Protein 6CC2 (pdb70)

Radius of gyration: 23.26 Å; Cα contacts (8 Å, |Δi|>4): 858; chains: 1; bounding box: 50×69×64 Å

B-factor: mean 36.43, std 17.94, range [14.08, 134.88]

Solvent-accessible surface area: 22323 Å² total

Sequence (488 aa):
IINGTSFEELYNGLRNRGKDKKTIQLYVSPTVDAIVCYKILSFEKDGLLHSAVPVNNNYETLSRVFKETIGHTDVHTVFFIDCAGSIDVSELLGDIENIFVYIIDSHRPFNKLNVTNTNIGLITSNEYVDSDGEFYSESVGRVALAIAKKLNKVENDYWYAAIGVCDQYISLKINAKTYVHAIQYFIDNLQLETLEITDLLQTVKTPCVKDCQLLLRHWTLYDSLFHTREIASKLGIWTSRGKEKFDVLIADGIPLSQAQQSYKTSLEKNKFLLKEGYSKFYHFENLFLPSFFKKFGDYSISAFDAAHAIGSIITNDEPDQNWQQQFWEGFKLLSSTTAEPYDFGFAKCIESSNKNNLVETGIILLLSGSCCFNEANKYRFCSVSDELLSIRFKTPYKALQLAQFLAEASSRRYKKWLPFILAVLDAEKKTFVIVGYSSPISVKTLNYFGAKFTQTAQNKISILQKSFDSFVTEIHRENLVKYKKALHKFTS

Organism: Entamoeba histolytica (strain ATCC 30459 / HM-1:IMSS / ABRM) (NCBI:txid294381)

Structure (mmCIF, N/CA/C/O backbone):
data_6CC2
#
_entry.id   6CC2
#
_cell.length_a   39.120
_cell.length_b   73.810
_cell.length_c   171.600
_cell.angle_alpha   90.00
_cell.angle_beta   90.00
_cell.angle_gamma   90.00
#
_symmetry.space_group_name_H-M   'P 21 21 21'
#
loop_
_entity.id
_entity.type
_entity.pdbx_description
1 polymer 'Cell division control protein 45 cdc45 putative'
2 non-polymer 1,2-ETHANEDIOL
3 non-polymer 'CHLORIDE ION'
4 non-polymer DI(HYDROXYETHYL)ETHER
5 water water
#
loop_
_atom_site.group_PDB
_atom_site.id
_atom_site.type_symbol
_atom_site.label_atom_id
_atom_site.label_alt_id
_atom_site.label_comp_id
_atom_site.label_asym_id
_atom_site.label_entity_id
_atom_site.label_seq_id
_atom_site.pdbx_PDB_ins_code
_atom_site.Cartn_x
_atom_site.Cartn_y
_atom_site.Cartn_z
_atom_site.occupancy
_atom_site.B_iso_or_equiv
_atom_site.auth_seq_id
_atom_site.auth_comp_id
_atom_site.auth_asym_id
_atom_site.auth_atom_id
_atom_site.pdbx_PDB_model_num
ATOM 10 N N . ILE A 1 2 ? 48.919 -20.589 158.460 1.00 30.92 2 ILE A N 1
ATOM 11 C CA . ILE A 1 2 ? 48.879 -19.751 157.258 1.00 35.51 2 ILE A CA 1
ATOM 12 C C . ILE A 1 2 ? 48.918 -20.656 156.030 1.00 38.31 2 ILE A C 1
ATOM 13 O O . ILE A 1 2 ? 49.802 -21.518 155.909 1.00 41.25 2 ILE A O 1
ATOM 29 N N . ILE A 1 3 ? 47.952 -20.472 155.132 1.00 36.92 3 ILE A N 1
ATOM 30 C CA . ILE A 1 3 ? 47.898 -21.182 153.851 1.00 38.03 3 ILE A CA 1
ATOM 31 C C . ILE A 1 3 ? 48.273 -20.182 152.766 1.00 34.90 3 ILE A C 1
ATOM 32 O O . ILE A 1 3 ? 47.673 -19.106 152.679 1.00 38.47 3 ILE A O 1
ATOM 48 N N . ASN A 1 4 ? 49.253 -20.528 151.954 1.00 32.64 4 ASN A N 1
ATOM 49 C CA . ASN A 1 4 ? 49.714 -19.674 150.872 1.00 37.21 4 ASN A CA 1
ATOM 50 C C . ASN A 1 4 ? 49.542 -20.412 149.543 1.00 35.08 4 ASN A C 1
ATOM 51 O O . ASN A 1 4 ? 48.978 -21.502 149.485 1.00 34.96 4 ASN A O 1
ATOM 62 N N . GLY A 1 5 ? 50.047 -19.805 148.469 1.00 33.25 5 GLY A N 1
ATOM 63 C CA . GLY A 1 5 ? 49.801 -20.328 147.137 1.00 34.83 5 GLY A CA 1
ATOM 64 C C . GLY A 1 5 ? 50.319 -21.731 146.917 1.00 35.82 5 GLY A C 1
ATOM 65 O O . GLY A 1 5 ? 49.766 -22.479 146.108 1.00 38.87 5 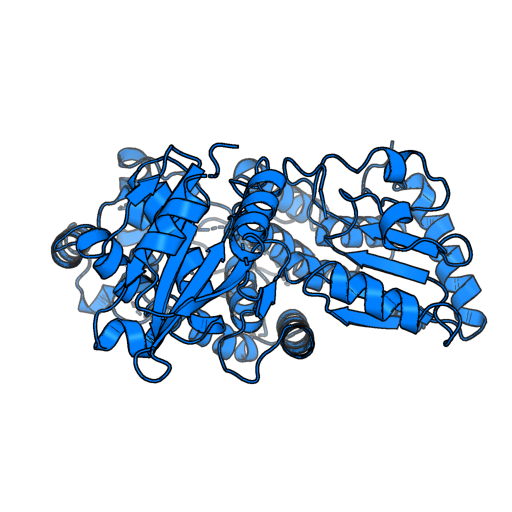GLY A O 1
ATOM 69 N N . THR A 1 6 ? 51.401 -22.101 147.603 1.00 33.79 6 THR A N 1
ATOM 70 C CA . THR A 1 6 ? 51.937 -23.439 147.436 1.00 39.05 6 THR A CA 1
ATOM 71 C C . THR A 1 6 ? 50.975 -24.523 147.911 1.00 38.72 6 THR A C 1
ATOM 72 O O . THR A 1 6 ? 51.208 -25.700 147.607 1.00 41.02 6 THR A O 1
ATOM 83 N N . SER A 1 7 ? 49.912 -24.165 148.628 1.00 38.38 7 SER A N 1
ATOM 84 C CA . SER A 1 7 ? 48.957 -25.127 149.158 1.00 38.44 7 SER A CA 1
ATOM 85 C C . SER A 1 7 ? 47.590 -25.048 148.494 1.00 38.43 7 SER A C 1
ATOM 86 O O . SER A 1 7 ? 46.696 -25.812 148.865 1.00 34.26 7 SER A O 1
ATOM 94 N N . PHE A 1 8 ? 47.396 -24.145 147.530 1.00 33.92 8 PHE A N 1
ATOM 95 C CA . PHE A 1 8 ? 46.068 -23.978 146.948 1.00 29.22 8 PHE A CA 1
ATOM 96 C C . PHE A 1 8 ? 45.621 -25.242 146.218 1.00 30.25 8 PHE A C 1
ATOM 97 O O . PHE A 1 8 ? 44.438 -25.601 146.246 1.00 31.36 8 PHE A O 1
ATOM 114 N N . GLU A 1 9 ? 46.549 -25.914 145.538 1.00 32.43 9 GLU A N 1
ATOM 115 C CA . GLU A 1 9 ? 46.202 -27.134 144.813 1.00 34.11 9 GLU A CA 1
ATOM 116 C C . GLU A 1 9 ? 45.691 -28.207 145.769 1.00 36.07 9 GLU A C 1
ATOM 117 O O . GLU A 1 9 ? 44.637 -28.814 145.540 1.00 34.90 9 GLU A O 1
ATOM 129 N N . GLU A 1 10 ? 46.423 -28.447 146.859 1.00 39.16 10 GLU A N 1
ATOM 130 C CA . GLU A 1 10 ? 45.979 -29.423 147.847 1.00 39.44 10 GLU A CA 1
ATOM 131 C C . GLU A 1 10 ? 44.642 -29.017 148.457 1.00 33.21 10 GLU A C 1
ATOM 132 O O . GLU A 1 10 ? 43.774 -29.863 148.707 1.00 35.49 10 GLU A O 1
ATOM 144 N N . LEU A 1 11 ? 44.447 -27.717 148.704 1.00 28.75 11 LEU A N 1
ATOM 145 C CA . LEU A 1 11 ? 43.198 -27.247 149.284 1.00 31.69 11 LEU A CA 1
ATOM 146 C C . LEU A 1 11 ? 42.023 -27.562 148.374 1.00 33.52 11 LEU A C 1
ATOM 147 O O . LEU A 1 11 ? 41.013 -28.127 148.814 1.00 31.60 11 LEU A O 1
ATOM 163 N N . TYR A 1 12 ? 42.135 -27.203 147.094 1.00 32.64 12 TYR A N 1
ATOM 164 C CA . TYR A 1 12 ? 41.018 -27.369 146.172 1.00 30.85 12 TYR A CA 1
ATOM 165 C C . TYR A 1 12 ? 40.759 -28.837 145.842 1.00 30.55 12 TYR A C 1
ATOM 166 O O . TYR A 1 12 ? 39.601 -29.220 145.644 1.00 32.69 12 TYR A O 1
ATOM 184 N N . ASN A 1 13 ? 41.807 -29.653 145.755 1.00 30.03 13 ASN A N 1
ATOM 185 C CA . ASN A 1 13 ? 41.607 -31.090 145.605 1.00 34.54 13 ASN A CA 1
ATOM 186 C C . ASN A 1 13 ? 40.765 -31.637 146.753 1.00 34.90 13 ASN A C 1
ATOM 187 O O . ASN A 1 13 ? 39.937 -32.537 146.556 1.00 35.94 13 ASN A O 1
ATOM 198 N N . GLY A 1 14 ? 40.973 -31.110 147.962 1.00 34.44 14 GLY A N 1
ATOM 199 C CA . GLY A 1 14 ? 40.160 -31.531 149.092 1.00 33.82 14 GLY A CA 1
ATOM 200 C C . GLY A 1 14 ? 38.703 -31.160 148.913 1.00 32.19 14 GLY A C 1
ATOM 201 O O . GLY A 1 14 ? 37.808 -31.964 149.185 1.00 35.58 14 GLY A O 1
ATOM 205 N N . LEU A 1 15 ? 38.446 -29.942 148.428 1.00 27.91 15 LEU A N 1
ATOM 206 C CA . LEU A 1 15 ? 37.077 -29.540 148.135 1.00 28.08 15 LEU A CA 1
ATOM 207 C C . LEU A 1 15 ? 36.447 -30.475 147.120 1.00 30.23 15 LEU A C 1
ATOM 208 O O . LEU A 1 15 ? 35.325 -30.968 147.310 1.00 31.86 15 LEU A O 1
ATOM 224 N N . ARG A 1 16 ? 37.164 -30.752 146.028 1.00 30.83 16 ARG A N 1
ATOM 225 C CA . ARG A 1 16 ? 36.643 -31.652 145.004 1.00 36.10 16 ARG A CA 1
ATOM 226 C C . ARG A 1 16 ? 36.370 -33.046 145.561 1.00 38.43 16 ARG A C 1
ATOM 227 O O . ARG A 1 16 ? 35.312 -33.627 145.304 1.00 41.15 16 ARG A O 1
ATOM 248 N N . ASN A 1 17 ? 37.323 -33.608 146.308 1.00 37.40 17 ASN A N 1
ATOM 249 C CA . ASN A 1 17 ? 37.146 -34.955 146.838 1.00 43.71 17 ASN A CA 1
ATOM 250 C C . ASN A 1 17 ? 35.966 -35.026 147.797 1.00 41.80 17 ASN A C 1
ATOM 251 O O . ASN A 1 17 ? 35.180 -35.984 147.758 1.00 43.04 17 ASN A O 1
ATOM 262 N N . ARG A 1 18 ? 35.835 -34.037 148.681 1.00 38.23 18 ARG A N 1
ATOM 263 C CA . ARG A 1 18 ? 34.716 -34.042 149.617 1.00 38.31 18 ARG A CA 1
ATOM 264 C C . ARG A 1 18 ? 33.412 -33.710 148.915 1.00 39.06 18 ARG A C 1
ATOM 265 O O . ARG A 1 18 ? 32.346 -34.158 149.349 1.00 45.18 18 ARG A O 1
ATOM 286 N N . GLY A 1 19 ? 33.475 -32.964 147.808 1.00 39.44 19 GLY A N 1
ATOM 287 C CA . GLY A 1 19 ? 32.269 -32.638 147.068 1.00 45.08 19 GLY A CA 1
ATOM 288 C C . GLY A 1 19 ? 31.658 -33.817 146.343 1.00 50.53 19 GLY A C 1
ATOM 289 O O . GLY A 1 19 ? 30.462 -33.792 146.039 1.00 55.31 19 GLY A O 1
ATOM 293 N N . LYS A 1 20 ? 32.447 -34.857 146.067 1.00 51.90 20 LYS A N 1
ATOM 294 C CA . LYS A 1 20 ? 31.896 -36.052 145.441 1.00 59.46 20 LYS A CA 1
ATOM 295 C C . LYS A 1 20 ? 30.987 -36.816 146.396 1.00 66.71 20 LYS A C 1
ATOM 296 O O . LYS A 1 20 ? 30.075 -37.518 145.950 1.00 64.34 20 LYS A O 1
ATOM 315 N N . ASP A 1 21 ? 31.216 -36.689 147.703 1.00 71.37 21 ASP A N 1
ATOM 316 C CA . ASP A 1 21 ? 30.474 -37.434 148.709 1.00 75.59 21 ASP A CA 1
ATOM 317 C C . ASP A 1 21 ? 29.189 -36.729 149.137 1.00 73.22 21 ASP A C 1
ATOM 318 O O . ASP A 1 21 ? 28.683 -36.999 150.232 1.00 75.33 21 ASP A O 1
ATOM 327 N N . LYS A 1 22 ? 28.658 -35.838 148.302 1.00 73.21 22 LYS A N 1
ATOM 328 C CA . LYS A 1 22 ? 27.405 -35.126 148.542 1.00 80.72 22 LYS A CA 1
ATOM 329 C C . LYS A 1 22 ? 27.515 -34.097 149.661 1.00 72.08 22 LYS A C 1
ATOM 330 O O . LYS A 1 22 ? 26.489 -33.613 150.157 1.00 69.53 22 LYS A O 1
ATOM 349 N N . LYS A 1 23 ? 28.724 -33.747 150.077 1.00 62.44 23 LYS A N 1
ATOM 350 C CA . LYS A 1 23 ? 28.919 -32.723 151.093 1.00 54.26 23 LYS A CA 1
ATOM 351 C C . LYS A 1 23 ? 29.006 -31.341 150.440 1.00 44.92 23 LYS A C 1
ATOM 352 O O . LYS A 1 23 ? 29.249 -31.211 149.239 1.00 39.80 23 LYS A O 1
ATOM 360 N N . THR A 1 24 ? 28.797 -30.306 151.253 1.00 39.39 24 THR A N 1
ATOM 361 C CA . THR A 1 24 ? 28.675 -28.946 150.740 1.00 37.97 24 THR A CA 1
ATOM 362 C C . THR A 1 24 ? 29.654 -27.989 151.427 1.00 31.97 24 THR A C 1
ATOM 363 O O . THR A 1 24 ? 30.254 -28.295 152.459 1.00 32.85 24 THR A O 1
ATOM 374 N N . ILE A 1 25 ? 29.810 -26.824 150.815 1.00 27.65 25 ILE A N 1
ATOM 375 C CA . ILE A 1 25 ? 30.678 -25.755 151.306 1.00 27.53 25 ILE A CA 1
ATOM 376 C C . ILE A 1 25 ? 29.791 -24.605 151.774 1.00 26.57 25 ILE A C 1
ATOM 377 O O . ILE A 1 25 ? 28.884 -24.176 151.056 1.00 32.88 25 ILE A O 1
ATOM 393 N N . GLN A 1 26 ? 30.066 -24.090 152.968 1.00 24.67 26 GLN A N 1
ATOM 394 C CA . GLN A 1 26 ? 29.321 -22.992 153.555 1.00 26.46 26 GLN A CA 1
ATOM 395 C C . GLN A 1 26 ? 30.250 -21.791 153.632 1.00 23.25 26 GLN A C 1
ATOM 396 O O . GLN A 1 26 ? 31.341 -21.883 154.208 1.00 26.17 26 GLN A O 1
ATOM 410 N N . LEU A 1 27 ? 29.830 -20.661 153.055 1.00 20.70 27 LEU A N 1
ATOM 411 C CA . LEU A 1 27 ? 30.642 -19.458 153.058 1.00 22.29 27 LEU A CA 1
ATOM 412 C C . LEU A 1 27 ? 29.939 -18.376 153.861 1.00 23.02 27 LEU A C 1
ATOM 413 O O . LEU A 1 27 ? 28.839 -17.955 153.501 1.00 22.45 27 LEU A O 1
ATOM 429 N N . TYR A 1 28 ? 30.560 -17.971 154.962 1.00 20.78 28 TYR A N 1
ATOM 430 C CA . TYR A 1 28 ? 30.045 -16.930 155.845 1.00 18.83 28 TYR A CA 1
ATOM 431 C C . TYR A 1 28 ? 30.607 -15.584 155.383 1.00 19.41 28 TYR A C 1
ATOM 432 O O . TYR A 1 28 ? 31.820 -15.400 155.317 1.00 20.67 28 TYR A O 1
ATOM 450 N N . VAL A 1 29 ? 29.714 -14.652 155.062 1.00 16.16 29 VAL A N 1
ATOM 451 C CA . VAL A 1 29 ? 30.076 -13.434 154.360 1.00 16.59 29 VAL A CA 1
ATOM 452 C C . VAL A 1 29 ? 29.730 -12.252 155.249 1.00 16.63 29 VAL A C 1
ATOM 453 O O . VAL A 1 29 ? 28.560 -12.048 155.576 1.00 17.71 29 VAL A O 1
ATOM 466 N N . SER A 1 30 ? 30.729 -11.511 155.638 1.00 18.00 30 SER A N 1
ATOM 467 C CA . SER A 1 30 ? 30.507 -10.269 156.380 1.00 20.13 30 SER A CA 1
ATOM 468 C C . SER A 1 30 ? 30.096 -9.139 155.429 1.00 18.95 30 SER A C 1
ATOM 469 O O . SER A 1 30 ? 30.278 -9.238 154.217 1.00 17.19 30 SER A O 1
ATOM 477 N N . PRO A 1 31 ? 29.520 -8.049 155.962 1.00 17.67 31 PRO A N 1
ATOM 478 C CA . PRO A 1 31 ? 28.826 -7.069 155.088 1.00 19.05 31 PRO A CA 1
ATOM 479 C C . PRO A 1 31 ? 29.733 -6.014 154.465 1.00 19.25 31 PRO A C 1
ATOM 480 O O . PRO A 1 31 ? 29.671 -4.820 154.772 1.00 19.73 31 PRO A O 1
ATOM 491 N N . THR A 1 32 ? 30.604 -6.447 153.553 1.00 16.84 32 THR A N 1
ATOM 492 C CA . THR A 1 32 ? 31.378 -5.517 152.727 1.00 17.42 32 THR A CA 1
ATOM 493 C C . THR A 1 32 ? 31.252 -5.933 151.271 1.00 16.71 32 THR A C 1
ATOM 494 O O . THR A 1 32 ? 31.027 -7.103 150.969 1.00 17.16 32 THR A O 1
ATOM 505 N N . VAL A 1 33 ? 31.389 -4.967 150.370 1.00 17.47 33 VAL A N 1
ATOM 506 C CA . VAL A 1 33 ? 31.342 -5.295 148.946 1.00 18.15 33 VAL A CA 1
ATOM 507 C C . VAL A 1 33 ? 32.497 -6.212 148.589 1.00 17.60 33 VAL A C 1
ATOM 508 O O . VAL A 1 33 ? 32.352 -7.126 147.767 1.00 17.01 33 VAL A O 1
ATOM 521 N N . ASP A 1 34 ? 33.677 -5.963 149.173 1.00 18.05 34 ASP A N 1
ATOM 522 C CA . ASP A 1 34 ? 34.839 -6.844 148.960 1.00 18.69 34 ASP A CA 1
ATOM 523 C C . ASP A 1 34 ? 34.514 -8.286 149.319 1.00 17.64 34 ASP A C 1
ATOM 524 O O . ASP A 1 34 ? 34.901 -9.224 148.609 1.00 17.80 34 ASP A O 1
ATOM 533 N N . ALA A 1 35 ? 33.800 -8.496 150.418 1.00 16.57 35 ALA A N 1
ATOM 534 C CA . ALA A 1 35 ? 33.411 -9.846 150.796 1.00 16.23 35 ALA A CA 1
ATOM 535 C C . ALA A 1 35 ? 32.491 -10.474 149.755 1.00 16.35 35 ALA A C 1
ATOM 536 O O . ALA A 1 35 ? 32.642 -11.658 149.441 1.00 18.36 35 ALA A O 1
ATOM 543 N N . ILE A 1 36 ? 31.558 -9.703 149.194 1.00 14.81 36 ILE A N 1
ATOM 544 C CA . ILE A 1 36 ? 30.692 -10.245 148.141 1.00 14.42 36 ILE A CA 1
ATOM 545 C C . ILE A 1 36 ? 31.530 -10.631 146.929 1.00 16.65 36 ILE A C 1
ATOM 546 O O . ILE A 1 36 ? 31.311 -11.677 146.295 1.00 17.63 36 ILE A O 1
ATOM 562 N N . VAL A 1 37 ? 32.500 -9.781 146.578 1.00 16.37 37 VAL A N 1
ATOM 563 C CA . VAL A 1 37 ? 33.401 -10.093 145.463 1.00 17.74 37 VAL A CA 1
ATOM 564 C C . VAL A 1 37 ? 34.108 -11.418 145.704 1.00 16.92 37 VAL A C 1
ATOM 565 O O . VAL A 1 37 ? 34.232 -12.254 144.805 1.00 16.77 37 VAL A O 1
ATOM 578 N N . CYS A 1 38 ? 34.628 -11.622 146.926 1.00 17.70 38 CYS A N 1
ATOM 579 C CA . CYS A 1 38 ? 35.319 -12.865 147.234 1.00 18.26 38 CYS A CA 1
ATOM 580 C C . CYS A 1 38 ? 34.387 -14.056 147.058 1.00 19.22 38 CYS A C 1
ATOM 581 O O . CYS A 1 38 ? 34.719 -15.024 146.362 1.00 21.20 38 CYS A O 1
ATOM 589 N N . TYR A 1 39 ? 33.191 -13.977 147.639 1.00 18.43 39 TYR A N 1
ATOM 590 C CA . TYR A 1 39 ? 32.198 -15.019 147.434 1.00 19.70 39 TYR A CA 1
ATOM 591 C C . TYR A 1 39 ? 31.956 -15.277 145.949 1.00 17.96 39 TYR A C 1
ATOM 592 O O . TYR A 1 39 ? 31.880 -16.424 145.512 1.00 20.34 39 TYR A O 1
ATOM 610 N N . LYS A 1 40 ? 31.772 -14.209 145.167 1.00 19.38 40 LYS A N 1
ATOM 611 C CA . LYS A 1 40 ? 31.471 -14.357 143.741 1.00 17.44 40 LYS A CA 1
ATOM 612 C C . LYS A 1 40 ? 32.576 -15.120 143.022 1.00 18.86 40 LYS A C 1
ATOM 613 O O . LYS A 1 40 ? 32.306 -16.073 142.268 1.00 20.25 40 LYS A O 1
ATOM 632 N N . ILE A 1 41 ? 33.830 -14.735 143.266 1.00 19.32 41 ILE A N 1
ATOM 633 C CA . ILE A 1 41 ? 34.949 -15.360 142.562 1.00 20.50 41 ILE A CA 1
ATOM 634 C C . ILE A 1 41 ? 35.087 -1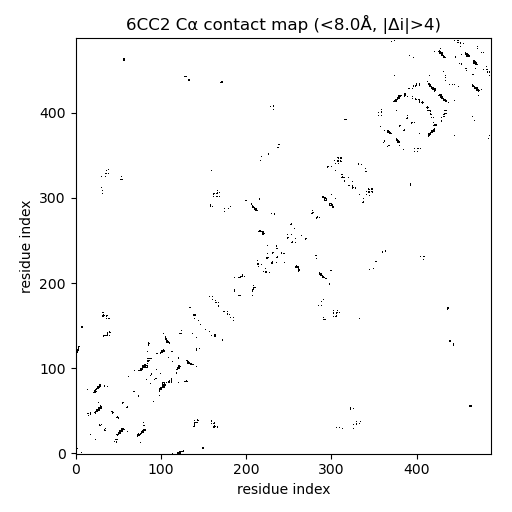6.828 142.955 1.00 22.24 41 ILE A C 1
ATOM 635 O O . ILE A 1 41 ? 35.277 -17.706 142.105 1.00 23.41 41 ILE A O 1
ATOM 651 N N . LEU A 1 42 ? 35.012 -17.119 144.262 1.00 20.05 42 LEU A N 1
ATOM 652 C CA . LEU A 1 42 ? 34.993 -18.510 144.691 1.00 20.01 42 LEU A CA 1
ATOM 653 C C . LEU A 1 42 ? 33.816 -19.253 144.078 1.00 20.82 42 LEU A C 1
ATOM 654 O O . LEU A 1 42 ? 33.944 -20.414 143.645 1.00 22.83 42 LEU A O 1
ATOM 670 N N . SER A 1 43 ? 32.642 -18.622 144.055 1.00 23.87 43 SER A N 1
ATOM 671 C CA . SER A 1 43 ? 31.465 -19.331 143.572 1.00 25.84 43 SER A CA 1
ATOM 672 C C . SER A 1 43 ? 31.573 -19.660 142.093 1.00 25.63 43 SER A C 1
ATOM 673 O O . SER A 1 43 ? 31.028 -20.669 141.644 1.00 27.42 43 SER A O 1
ATOM 701 N N . PHE A 1 46 ? 33.637 -22.806 142.000 1.00 25.70 46 PHE A N 1
ATOM 702 C CA . PHE A 1 46 ? 32.831 -23.908 142.521 1.00 26.53 46 PHE A CA 1
ATOM 703 C C . PHE A 1 46 ? 31.770 -24.349 141.524 1.00 28.49 46 PHE A C 1
ATOM 704 O O . PHE A 1 46 ? 31.573 -25.558 141.318 1.00 31.96 46 PHE A O 1
ATOM 721 N N . GLU A 1 47 ? 31.081 -23.397 140.890 1.00 28.95 47 GLU A N 1
ATOM 722 C CA . GLU A 1 47 ? 30.082 -23.739 139.884 1.00 34.58 47 GLU A CA 1
ATOM 723 C C . GLU A 1 47 ? 30.693 -24.568 138.761 1.00 36.85 47 GLU A C 1
ATOM 724 O O . GLU A 1 47 ? 30.145 -25.605 138.361 1.00 37.86 47 GLU A O 1
ATOM 736 N N . LYS A 1 48 ? 31.837 -24.125 138.238 1.00 37.77 48 LYS A N 1
ATOM 737 C CA . LYS A 1 48 ? 32.455 -24.818 137.112 1.00 38.17 48 LYS A CA 1
ATOM 738 C C . LYS A 1 48 ? 32.848 -26.241 137.477 1.00 37.23 48 LYS A C 1
ATOM 739 O O . LYS A 1 48 ? 32.851 -27.119 136.614 1.00 38.88 48 LYS A O 1
ATOM 758 N N . ASP A 1 49 ? 33.143 -26.502 138.748 1.00 36.28 49 ASP A N 1
ATOM 759 C CA . ASP A 1 49 ? 33.560 -27.819 139.206 1.00 41.61 49 ASP A CA 1
ATOM 760 C C . ASP A 1 49 ? 32.428 -28.619 139.855 1.00 41.59 49 ASP A C 1
ATOM 761 O O . ASP A 1 49 ? 32.669 -29.716 140.369 1.00 41.08 49 ASP A O 1
ATOM 770 N N . GLY A 1 50 ? 31.206 -28.095 139.846 1.00 36.95 50 GLY A N 1
ATOM 771 C CA . GLY A 1 50 ? 30.079 -28.824 140.386 1.00 39.29 50 GLY A CA 1
ATOM 772 C C . GLY A 1 50 ? 30.069 -28.939 141.891 1.00 38.85 50 GLY A C 1
ATOM 773 O O . GLY A 1 50 ? 29.456 -29.876 142.422 1.00 40.28 50 GLY A O 1
ATOM 777 N N . LEU A 1 51 ? 30.721 -28.021 142.594 1.00 35.12 51 LEU A N 1
ATOM 778 C CA . LEU A 1 51 ? 30.830 -28.080 144.047 1.00 35.12 51 LEU A CA 1
ATOM 779 C C . LEU A 1 51 ? 29.643 -27.354 144.669 1.00 32.72 51 LEU A C 1
ATOM 780 O O . LEU A 1 51 ? 29.473 -26.147 144.461 1.00 31.63 51 LEU A O 1
ATOM 796 N N . LEU A 1 52 ? 28.820 -28.095 145.409 1.00 34.66 52 LEU A N 1
ATOM 797 C CA . LEU A 1 52 ? 27.678 -27.499 146.090 1.00 35.90 52 LEU A CA 1
ATOM 798 C C . LEU A 1 52 ? 28.147 -26.542 147.173 1.00 32.07 52 LEU A C 1
ATOM 799 O O . LEU A 1 52 ? 29.097 -26.819 147.906 1.00 29.47 52 LEU A O 1
ATOM 815 N N . HIS A 1 53 ? 27.502 -25.378 147.251 1.00 27.06 53 HIS A N 1
ATOM 816 C CA . HIS A 1 53 ? 27.924 -24.365 148.204 1.00 26.22 53 HIS A CA 1
ATOM 817 C C . HIS A 1 53 ? 26.724 -23.498 148.543 1.00 28.46 53 HIS A C 1
ATOM 818 O O . HIS A 1 53 ? 25.731 -23.470 147.822 1.00 30.05 53 HIS A O 1
ATOM 832 N N . SER A 1 54 ? 26.835 -22.796 149.668 1.00 29.67 54 SER A N 1
ATOM 833 C CA . SER A 1 54 ? 25.758 -21.943 150.136 1.00 28.24 54 SER A CA 1
ATOM 834 C C . SER A 1 54 ? 26.377 -20.730 150.822 1.00 24.71 54 SER A C 1
ATOM 835 O O . SER A 1 54 ? 27.519 -20.769 151.280 1.00 24.71 54 SER A O 1
ATOM 843 N N . ALA A 1 55 ? 25.614 -19.643 150.863 1.00 24.45 55 ALA A N 1
ATOM 844 C CA . ALA A 1 55 ? 26.063 -18.418 151.493 1.00 21.42 55 ALA A CA 1
ATOM 845 C C . ALA A 1 55 ? 25.375 -18.253 152.836 1.00 19.36 55 ALA A C 1
ATOM 846 O O . ALA A 1 55 ? 24.185 -18.522 152.969 1.00 23.71 55 ALA A O 1
ATOM 853 N N . VAL A 1 56 ? 26.110 -17.780 153.822 1.00 20.26 56 VAL A N 1
ATOM 854 C CA . VAL A 1 56 ? 25.579 -17.411 155.122 1.00 22.67 56 VAL A CA 1
ATOM 855 C C . VAL A 1 56 ? 25.973 -15.969 155.398 1.00 19.10 56 VAL A C 1
ATOM 856 O O . VAL A 1 56 ? 27.069 -15.690 155.872 1.00 18.34 56 VAL A O 1
ATOM 869 N N . PRO A 1 57 ? 25.097 -15.021 155.115 1.00 18.64 57 PRO A N 1
ATOM 870 C CA . PRO A 1 57 ? 25.421 -13.611 155.437 1.00 16.72 57 PRO A CA 1
ATOM 871 C C . PRO A 1 57 ? 25.384 -13.394 156.944 1.00 19.02 57 PRO A C 1
ATOM 872 O O . PRO A 1 57 ? 24.361 -13.622 157.582 1.00 23.50 57 PRO A O 1
ATOM 883 N N . VAL A 1 58 ? 26.505 -12.952 157.511 1.00 18.68 58 VAL A N 1
ATOM 884 C CA . VAL A 1 58 ? 26.610 -12.739 158.957 1.00 20.28 58 VAL A CA 1
ATOM 885 C C . VAL A 1 58 ? 26.890 -11.273 159.230 1.00 21.34 58 VAL A C 1
ATOM 886 O O . VAL A 1 58 ? 27.733 -10.661 158.567 1.00 20.82 58 VAL A O 1
ATOM 899 N N A ASN A 1 59 ? 26.199 -10.741 160.242 0.51 23.19 59 ASN A N 1
ATOM 900 N N B ASN A 1 59 ? 26.209 -10.719 160.233 0.49 23.34 59 ASN A N 1
ATOM 901 C CA A ASN A 1 59 ? 26.315 -9.347 160.644 0.51 24.80 59 ASN A CA 1
ATOM 902 C CA B ASN A 1 59 ? 26.410 -9.326 160.602 0.49 24.77 59 ASN A CA 1
ATOM 903 C C A ASN A 1 59 ? 27.147 -9.145 161.909 0.51 23.69 59 ASN A C 1
ATOM 904 C C B ASN A 1 59 ? 27.182 -9.141 161.903 0.49 23.66 59 ASN A C 1
ATOM 905 O O A ASN A 1 59 ? 27.507 -8.003 162.206 0.51 23.19 59 ASN A O 1
ATOM 906 O O B ASN A 1 59 ? 27.537 -8.002 162.227 0.49 23.33 59 ASN A O 1
ATOM 927 N N . ASN A 1 60 ? 27.440 -10.212 162.653 1.00 21.63 60 ASN A N 1
ATOM 928 C CA . ASN A 1 60 ? 28.246 -10.139 163.869 1.00 18.73 60 ASN A CA 1
ATOM 929 C C . ASN A 1 60 ? 28.686 -11.554 164.220 1.00 19.87 60 ASN A C 1
ATOM 930 O O . ASN A 1 60 ? 28.259 -12.531 163.594 1.00 21.40 60 ASN A O 1
ATOM 941 N N . TYR A 1 61 ? 29.537 -11.667 165.247 1.00 21.70 61 TYR A N 1
ATOM 942 C CA . TYR A 1 61 ? 30.067 -12.980 165.586 1.00 24.85 61 TYR A CA 1
ATOM 943 C C . TYR A 1 61 ? 29.073 -13.847 166.340 1.00 27.04 61 TYR A C 1
ATOM 944 O O . TYR A 1 61 ? 29.214 -15.086 166.340 1.00 28.94 61 TYR A O 1
ATOM 962 N N . GLU A 1 62 ? 28.074 -13.244 166.985 1.00 28.43 62 GLU A N 1
ATOM 963 C CA . GLU A 1 62 ? 27.033 -14.033 167.622 1.00 32.40 62 GLU A CA 1
ATOM 964 C C . GLU A 1 62 ? 26.260 -14.832 166.584 1.00 28.62 62 GLU A C 1
ATOM 965 O O . GLU A 1 62 ? 25.960 -16.017 166.792 1.00 27.23 62 GLU A O 1
ATOM 977 N N . THR A 1 63 ? 25.885 -14.183 165.478 1.00 28.81 63 THR A N 1
ATOM 978 C CA . THR A 1 63 ? 25.178 -14.869 164.402 1.00 28.88 63 THR A CA 1
ATOM 979 C C . THR A 1 63 ? 26.051 -15.958 163.787 1.00 27.36 63 THR A C 1
ATOM 980 O O . THR A 1 63 ? 25.603 -17.106 163.595 1.00 27.82 63 THR A O 1
ATOM 991 N N . LEU A 1 64 ? 27.302 -15.612 163.482 1.00 25.66 64 LEU A N 1
ATOM 992 C CA . LEU A 1 64 ? 28.239 -16.595 162.954 1.00 24.70 64 LEU A CA 1
ATOM 993 C C . LEU A 1 64 ? 28.278 -17.825 163.854 1.00 26.04 64 LEU A C 1
ATOM 994 O O . LEU A 1 64 ? 28.140 -18.958 163.382 1.00 26.56 64 LEU A O 1
ATOM 1010 N N . SER A 1 65 ? 28.437 -17.615 165.160 1.00 27.45 65 SER A N 1
ATOM 1011 C CA . SER A 1 65 ? 28.551 -18.735 166.090 1.00 29.61 65 SER A CA 1
ATOM 1012 C C . SER A 1 65 ? 27.269 -19.558 166.126 1.00 29.07 65 SER A C 1
ATOM 1013 O O . SER A 1 65 ? 27.317 -20.793 166.165 1.00 29.57 65 SER A O 1
ATOM 1021 N N . ARG A 1 66 ? 26.107 -18.891 166.089 1.00 27.86 66 ARG A N 1
ATOM 1022 C CA . ARG A 1 66 ? 24.839 -19.602 166.177 1.00 29.05 66 ARG A CA 1
ATOM 1023 C C . ARG A 1 66 ? 24.588 -20.457 164.944 1.00 29.47 66 ARG A C 1
ATOM 1024 O O . ARG A 1 66 ? 24.156 -21.608 165.064 1.00 31.65 66 ARG A O 1
ATOM 1045 N N . VAL A 1 67 ? 24.837 -19.910 163.746 1.00 27.31 67 VAL A N 1
ATOM 1046 C CA . VAL A 1 67 ? 24.620 -20.701 162.535 1.00 25.90 67 VAL A CA 1
ATOM 1047 C C . VAL A 1 67 ? 25.612 -21.856 162.474 1.00 25.45 67 VAL A C 1
ATOM 1048 O O . VAL A 1 67 ? 25.249 -22.988 162.128 1.00 29.65 67 VAL A O 1
ATOM 1061 N N . PHE A 1 68 ? 26.885 -21.582 162.790 1.00 24.76 68 PHE A N 1
ATOM 1062 C CA . PHE A 1 68 ? 27.889 -22.642 162.809 1.00 28.64 68 PHE A CA 1
ATOM 1063 C C . PHE A 1 68 ? 27.432 -23.793 163.698 1.00 29.52 68 PHE A C 1
ATOM 1064 O O . PHE A 1 68 ? 27.419 -24.953 163.272 1.00 31.23 68 PHE A O 1
ATOM 1081 N N . LYS A 1 69 ? 26.986 -23.480 164.921 1.00 29.70 69 LYS A N 1
ATOM 1082 C CA . LYS A 1 69 ? 26.557 -24.528 165.838 1.00 31.87 69 LYS A CA 1
ATOM 1083 C C . LYS A 1 69 ? 25.358 -25.296 165.286 1.00 33.92 69 LYS A C 1
ATOM 1084 O O . LYS A 1 69 ? 25.291 -26.524 165.400 1.00 35.23 69 LYS A O 1
ATOM 1103 N N . GLU A 1 70 ? 24.393 -24.586 164.686 1.00 33.64 70 GLU A N 1
ATOM 1104 C CA . GLU A 1 70 ? 23.232 -25.244 164.105 1.00 36.95 70 GLU A CA 1
ATOM 1105 C C . GLU A 1 70 ? 23.603 -26.096 162.892 1.00 38.14 70 GLU A C 1
ATOM 1106 O O . GLU A 1 70 ? 22.903 -27.070 162.588 1.00 45.94 70 GLU A O 1
ATOM 1118 N N . THR A 1 71 ? 24.689 -25.758 162.203 1.00 35.06 71 THR A N 1
ATOM 1119 C CA . THR A 1 71 ? 25.074 -26.434 160.969 1.00 35.92 71 THR A CA 1
ATOM 1120 C C . THR A 1 71 ? 25.923 -27.673 161.228 1.00 36.46 71 THR A C 1
ATOM 1121 O O . THR A 1 71 ? 25.612 -28.758 160.728 1.00 42.11 71 THR A O 1
ATOM 1132 N N . ILE A 1 72 ? 27.016 -27.517 161.978 1.00 41.37 72 ILE A N 1
ATOM 1133 C CA . ILE A 1 72 ? 27.974 -28.600 162.151 1.00 54.58 72 ILE A CA 1
ATOM 1134 C C . ILE A 1 72 ? 27.293 -29.792 162.803 1.00 51.03 72 ILE A C 1
ATOM 1135 O O . ILE A 1 72 ? 26.634 -29.668 163.843 1.00 50.53 72 ILE A O 1
ATOM 1151 N N . GLY A 1 73 ? 27.439 -30.961 162.177 1.00 51.29 73 GLY A N 1
ATOM 1152 C CA . GLY A 1 73 ? 26.863 -32.176 162.683 1.00 50.90 73 GLY A CA 1
ATOM 1153 C C . GLY A 1 73 ? 25.392 -32.373 162.393 1.00 52.30 73 GLY A C 1
ATOM 1154 O O . GLY A 1 73 ? 24.808 -33.357 162.880 1.00 52.84 73 GLY A O 1
ATOM 1158 N N . HIS A 1 74 ? 24.770 -31.477 161.628 1.00 53.53 74 HIS A N 1
ATOM 1159 C CA . HIS A 1 74 ? 23.350 -31.570 161.330 1.00 58.61 74 HIS A CA 1
ATOM 1160 C C . HIS A 1 74 ? 23.038 -31.455 159.847 1.00 56.15 74 HIS A C 1
ATOM 1161 O O . HIS A 1 74 ? 21.857 -31.439 159.481 1.00 55.17 74 HIS A O 1
ATOM 1175 N N . THR A 1 75 ? 24.048 -31.382 158.990 1.00 56.35 75 THR A N 1
ATOM 1176 C CA . THR A 1 75 ? 23.840 -31.310 157.549 1.00 61.64 75 THR A CA 1
ATOM 1177 C C . THR A 1 75 ? 25.098 -31.840 156.865 1.00 54.54 75 THR A C 1
ATOM 1178 O O . THR A 1 75 ? 25.986 -32.407 157.513 1.00 50.47 75 THR A O 1
ATOM 1189 N N . ASP A 1 76 ? 25.176 -31.644 155.551 1.00 50.10 76 ASP A N 1
ATOM 1190 C CA . ASP A 1 76 ? 26.261 -32.175 154.744 1.00 56.63 76 ASP A CA 1
ATOM 1191 C C . ASP A 1 76 ? 27.410 -31.185 154.579 1.00 39.79 76 ASP A C 1
ATOM 1192 O O . ASP A 1 76 ? 28.227 -31.342 153.666 1.00 41.12 76 ASP A O 1
ATOM 1201 N N . VAL A 1 77 ? 27.503 -30.173 155.441 1.00 32.55 77 VAL A N 1
ATOM 1202 C CA . VAL A 1 77 ? 28.560 -29.183 155.296 1.00 31.18 77 VAL A CA 1
ATOM 1203 C C . VAL A 1 77 ? 29.884 -29.798 155.730 1.00 34.44 77 VAL A C 1
ATOM 1204 O O . VAL A 1 77 ? 30.033 -30.245 156.869 1.00 38.33 77 VAL A O 1
ATOM 1217 N N . HIS A 1 78 ? 30.853 -29.827 154.808 1.00 35.40 78 HIS A N 1
ATOM 1218 C CA . HIS A 1 78 ? 32.175 -30.372 155.071 1.00 44.68 78 HIS A CA 1
ATOM 1219 C C . HIS A 1 78 ? 33.251 -29.307 155.203 1.00 37.40 78 HIS A C 1
ATOM 1220 O O . HIS A 1 78 ? 34.301 -29.580 155.791 1.00 35.35 78 HIS A O 1
ATOM 1234 N N . THR A 1 79 ? 33.011 -28.102 154.690 1.00 28.75 79 THR A N 1
ATOM 1235 C CA . THR A 1 79 ? 33.996 -27.048 154.683 1.00 25.96 79 THR A CA 1
ATOM 1236 C C . THR A 1 79 ? 33.266 -25.735 154.940 1.00 23.66 79 THR A C 1
ATOM 1237 O O . THR A 1 79 ? 32.156 -25.537 154.433 1.00 26.17 79 THR A O 1
ATOM 1248 N N . VAL A 1 80 ? 33.890 -24.847 155.707 1.00 23.49 80 VAL A N 1
ATOM 1249 C CA . VAL A 1 80 ? 33.382 -23.487 155.878 1.00 26.45 80 VAL A CA 1
ATOM 1250 C C . VAL A 1 80 ? 34.483 -22.507 155.503 1.00 26.01 80 VAL A C 1
ATOM 1251 O O . VAL A 1 80 ? 35.666 -22.736 155.787 1.00 23.47 80 VAL A O 1
ATOM 1264 N N . PHE A 1 81 ? 34.080 -21.423 154.847 1.00 23.84 81 PHE A N 1
ATOM 1265 C CA . PHE A 1 81 ? 34.921 -20.262 154.601 1.00 22.47 81 PHE A CA 1
ATOM 1266 C C . PHE A 1 81 ? 34.337 -19.091 155.378 1.00 22.02 81 PHE A C 1
ATOM 1267 O O . PHE A 1 81 ? 33.130 -18.854 155.311 1.00 24.10 81 PHE A O 1
ATOM 1284 N N . PHE A 1 82 ? 35.185 -18.381 156.111 1.00 18.36 82 PHE A N 1
ATOM 1285 C CA . PHE A 1 82 ? 34.833 -17.126 156.758 1.00 20.81 82 PHE A CA 1
ATOM 1286 C C . PHE A 1 82 ? 35.472 -16.012 155.941 1.00 21.06 82 PHE A C 1
ATOM 1287 O O . PHE A 1 82 ? 36.703 -15.993 155.759 1.00 19.49 82 PHE A O 1
ATOM 1304 N N . ILE A 1 83 ? 34.639 -15.111 155.414 1.00 18.78 83 ILE A N 1
ATOM 1305 C CA . ILE A 1 83 ? 35.091 -14.078 154.478 1.00 17.79 83 ILE A CA 1
ATOM 1306 C C . ILE A 1 83 ? 35.019 -12.703 155.141 1.00 19.86 83 ILE A C 1
ATOM 1307 O O . ILE A 1 83 ? 33.936 -12.231 155.508 1.00 20.14 83 ILE A O 1
ATOM 1323 N N . ASP A 1 84 ? 36.192 -12.065 155.244 1.00 19.73 84 ASP A N 1
ATOM 1324 C CA . ASP A 1 84 ? 36.388 -10.705 155.794 1.00 20.42 84 ASP A CA 1
ATOM 1325 C C . ASP A 1 84 ? 35.974 -10.622 157.256 1.00 22.37 84 ASP A C 1
ATOM 1326 O O . ASP A 1 84 ? 35.647 -9.564 157.767 1.00 22.17 84 ASP A O 1
ATOM 1335 N N . CYS A 1 85 ? 36.019 -11.753 157.953 1.00 19.78 85 CYS A N 1
ATOM 1336 C CA . CYS A 1 85 ? 35.848 -11.807 159.392 1.00 21.78 85 CYS A CA 1
ATOM 1337 C C . CYS A 1 85 ? 36.577 -13.042 159.910 1.00 21.41 85 CYS A C 1
ATOM 1338 O O . CYS A 1 85 ? 37.031 -13.884 159.128 1.00 21.95 85 CYS A O 1
ATOM 1346 N N . ALA A 1 86 ? 36.713 -13.104 161.234 1.00 20.45 86 ALA A N 1
ATOM 1347 C CA . ALA A 1 86 ? 37.188 -14.243 162.003 1.00 22.00 86 ALA A CA 1
ATOM 1348 C C . ALA A 1 86 ? 38.701 -14.360 162.090 1.00 21.09 86 ALA A C 1
ATOM 1349 O O . ALA A 1 86 ? 39.215 -14.995 163.015 1.00 20.23 86 ALA A O 1
ATOM 1356 N N . GLY A 1 87 ? 39.439 -13.761 161.155 1.00 20.64 87 GLY A N 1
ATOM 1357 C CA . GLY A 1 87 ? 40.887 -13.931 161.165 1.00 22.73 87 GLY A CA 1
ATOM 1358 C C . GLY A 1 87 ? 41.567 -13.360 162.397 1.00 23.12 87 GLY A C 1
ATOM 1359 O O . GLY A 1 87 ? 42.603 -13.866 162.824 1.00 21.43 87 GLY A O 1
ATOM 1363 N N . SER A 1 88 ? 41.021 -12.286 162.968 1.00 23.37 88 SER A N 1
ATOM 1364 C CA . SER A 1 88 ? 41.674 -11.597 164.072 1.00 27.71 88 SER A CA 1
ATOM 1365 C C . SER A 1 88 ? 41.039 -11.889 165.430 1.00 26.68 88 SER A C 1
ATOM 1366 O O . SER A 1 88 ? 41.431 -11.273 166.428 1.00 27.13 88 SER A O 1
ATOM 1374 N N . ILE A 1 89 ? 40.118 -12.843 165.513 1.00 23.41 89 ILE A N 1
ATOM 1375 C CA . ILE A 1 89 ? 39.578 -13.265 166.794 1.00 24.21 89 ILE A CA 1
ATOM 1376 C C . ILE A 1 89 ? 40.021 -14.700 167.076 1.00 26.14 89 ILE A C 1
ATOM 1377 O O . ILE A 1 89 ? 40.473 -15.419 166.189 1.00 25.85 89 ILE A O 1
ATOM 1393 N N . ASP A 1 90 ? 39.858 -15.117 168.328 1.00 26.73 90 ASP A N 1
ATOM 1394 C CA . ASP A 1 90 ? 40.218 -16.470 168.760 1.00 26.94 90 ASP A CA 1
ATOM 1395 C C . ASP A 1 90 ? 39.097 -17.407 168.322 1.00 26.54 90 ASP A C 1
ATOM 1396 O O . ASP A 1 90 ? 38.140 -17.647 169.054 1.00 29.22 90 ASP A O 1
ATOM 1405 N N . VAL A 1 91 ? 39.231 -17.943 167.101 1.00 26.38 91 VAL A N 1
ATOM 1406 C CA . VAL A 1 91 ? 38.168 -18.731 166.486 1.00 28.39 91 VAL A CA 1
ATOM 1407 C C . VAL A 1 91 ? 37.875 -19.989 167.291 1.00 30.72 91 VAL A C 1
ATOM 1408 O O . VAL A 1 91 ? 36.709 -20.362 167.480 1.00 30.37 91 VAL A O 1
ATOM 1421 N N . SER A 1 92 ? 38.919 -20.682 167.750 1.00 30.11 92 SER A N 1
ATOM 1422 C CA . SER A 1 92 ? 38.710 -21.891 168.538 1.00 30.90 92 SER A CA 1
ATOM 1423 C C . SER A 1 92 ? 37.910 -21.595 169.800 1.00 31.69 92 SER A C 1
ATOM 1424 O O . SER A 1 92 ? 37.046 -22.385 170.199 1.00 36.55 92 SER A O 1
ATOM 1432 N N . GLU A 1 93 ? 38.190 -20.466 170.446 1.00 31.58 93 GLU A N 1
ATOM 1433 C CA . GLU A 1 93 ? 37.439 -20.087 171.639 1.00 37.71 93 GLU A CA 1
ATOM 1434 C C . GLU A 1 93 ? 35.985 -19.796 171.302 1.00 37.68 93 GLU A C 1
ATOM 1435 O O . GLU A 1 93 ? 35.079 -20.170 172.058 1.00 37.28 93 GLU A O 1
ATOM 1443 N N . LEU A 1 94 ? 35.742 -19.149 170.164 1.00 34.83 94 LEU A N 1
ATOM 1444 C CA . LEU A 1 94 ? 34.382 -18.777 169.793 1.00 35.11 94 LEU A CA 1
ATOM 1445 C C . LEU A 1 94 ? 33.542 -20.012 169.504 1.00 37.74 94 LEU A C 1
ATOM 1446 O O . LEU A 1 94 ? 32.435 -20.159 170.033 1.00 37.81 94 LEU A O 1
ATOM 1462 N N . LEU A 1 95 ? 34.067 -20.929 168.692 1.00 33.81 95 LEU A N 1
ATOM 1463 C CA . LEU A 1 95 ? 33.259 -22.005 168.137 1.00 31.77 95 LEU A CA 1
ATOM 1464 C C . LEU A 1 95 ? 33.489 -23.364 168.768 1.00 37.98 95 LEU A C 1
ATOM 1465 O O . LEU A 1 95 ? 32.634 -24.239 168.613 1.00 42.19 95 LEU A O 1
ATOM 1481 N N . GLY A 1 96 ? 34.610 -23.570 169.453 1.00 42.78 96 GLY A N 1
ATOM 1482 C CA . GLY A 1 96 ? 34.890 -24.859 170.068 1.00 46.65 96 GLY A CA 1
ATOM 1483 C C . GLY A 1 96 ? 35.101 -25.983 169.077 1.00 51.21 96 GLY A C 1
ATOM 1484 O O . GLY A 1 96 ? 36.086 -25.980 168.336 1.00 52.44 96 GLY A O 1
ATOM 1488 N N . ASP A 1 97 ? 34.185 -26.954 169.059 1.00 59.00 97 ASP A N 1
ATOM 1489 C CA . ASP A 1 97 ? 34.283 -28.105 168.166 1.00 71.86 97 ASP A CA 1
ATOM 1490 C C . ASP A 1 97 ? 34.417 -27.667 166.715 1.00 74.77 97 ASP A C 1
ATOM 1491 O O . ASP A 1 97 ? 33.435 -27.263 166.087 1.00 79.67 97 ASP A O 1
ATOM 1496 N N . ILE A 1 98 ? 35.628 -27.770 166.172 1.00 75.55 98 ILE A N 1
ATOM 1497 C CA . ILE A 1 98 ? 35.962 -27.194 164.873 1.00 73.70 98 ILE A CA 1
ATOM 1498 C C . ILE A 1 98 ? 36.783 -28.186 164.062 1.00 69.40 98 ILE A C 1
ATOM 1499 O O . ILE A 1 98 ? 36.904 -28.058 162.838 1.00 60.68 98 ILE A O 1
ATOM 1504 N N . GLU A 1 99 ? 37.362 -29.174 164.739 1.00 69.14 99 GLU A N 1
ATOM 1505 C CA . GLU A 1 99 ? 38.411 -29.992 164.145 1.00 64.06 99 GLU A CA 1
ATOM 1506 C C . GLU A 1 99 ? 37.882 -31.132 163.286 1.00 55.77 99 GLU A C 1
ATOM 1507 O O . GLU A 1 99 ? 38.687 -31.828 162.660 1.00 49.75 99 GLU A O 1
ATOM 1518 N N . ASN A 1 100 ? 36.564 -31.327 163.215 1.00 55.64 100 ASN A N 1
ATOM 1519 C CA . ASN A 1 100 ? 35.983 -32.300 162.297 1.00 51.57 100 ASN A CA 1
ATOM 1520 C C . ASN A 1 100 ? 35.712 -31.721 160.914 1.00 51.84 100 ASN A C 1
ATOM 1521 O O . ASN A 1 100 ? 35.600 -32.483 159.946 1.00 55.89 100 ASN A O 1
ATOM 1532 N N . ILE A 1 101 ? 35.596 -30.404 160.811 1.00 44.04 101 ILE A N 1
ATOM 1533 C CA . ILE A 1 101 ? 35.286 -29.716 159.562 1.00 46.65 101 ILE A CA 1
ATOM 1534 C C . ILE A 1 101 ? 36.557 -29.042 159.064 1.00 36.22 101 ILE A C 1
ATOM 1535 O O . ILE A 1 101 ? 37.520 -28.837 159.808 1.00 37.39 101 ILE A O 1
ATOM 1551 N N . PHE A 1 102 ? 36.559 -28.693 157.781 1.00 29.54 102 PHE A N 1
ATOM 1552 C CA . PHE A 1 102 ? 37.637 -27.891 157.205 1.00 28.75 102 PHE A CA 1
ATOM 1553 C C . PHE A 1 102 ? 37.254 -26.421 157.307 1.00 30.00 102 PHE A C 1
ATOM 1554 O O . PHE A 1 102 ? 36.219 -26.006 156.776 1.00 30.36 102 PHE A O 1
ATOM 1571 N N . VAL A 1 103 ? 38.073 -25.648 158.017 1.00 27.45 103 VAL A N 1
ATOM 1572 C CA . VAL A 1 103 ? 37.797 -24.254 158.321 1.00 27.37 103 VAL A CA 1
ATOM 1573 C C . VAL A 1 103 ? 38.843 -23.403 157.620 1.00 26.25 103 VAL A C 1
ATOM 1574 O O . VAL A 1 103 ? 40.040 -23.523 157.903 1.00 27.30 103 VAL A O 1
ATOM 1587 N N . TYR A 1 104 ? 38.385 -22.538 156.712 1.00 22.56 104 TYR A N 1
ATOM 1588 C CA . TYR A 1 104 ? 39.257 -21.621 155.995 1.00 21.56 104 TYR A CA 1
ATOM 1589 C C . TYR A 1 104 ? 38.805 -20.199 156.249 1.00 19.55 104 TYR A C 1
ATOM 1590 O O . TYR A 1 104 ? 37.604 -19.913 156.365 1.00 21.78 104 TYR A O 1
ATOM 1608 N N . ILE A 1 105 ? 39.773 -19.296 156.318 1.00 19.96 105 ILE A N 1
ATOM 1609 C CA . ILE A 1 105 ? 39.511 -17.891 156.582 1.00 20.48 105 ILE A CA 1
ATOM 1610 C C . ILE A 1 105 ? 40.207 -17.048 155.520 1.00 19.05 105 ILE A C 1
ATOM 1611 O O . ILE A 1 105 ? 41.415 -17.182 155.300 1.00 19.55 105 ILE A O 1
ATOM 1627 N N . ILE A 1 106 ? 39.438 -16.177 154.863 1.00 18.28 106 ILE A N 1
ATOM 1628 C CA . ILE A 1 106 ? 39.968 -15.191 153.931 1.00 19.85 106 ILE A CA 1
ATOM 1629 C C . ILE A 1 106 ? 39.534 -13.832 154.487 1.00 17.75 106 ILE A C 1
ATOM 1630 O O . ILE A 1 106 ? 38.385 -13.427 154.323 1.00 20.44 106 ILE A O 1
ATOM 1646 N N . ASP A 1 107 ? 40.450 -13.137 155.147 1.00 19.32 107 ASP A N 1
ATOM 1647 C CA . ASP A 1 107 ? 40.098 -11.932 155.917 1.00 18.37 107 ASP A CA 1
ATOM 1648 C C . ASP A 1 107 ? 41.188 -10.895 155.693 1.00 22.54 107 ASP A C 1
ATOM 1649 O O . ASP A 1 107 ? 42.381 -11.214 155.732 1.00 24.43 107 ASP A O 1
ATOM 1658 N N . SER A 1 108 ? 40.781 -9.653 155.461 1.00 20.23 108 SER A N 1
ATOM 1659 C CA . SER A 1 108 ? 41.741 -8.582 155.225 1.00 19.19 108 SER A CA 1
ATOM 1660 C C . SER A 1 108 ? 42.265 -7.931 156.506 1.00 20.97 108 SER A C 1
ATOM 1661 O O . SER A 1 108 ? 43.238 -7.173 156.433 1.00 19.74 108 SER A O 1
ATOM 1669 N N . HIS A 1 109 ? 41.649 -8.206 157.658 1.00 22.94 109 HIS A N 1
ATOM 1670 C CA . HIS A 1 109 ? 42.144 -7.657 158.919 1.00 23.27 109 HIS A CA 1
ATOM 1671 C C . HIS A 1 109 ? 43.521 -8.211 159.259 1.00 23.29 109 HIS A C 1
ATOM 1672 O O . HIS A 1 109 ? 43.810 -9.381 159.009 1.00 22.11 109 HIS A O 1
ATOM 1686 N N . ARG A 1 110 ? 44.368 -7.365 159.845 1.00 21.04 110 ARG A N 1
ATOM 1687 C CA . ARG A 1 110 ? 45.672 -7.790 160.354 1.00 21.78 110 ARG A CA 1
ATOM 1688 C C . ARG A 1 110 ? 45.937 -7.085 161.677 1.00 24.82 110 ARG A C 1
ATOM 1689 O O . ARG A 1 110 ? 45.408 -5.993 161.914 1.00 23.04 110 ARG A O 1
ATOM 1710 N N . PRO A 1 111 ? 46.765 -7.673 162.554 1.00 24.51 111 PRO A N 1
ATOM 1711 C CA . PRO A 1 111 ? 47.369 -9.012 162.451 1.00 23.84 111 PRO A CA 1
ATOM 1712 C C . PRO A 1 111 ? 46.361 -10.139 162.651 1.00 22.94 111 PRO A C 1
ATOM 1713 O O . PRO A 1 111 ? 45.302 -9.939 163.228 1.00 22.81 111 PRO A O 1
ATOM 1724 N N . PHE A 1 112 ? 46.695 -11.330 162.167 1.00 26.43 112 PHE A N 1
ATOM 1725 C CA . PHE A 1 112 ? 45.920 -12.513 162.512 1.00 24.17 112 PHE A CA 1
ATOM 1726 C C . PHE A 1 112 ? 46.038 -12.811 164.006 1.00 25.47 112 PHE A C 1
ATOM 1727 O O . PHE A 1 112 ? 47.064 -12.538 164.642 1.00 25.36 112 PHE A O 1
ATOM 1744 N N . ASN A 1 113 ? 44.977 -13.377 164.570 1.00 24.68 113 ASN A N 1
ATOM 1745 C CA . ASN A 1 113 ? 45.044 -13.868 165.944 1.00 24.51 113 ASN A CA 1
ATOM 1746 C C . ASN A 1 113 ? 46.107 -14.958 166.068 1.00 25.11 113 ASN A C 1
ATOM 1747 O O . ASN A 1 113 ? 46.160 -15.884 165.261 1.00 26.40 113 ASN A O 1
ATOM 1758 N N . LYS A 1 114 ? 46.949 -14.849 167.098 1.00 26.17 114 LYS A N 1
ATOM 1759 C CA . LYS A 1 114 ? 48.092 -15.751 167.220 1.00 26.77 114 LYS A CA 1
ATOM 1760 C C . LYS A 1 114 ? 47.653 -17.197 167.389 1.00 29.89 114 LYS A C 1
ATOM 1761 O O . LYS A 1 114 ? 48.318 -18.118 166.891 1.00 32.63 114 LYS A O 1
ATOM 1780 N N . LEU A 1 115 ? 46.554 -17.433 168.107 1.00 32.25 115 LEU A N 1
ATOM 1781 C CA . LEU A 1 115 ? 46.101 -18.810 168.284 1.00 33.97 115 LEU A CA 1
ATOM 1782 C C . LEU A 1 115 ? 45.486 -19.354 167.001 1.00 29.33 115 LEU A C 1
ATOM 1783 O O . LEU A 1 115 ? 45.550 -20.565 166.747 1.00 32.01 115 LEU A O 1
ATOM 1799 N N . ASN A 1 116 ? 44.918 -18.475 166.167 1.00 25.13 116 ASN A N 1
ATOM 1800 C CA . ASN A 1 116 ? 44.530 -18.869 164.813 1.00 25.71 116 ASN A CA 1
ATOM 1801 C C . ASN A 1 116 ? 45.749 -19.304 164.006 1.00 29.47 116 ASN A C 1
ATOM 1802 O O . ASN A 1 116 ? 45.690 -20.277 163.246 1.00 32.75 116 ASN A O 1
ATOM 1813 N N . VAL A 1 117 ? 46.866 -18.585 164.156 1.00 27.74 117 VAL A N 1
ATOM 1814 C CA . VAL A 1 117 ? 48.055 -18.883 163.373 1.00 28.76 117 VAL A CA 1
ATOM 1815 C C . VAL A 1 117 ? 48.642 -20.228 163.773 1.00 29.33 117 VAL A C 1
ATOM 1816 O O . VAL A 1 117 ? 49.104 -20.993 162.921 1.00 33.39 117 VAL A O 1
ATOM 1829 N N . THR A 1 118 ? 48.667 -20.529 165.073 1.00 30.08 118 THR A N 1
ATOM 1830 C CA . THR A 1 118 ? 49.307 -21.755 165.530 1.00 34.44 118 THR A CA 1
ATOM 1831 C C . THR A 1 118 ? 48.397 -22.978 165.450 1.00 35.64 118 THR A C 1
ATOM 1832 O O . THR A 1 118 ? 48.889 -24.099 165.596 1.00 37.46 118 THR A O 1
ATOM 1843 N N . ASN A 1 119 ? 47.106 -22.795 165.207 1.00 32.07 119 ASN A N 1
ATOM 1844 C CA . ASN A 1 119 ? 46.165 -23.904 165.136 1.00 31.74 119 ASN A CA 1
ATOM 1845 C C . ASN A 1 119 ? 46.263 -24.565 163.766 1.00 33.31 119 ASN A C 1
ATOM 1846 O O . ASN A 1 119 ? 45.962 -23.937 162.742 1.00 32.84 119 ASN A O 1
ATOM 1857 N N . THR A 1 120 ? 46.654 -25.839 163.746 1.00 35.47 120 THR A N 1
ATOM 1858 C CA . THR A 1 120 ? 46.784 -26.541 162.475 1.00 33.41 120 THR A CA 1
ATOM 1859 C C . THR A 1 120 ? 45.446 -26.805 161.798 1.00 33.85 120 THR A C 1
ATOM 1860 O O . THR A 1 120 ? 45.441 -27.204 160.625 1.00 36.97 120 THR A O 1
ATOM 1871 N N . ASN A 1 121 ? 44.331 -26.596 162.490 1.00 32.11 121 ASN A N 1
ATOM 1872 C CA . ASN A 1 121 ? 43.002 -26.873 161.957 1.00 37.53 121 ASN A CA 1
ATOM 1873 C C . ASN A 1 121 ? 42.284 -25.619 161.476 1.00 34.24 121 ASN A C 1
ATOM 1874 O O . ASN A 1 121 ? 41.111 -25.688 161.116 1.00 36.09 121 ASN A O 1
ATOM 1885 N N . ILE A 1 122 ? 42.958 -24.478 161.468 1.00 29.49 122 ILE A N 1
ATOM 1886 C CA . ILE A 1 122 ? 42.401 -23.225 160.985 1.00 26.32 122 ILE A CA 1
ATOM 1887 C C . ILE A 1 122 ? 43.277 -22.769 159.825 1.00 29.80 122 ILE A C 1
ATOM 1888 O O . ILE A 1 122 ? 44.483 -22.558 159.998 1.00 39.00 122 ILE A O 1
ATOM 1904 N N . GLY A 1 123 ? 42.679 -22.659 158.643 1.00 27.07 123 GLY A N 1
ATOM 1905 C CA . GLY A 1 123 ? 43.422 -22.287 157.456 1.00 25.04 123 GLY A CA 1
ATOM 1906 C C . GLY A 1 123 ? 43.275 -20.815 157.109 1.00 25.70 123 GLY A C 1
ATOM 1907 O O . GLY A 1 123 ? 42.270 -20.416 156.509 1.00 25.32 123 GLY A O 1
ATOM 1911 N N . LEU A 1 124 ? 44.259 -20.007 157.501 1.00 28.55 124 LEU A N 1
ATOM 1912 C CA . LEU A 1 124 ? 44.289 -18.587 157.169 1.00 24.27 124 LEU A CA 1
ATOM 1913 C C . LEU A 1 124 ? 44.886 -18.409 155.777 1.00 25.63 124 LEU A C 1
ATOM 1914 O O . LEU A 1 124 ? 46.092 -18.572 155.585 1.00 26.92 124 LEU A O 1
ATOM 1930 N N . ILE A 1 125 ? 44.060 -18.074 154.813 1.00 21.49 125 ILE A N 1
ATOM 1931 C CA . ILE A 1 125 ? 44.483 -18.038 153.416 1.00 23.73 125 ILE A CA 1
ATOM 1932 C C . ILE A 1 125 ? 45.076 -16.677 153.087 1.00 25.29 125 ILE A C 1
ATOM 1933 O O . ILE A 1 125 ? 44.459 -15.630 153.338 1.00 26.05 125 ILE A O 1
ATOM 1949 N N . THR A 1 126 ? 46.289 -16.695 152.530 1.00 26.76 126 THR A N 1
ATOM 1950 C CA . THR A 1 126 ? 46.934 -15.503 152.005 1.00 29.34 126 THR A CA 1
ATOM 1951 C C . THR A 1 126 ? 47.398 -15.804 150.588 1.00 29.16 126 THR A C 1
ATOM 1952 O O . THR A 1 126 ? 47.545 -16.971 150.202 1.00 31.09 126 THR A O 1
ATOM 1963 N N . SER A 1 127 ? 47.646 -14.747 149.823 1.00 29.71 127 SER A N 1
ATOM 1964 C CA . SER A 1 127 ? 48.000 -14.895 148.415 1.00 33.04 127 SER A CA 1
ATOM 1965 C C . SER A 1 127 ? 49.486 -15.099 148.167 1.00 41.79 127 SER A C 1
ATOM 1966 O O . SER A 1 127 ? 49.873 -15.381 147.023 1.00 45.89 127 SER A O 1
ATOM 1974 N N . ASN A 1 128 ? 50.328 -14.975 149.192 1.00 40.70 128 ASN A N 1
ATOM 1975 C CA . ASN A 1 128 ? 51.765 -15.092 148.983 1.00 50.14 128 ASN A CA 1
ATOM 1976 C C . ASN A 1 128 ? 52.119 -16.432 148.347 1.00 54.35 128 ASN A C 1
ATOM 1977 O O . ASN A 1 128 ? 51.348 -17.396 148.385 1.00 49.64 128 ASN A O 1
ATOM 1988 N N . GLU A 1 129 ? 53.315 -16.486 147.756 1.00 65.30 129 GLU A N 1
ATOM 1989 C CA . GLU A 1 129 ? 53.866 -17.725 147.225 1.00 78.66 129 GLU A CA 1
ATOM 1990 C C . GLU A 1 129 ? 55.049 -18.248 148.027 1.00 88.31 129 GLU A C 1
ATOM 1991 O O . GLU A 1 129 ? 55.490 -19.377 147.783 1.00 90.59 129 GLU A O 1
ATOM 2002 N N . TYR A 1 130 ? 55.579 -17.466 148.964 1.00 95.69 130 TYR A N 1
ATOM 2003 C CA . TYR A 1 130 ? 56.749 -17.887 149.727 1.00 99.94 130 TYR A CA 1
ATOM 2004 C C . TYR A 1 130 ? 56.424 -19.066 150.641 1.00 96.62 130 TYR A C 1
ATOM 2005 O O . TYR A 1 130 ? 55.299 -19.201 151.122 1.00 92.46 130 TYR A O 1
ATOM 2014 N N . VAL A 1 171 ? 33.678 -9.679 171.961 1.00 76.55 171 VAL A N 1
ATOM 2015 C CA . VAL A 1 171 ? 34.526 -10.455 171.065 1.00 72.33 171 VAL A CA 1
ATOM 2016 C C . VAL A 1 171 ? 35.762 -9.632 170.700 1.00 68.99 171 VAL A C 1
ATOM 2017 O O . VAL A 1 171 ? 35.751 -8.882 169.726 1.00 66.94 171 VAL A O 1
ATOM 2029 N N . ASP A 1 172 ? 36.828 -9.786 171.482 1.00 62.47 172 ASP A N 1
ATOM 2030 C CA . ASP A 1 172 ? 38.037 -9.008 171.266 1.00 55.61 172 ASP A CA 1
ATOM 2031 C C . ASP A 1 172 ? 38.738 -9.438 169.983 1.00 44.61 172 ASP A C 1
ATOM 2032 O O . ASP A 1 172 ? 38.869 -10.629 169.690 1.00 39.04 172 ASP A O 1
ATOM 2041 N N . SER A 1 173 ? 39.203 -8.454 169.222 1.00 36.78 173 SER A N 1
ATOM 2042 C CA . SER A 1 173 ? 39.939 -8.695 167.991 1.00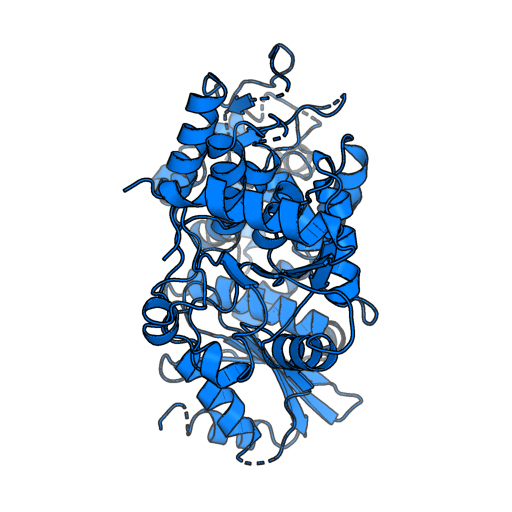 35.72 173 SER A CA 1
ATOM 2043 C C . SER A 1 173 ? 41.345 -8.115 168.101 1.00 38.18 173 SER A C 1
ATOM 2044 O O . SER A 1 173 ? 41.551 -7.071 168.732 1.00 38.62 173 SER A O 1
ATOM 2052 N N . ASP A 1 174 ? 42.312 -8.806 167.497 1.00 36.69 174 ASP A N 1
ATOM 2053 C CA . ASP A 1 174 ? 43.668 -8.296 167.403 1.00 35.89 174 ASP A CA 1
ATOM 2054 C C . ASP A 1 174 ? 43.850 -7.338 166.237 1.00 34.18 174 ASP A C 1
ATOM 2055 O O . ASP A 1 174 ? 44.968 -6.864 166.016 1.00 36.41 174 ASP A O 1
ATOM 2064 N N . GLY A 1 175 ? 42.784 -7.035 165.501 1.00 31.77 175 GLY A N 1
ATOM 2065 C CA . GLY A 1 175 ? 42.935 -6.260 164.281 1.00 31.18 175 GLY A CA 1
ATOM 2066 C C . GLY A 1 175 ? 43.449 -4.856 164.557 1.00 27.91 175 GLY A C 1
ATOM 2067 O O . GLY A 1 175 ? 43.014 -4.182 165.494 1.00 29.29 175 GLY A O 1
ATOM 2071 N N . GLU A 1 176 ? 44.407 -4.424 163.726 1.00 24.10 176 GLU A N 1
ATOM 2072 C CA . GLU A 1 176 ? 44.970 -3.084 163.811 1.00 23.83 176 GLU A CA 1
ATOM 2073 C C . GLU A 1 176 ? 45.016 -2.361 162.476 1.00 24.18 176 GLU A C 1
ATOM 2074 O O . GLU A 1 176 ? 45.188 -1.148 162.466 1.00 24.72 176 GLU A O 1
ATOM 2086 N N . PHE A 1 177 ? 44.882 -3.053 161.357 1.00 21.68 177 PHE A N 1
ATOM 2087 C CA . PHE A 1 177 ? 44.891 -2.407 160.052 1.00 22.55 177 PHE A CA 1
ATOM 2088 C C . PHE A 1 177 ? 44.344 -3.406 159.041 1.00 20.18 177 PHE A C 1
ATOM 2089 O O . PHE A 1 177 ? 43.990 -4.533 159.393 1.00 20.55 177 PHE A O 1
ATOM 2106 N N . TYR A 1 178 ? 44.238 -2.965 157.785 1.00 18.67 178 TYR A N 1
ATOM 2107 C CA . TYR A 1 178 ? 43.691 -3.759 156.703 1.00 19.44 178 TYR A CA 1
ATOM 2108 C C . TYR A 1 178 ? 44.761 -4.006 155.651 1.00 23.56 178 TYR A C 1
ATOM 2109 O O . TYR A 1 178 ? 45.512 -3.088 155.278 1.00 25.05 178 TYR A O 1
ATOM 2127 N N . SER A 1 179 ? 44.833 -5.255 155.194 1.00 21.94 179 SER A N 1
ATOM 2128 C CA . SER A 1 179 ? 45.772 -5.665 154.160 1.00 20.93 179 SER A CA 1
ATOM 2129 C C . SER A 1 179 ? 45.015 -6.038 152.891 1.00 19.56 179 SER A C 1
ATOM 2130 O O . SER A 1 179 ? 43.963 -5.456 152.582 1.00 19.76 179 SER A O 1
ATOM 2138 N N . GLU A 1 180 ? 45.516 -7.039 152.171 1.00 20.33 180 GLU A N 1
ATOM 2139 C CA . GLU A 1 180 ? 45.009 -7.351 150.839 1.00 20.42 180 GLU A CA 1
ATOM 2140 C C . GLU A 1 180 ? 43.508 -7.620 150.800 1.00 19.26 180 GLU A C 1
ATOM 2141 O O . GLU A 1 180 ? 42.942 -8.315 151.652 1.00 20.51 180 GLU A O 1
ATOM 2153 N N . SER A 1 181 ? 42.869 -7.097 149.755 1.00 18.21 181 SER A N 1
ATOM 2154 C CA . SER A 1 181 ? 41.441 -7.326 149.509 1.00 18.11 181 SER A CA 1
ATOM 2155 C C . SER A 1 181 ? 41.127 -8.813 149.507 1.00 18.62 181 SER A C 1
ATOM 2156 O O . SER A 1 181 ? 41.911 -9.611 149.006 1.00 19.60 181 SER A O 1
ATOM 2164 N N . VAL A 1 182 ? 39.977 -9.178 150.077 1.00 16.52 182 VAL A N 1
ATOM 2165 C CA . VAL A 1 182 ? 39.601 -10.594 150.104 1.00 16.08 182 VAL A CA 1
ATOM 2166 C C . VAL A 1 182 ? 39.229 -11.083 148.704 1.00 18.95 182 VAL A C 1
ATOM 2167 O O . VAL A 1 182 ? 39.448 -12.264 148.350 1.00 19.42 182 VAL A O 1
ATOM 2180 N N . GLY A 1 183 ? 38.658 -10.222 147.884 1.00 19.97 183 GLY A N 1
ATOM 2181 C CA . GLY A 1 183 ? 38.455 -10.569 146.484 1.00 19.58 183 GLY A CA 1
ATOM 2182 C C . GLY A 1 183 ? 39.747 -10.816 145.741 1.00 20.13 183 GLY A C 1
ATOM 2183 O O . GLY A 1 183 ? 39.813 -11.688 144.865 1.00 20.73 183 GLY A O 1
ATOM 2187 N N . ARG A 1 184 ? 40.798 -10.074 146.086 1.00 18.24 184 ARG A N 1
ATOM 2188 C CA . ARG A 1 184 ? 42.094 -10.279 145.462 1.00 20.77 184 ARG A CA 1
ATOM 2189 C C . ARG A 1 184 ? 42.659 -11.658 145.801 1.00 21.76 184 ARG A C 1
ATOM 2190 O O . ARG A 1 184 ? 43.286 -12.308 144.955 1.00 22.46 184 ARG A O 1
ATOM 2211 N N . VAL A 1 185 ? 42.439 -12.124 147.035 1.00 20.31 185 VAL A N 1
ATOM 2212 C CA . VAL A 1 185 ? 42.897 -13.455 147.415 1.00 21.88 185 VAL A CA 1
ATOM 2213 C C . VAL A 1 185 ? 42.163 -14.519 146.607 1.00 22.26 185 VAL A C 1
ATOM 2214 O O . VAL A 1 185 ? 42.767 -15.501 146.159 1.00 21.90 185 VAL A O 1
ATOM 2227 N N . ALA A 1 186 ? 40.848 -14.356 146.426 1.00 21.83 186 ALA A N 1
ATOM 2228 C CA . ALA A 1 186 ? 40.100 -15.322 145.620 1.00 20.20 186 ALA A CA 1
ATOM 2229 C C . ALA A 1 186 ? 40.628 -15.348 144.189 1.00 19.69 186 ALA A C 1
ATOM 2230 O O . ALA A 1 186 ? 40.798 -16.433 143.595 1.00 19.96 186 ALA A O 1
ATOM 2237 N N . LEU A 1 187 ? 40.915 -14.174 143.631 1.00 19.53 187 LEU A N 1
ATOM 2238 C CA . LEU A 1 187 ? 41.533 -14.079 142.309 1.00 20.26 187 LEU A CA 1
ATOM 2239 C C . LEU A 1 187 ? 42.882 -14.777 142.287 1.00 20.78 187 LEU A C 1
ATOM 2240 O O . LEU A 1 187 ? 43.224 -15.464 141.310 1.00 22.22 187 LEU A O 1
ATOM 2256 N N . ALA A 1 188 ? 43.650 -14.653 143.377 1.00 21.79 188 ALA A N 1
ATOM 2257 C CA . ALA A 1 188 ? 44.952 -15.318 143.440 1.00 23.64 188 ALA A CA 1
ATOM 2258 C C . ALA A 1 188 ? 44.811 -16.837 143.431 1.00 22.48 188 ALA A C 1
ATOM 2259 O O . ALA A 1 188 ? 45.633 -17.526 142.828 1.00 24.58 188 ALA A O 1
ATOM 2266 N N . ILE A 1 189 ? 43.792 -17.376 144.107 1.00 20.91 189 ILE A N 1
ATOM 2267 C CA . ILE A 1 189 ? 43.532 -18.814 144.054 1.00 24.17 189 ILE A CA 1
ATOM 2268 C C . ILE A 1 189 ? 43.238 -19.237 142.624 1.00 21.57 189 ILE A C 1
ATOM 2269 O O . ILE A 1 189 ? 43.777 -20.226 142.131 1.00 23.54 189 ILE A O 1
ATOM 2285 N N . ALA A 1 190 ? 42.362 -18.498 141.946 1.00 23.05 190 ALA A N 1
ATOM 2286 C CA . ALA A 1 190 ? 41.980 -18.872 140.586 1.00 25.01 190 ALA A CA 1
ATOM 2287 C C . ALA A 1 190 ? 43.185 -18.852 139.644 1.00 24.93 190 ALA A C 1
ATOM 2288 O O . ALA A 1 190 ? 43.328 -19.731 138.798 1.00 26.36 190 ALA A O 1
ATOM 2295 N N . LYS A 1 191 ? 44.071 -17.864 139.803 1.00 23.94 191 LYS A N 1
ATOM 2296 C CA . LYS A 1 191 ? 45.241 -17.763 138.943 1.00 26.65 191 LYS A CA 1
ATOM 2297 C C . LYS A 1 191 ? 46.186 -18.926 139.180 1.00 27.01 191 LYS A C 1
ATOM 2298 O O . LYS A 1 191 ? 46.687 -19.534 138.230 1.00 29.03 191 LYS A O 1
ATOM 2317 N N . LYS A 1 192 ? 46.442 -19.246 140.455 1.00 28.20 192 LYS A N 1
ATOM 2318 C CA . LYS A 1 192 ? 47.361 -20.339 140.773 1.00 30.28 192 LYS A CA 1
ATOM 2319 C C . LYS A 1 192 ? 46.848 -21.665 140.235 1.00 28.53 192 LYS A C 1
ATOM 2320 O O . LYS A 1 192 ? 47.636 -22.533 139.807 1.00 31.78 192 LYS A O 1
ATOM 2339 N N . LEU A 1 193 ? 45.531 -21.851 140.257 1.00 27.35 193 LEU A N 1
ATOM 2340 C CA . LEU A 1 193 ? 44.934 -23.126 139.845 1.00 30.37 193 LEU A CA 1
ATOM 2341 C C . LEU A 1 193 ? 44.549 -23.160 138.367 1.00 30.25 193 LEU A C 1
ATOM 2342 O O . LEU A 1 193 ? 43.906 -24.130 137.930 1.00 29.65 193 LEU A O 1
ATOM 2358 N N . ASN A 1 194 ? 44.932 -22.149 137.601 1.00 28.92 194 ASN A N 1
ATOM 2359 C CA . ASN A 1 194 ? 44.600 -22.035 136.174 1.00 30.97 194 ASN A CA 1
ATOM 2360 C C . ASN A 1 194 ? 43.088 -22.055 135.954 1.00 30.57 194 ASN A C 1
ATOM 2361 O O . ASN A 1 194 ? 42.577 -22.675 135.024 1.00 30.09 194 ASN A O 1
ATOM 2372 N N . LYS A 1 195 ? 42.363 -21.365 136.823 1.00 28.39 195 LYS A N 1
ATOM 2373 C CA . LYS A 1 195 ? 40.907 -21.288 136.735 1.00 29.01 195 LYS A CA 1
ATOM 2374 C C . LYS A 1 195 ? 40.432 -19.860 136.534 1.00 28.76 195 LYS A C 1
ATOM 2375 O O . LYS A 1 195 ? 39.244 -19.567 136.733 1.00 29.18 195 LYS A O 1
ATOM 2394 N N . VAL A 1 196 ? 41.326 -18.943 136.181 1.00 27.66 196 VAL A N 1
ATOM 2395 C CA . VAL A 1 196 ? 40.935 -17.551 136.088 1.00 25.48 196 VAL A CA 1
ATOM 2396 C C . VAL A 1 196 ? 40.036 -17.337 134.877 1.00 24.49 196 VAL A C 1
ATOM 2397 O O . VAL A 1 196 ? 40.280 -17.881 133.786 1.00 26.42 196 VAL A O 1
ATOM 2410 N N . GLU A 1 197 ? 38.948 -16.604 135.095 1.00 26.19 197 GLU A N 1
ATOM 2411 C CA . GLU A 1 197 ? 38.123 -16.035 134.040 1.00 27.52 197 GLU A CA 1
ATOM 2412 C C . GLU A 1 197 ? 38.296 -14.521 134.077 1.00 24.37 197 GLU A C 1
ATOM 2413 O O . GLU A 1 197 ? 38.334 -13.915 135.150 1.00 25.19 197 GLU A O 1
ATOM 2425 N N . ASN A 1 198 ? 38.433 -13.898 132.910 1.00 23.39 198 ASN A N 1
ATOM 2426 C CA . ASN A 1 198 ? 38.878 -12.507 132.919 1.00 22.23 198 ASN A CA 1
ATOM 2427 C C . ASN A 1 198 ? 37.861 -11.564 133.579 1.00 21.47 198 ASN A C 1
ATOM 2428 O O . ASN A 1 198 ? 38.263 -10.531 134.089 1.00 20.55 198 ASN A O 1
ATOM 2439 N N . ASP A 1 199 ? 36.576 -11.956 133.651 1.00 24.01 199 ASP A N 1
ATOM 2440 C CA . ASP A 1 199 ? 35.605 -11.151 134.395 1.00 28.51 199 ASP A CA 1
ATOM 2441 C C . ASP A 1 199 ? 35.995 -11.000 135.866 1.00 23.92 199 ASP A C 1
ATOM 2442 O O . ASP A 1 199 ? 35.571 -10.047 136.535 1.00 21.72 199 ASP A O 1
ATOM 2468 N N . TYR A 1 201 ? 38.582 -9.995 137.082 1.00 20.77 201 TYR A N 1
ATOM 2469 C CA . TYR A 1 201 ? 39.309 -8.745 137.308 1.00 21.55 201 TYR A CA 1
ATOM 2470 C C . TYR A 1 201 ? 38.364 -7.564 137.534 1.00 20.74 201 TYR A C 1
ATOM 2471 O O . TYR A 1 201 ? 38.667 -6.655 138.323 1.00 19.31 201 TYR A O 1
ATOM 2489 N N . TRP A 1 202 ? 37.231 -7.530 136.827 1.00 20.59 202 TRP A N 1
ATOM 2490 C CA . TRP A 1 202 ? 36.192 -6.542 137.118 1.00 18.33 202 TRP A CA 1
ATOM 2491 C C . TRP A 1 202 ? 35.722 -6.656 138.559 1.00 17.40 202 TRP A C 1
ATOM 2492 O O . TRP A 1 202 ? 35.648 -5.662 139.290 1.00 16.06 202 TRP A O 1
ATOM 2513 N N . TYR A 1 203 ? 35.405 -7.880 138.993 1.00 17.11 203 TYR A N 1
ATOM 2514 C CA . TYR A 1 203 ? 34.970 -8.071 140.381 1.00 18.66 203 TYR A CA 1
ATOM 2515 C C . TYR A 1 203 ? 36.083 -7.674 141.338 1.00 19.34 203 TYR A C 1
ATOM 2516 O O . TYR A 1 203 ? 35.855 -6.951 142.305 1.00 17.76 203 TYR A O 1
ATOM 2534 N N . ALA A 1 204 ? 37.312 -8.123 141.069 1.00 19.55 204 ALA A N 1
ATOM 2535 C CA . ALA A 1 204 ? 38.411 -7.768 141.956 1.00 19.68 204 ALA A CA 1
ATOM 2536 C C . ALA A 1 204 ? 38.624 -6.261 141.998 1.00 19.19 204 ALA A C 1
ATOM 2537 O O . ALA A 1 204 ? 38.970 -5.698 143.058 1.00 19.74 204 ALA A O 1
ATOM 2544 N N . ALA A 1 205 ? 38.484 -5.580 140.853 1.00 18.03 205 ALA A N 1
ATOM 2545 C CA . ALA A 1 205 ? 38.599 -4.126 140.853 1.00 19.55 205 ALA A CA 1
ATOM 2546 C C . ALA A 1 205 ? 37.551 -3.487 141.754 1.00 16.32 205 ALA A C 1
ATOM 2547 O O . ALA A 1 205 ? 37.860 -2.564 142.526 1.00 16.02 205 ALA A O 1
ATOM 2554 N N . ILE A 1 206 ? 36.306 -3.993 141.707 1.00 15.29 206 ILE A N 1
ATOM 2555 C CA . ILE A 1 206 ? 35.247 -3.482 142.572 1.00 14.97 206 ILE A CA 1
ATOM 2556 C C . ILE A 1 206 ? 35.610 -3.682 144.033 1.00 16.26 206 ILE A C 1
ATOM 2557 O O . ILE A 1 206 ? 35.374 -2.799 144.877 1.00 15.82 206 ILE A O 1
ATOM 2573 N N . GLY A 1 207 ? 36.196 -4.845 144.351 1.00 16.90 207 GLY A N 1
ATOM 2574 C CA . GLY A 1 207 ? 36.582 -5.122 145.733 1.00 17.83 207 GLY A CA 1
ATOM 2575 C C . GLY A 1 207 ? 37.622 -4.155 146.276 1.00 16.80 207 GLY A C 1
ATOM 2576 O O . GLY A 1 207 ? 37.495 -3.674 147.402 1.00 18.09 207 GLY A O 1
ATOM 2580 N N . VAL A 1 208 ? 38.662 -3.850 145.496 1.00 16.90 208 VAL A N 1
ATOM 2581 C CA . VAL A 1 208 ? 39.678 -2.943 145.993 1.00 19.34 208 VAL A CA 1
ATOM 2582 C C . VAL A 1 208 ? 39.169 -1.503 145.985 1.00 18.99 208 VAL A C 1
ATOM 2583 O O . VAL A 1 208 ? 39.537 -0.713 146.844 1.00 17.47 208 VAL A O 1
ATOM 2596 N N . CYS A 1 209 ? 38.306 -1.142 145.028 1.00 17.09 209 CYS A N 1
ATOM 2597 C CA . CYS A 1 209 ? 37.644 0.150 145.103 1.00 16.40 209 CYS A CA 1
ATOM 2598 C C . CYS A 1 209 ? 36.822 0.266 146.391 1.00 15.31 209 CYS A C 1
ATOM 2599 O O . CYS A 1 209 ? 36.804 1.329 147.025 1.00 16.94 209 CYS A O 1
ATOM 2607 N N . ASP A 1 210 ? 36.130 -0.813 146.778 1.00 15.38 210 ASP A N 1
ATOM 2608 C CA . ASP A 1 210 ? 35.388 -0.816 148.050 1.00 15.21 210 ASP A CA 1
ATOM 2609 C C . ASP A 1 210 ? 36.323 -0.529 149.222 1.00 14.08 210 ASP A C 1
ATOM 2610 O O . ASP A 1 210 ? 36.005 0.274 150.111 1.00 15.39 210 ASP A O 1
ATOM 2619 N N . GLN A 1 211 ? 37.486 -1.191 149.257 1.00 14.51 211 GLN A N 1
ATOM 2620 C CA . GLN A 1 211 ? 38.441 -0.904 150.335 1.00 17.02 211 GLN A CA 1
ATOM 2621 C C . GLN A 1 211 ? 38.818 0.572 150.377 1.00 14.90 211 GLN A C 1
ATOM 2622 O O . GLN A 1 211 ? 38.931 1.168 151.458 1.00 16.23 211 GLN A O 1
ATOM 2636 N N . TYR A 1 212 ? 39.059 1.180 149.223 1.00 14.29 212 TYR A N 1
ATOM 2637 C CA . TYR A 1 212 ? 39.492 2.581 149.211 1.00 15.98 212 TYR A CA 1
ATOM 2638 C C . TYR A 1 212 ? 38.347 3.500 149.612 1.00 15.67 212 TYR A C 1
ATOM 2639 O O . TYR A 1 212 ? 38.522 4.402 150.442 1.00 17.45 212 TYR A O 1
ATOM 2657 N N . ILE A 1 213 ? 37.149 3.301 149.030 1.00 15.26 213 ILE A N 1
ATOM 2658 C CA . ILE A 1 213 ? 35.975 4.070 149.431 1.00 15.94 213 ILE A CA 1
ATOM 2659 C C . ILE A 1 213 ? 35.747 3.974 150.934 1.00 18.08 213 ILE A C 1
ATOM 2660 O O . ILE A 1 213 ? 35.369 4.957 151.591 1.00 17.85 213 ILE A O 1
ATOM 2676 N N . SER A 1 214 ? 35.924 2.764 151.489 1.00 16.81 214 SER A N 1
ATOM 2677 C CA . SER A 1 214 ? 35.618 2.496 152.887 1.00 17.14 214 SER A CA 1
ATOM 2678 C C . SER A 1 214 ? 36.709 2.968 153.842 1.00 18.00 214 SER A C 1
ATOM 2679 O O . SER A 1 214 ? 36.578 2.751 155.058 1.00 18.27 214 SER A O 1
ATOM 2687 N N . LEU A 1 215 ? 37.781 3.585 153.331 1.00 16.78 215 LEU A N 1
ATOM 2688 C CA . LEU A 1 215 ? 38.857 4.147 154.129 1.00 17.60 215 LEU A CA 1
ATOM 2689 C C . LEU A 1 215 ? 39.739 3.084 154.792 1.00 17.23 215 LEU A C 1
ATOM 2690 O O . LEU A 1 215 ? 40.393 3.349 155.809 1.00 19.01 215 LEU A O 1
ATOM 2706 N N . LYS A 1 216 ? 39.861 1.920 154.153 1.00 15.41 216 LYS A N 1
ATOM 2707 C CA . LYS A 1 216 ? 40.668 0.827 154.672 1.00 17.16 216 LYS A CA 1
ATOM 2708 C C . LYS A 1 216 ? 42.063 0.767 154.049 1.00 18.42 216 LYS A C 1
ATOM 2709 O O . LYS A 1 216 ? 42.981 0.199 154.663 1.00 19.50 216 LYS A O 1
ATOM 2728 N N . ILE A 1 217 ? 42.249 1.357 152.866 1.00 17.34 217 ILE A N 1
ATOM 2729 C CA . ILE A 1 217 ? 43.556 1.418 152.216 1.00 18.23 217 ILE A CA 1
ATOM 2730 C C . ILE A 1 217 ? 43.791 2.818 151.690 1.00 21.03 217 ILE A C 1
ATOM 2731 O O . ILE A 1 217 ? 42.850 3.547 151.421 1.00 19.75 217 ILE A O 1
ATOM 2747 N N . ASN A 1 218 ? 45.064 3.157 151.494 1.00 19.23 218 ASN A N 1
ATOM 2748 C CA . ASN A 1 218 ? 45.421 4.454 150.939 1.00 18.95 218 ASN A CA 1
ATOM 2749 C C . ASN A 1 218 ? 45.503 4.399 149.402 1.00 17.25 218 ASN A C 1
ATOM 2750 O O . ASN A 1 218 ? 45.307 3.354 148.762 1.00 17.75 218 ASN A O 1
ATOM 2761 N N . ALA A 1 219 ? 45.678 5.575 148.811 1.00 18.57 219 ALA A N 1
ATOM 2762 C CA . ALA A 1 219 ? 45.645 5.693 147.360 1.00 20.60 219 ALA A CA 1
ATOM 2763 C C . ALA A 1 219 ? 46.804 4.951 146.699 1.00 20.24 219 ALA A C 1
ATOM 2764 O O . ALA A 1 219 ? 46.634 4.375 145.612 1.00 19.40 219 ALA A O 1
ATOM 2771 N N . LYS A 1 220 ? 47.971 4.937 147.332 1.00 19.75 220 LYS A N 1
ATOM 2772 C CA . LYS A 1 220 ? 49.106 4.219 146.753 1.00 21.74 220 LYS A CA 1
ATOM 2773 C C . LYS A 1 220 ? 48.812 2.723 146.680 1.00 21.14 220 LYS A C 1
ATOM 2774 O O . LYS A 1 220 ? 49.114 2.061 145.678 1.00 20.86 220 LYS A O 1
ATOM 2793 N N . THR A 1 221 ? 48.180 2.181 147.710 1.00 19.88 221 THR A N 1
ATOM 2794 C CA . THR A 1 221 ? 47.803 0.769 147.684 1.00 18.86 221 THR A CA 1
ATOM 2795 C C . THR A 1 221 ? 46.773 0.490 146.596 1.00 18.38 221 THR A C 1
ATOM 2796 O O . THR A 1 221 ? 46.867 -0.503 145.843 1.00 18.86 221 THR A O 1
ATOM 2807 N N . TYR A 1 222 ? 45.795 1.381 146.456 1.00 17.30 222 TYR A N 1
ATOM 2808 C CA . TYR A 1 222 ? 44.826 1.225 145.390 1.00 16.66 222 TYR A CA 1
ATOM 2809 C C . TYR A 1 222 ? 45.500 1.220 144.020 1.00 18.80 222 TYR A C 1
ATOM 2810 O O . TYR A 1 222 ? 45.226 0.353 143.169 1.00 19.08 222 TYR A O 1
ATOM 2828 N N . VAL A 1 223 ? 46.372 2.192 143.774 1.00 19.37 223 VAL A N 1
ATOM 2829 C CA . VAL A 1 223 ? 46.987 2.304 142.454 1.00 19.08 223 VAL A CA 1
ATOM 2830 C C . VAL A 1 223 ? 47.821 1.069 142.160 1.00 21.55 223 VAL A C 1
ATOM 2831 O O . VAL A 1 223 ? 47.822 0.552 141.032 1.00 21.88 223 VAL A O 1
ATOM 2844 N N . HIS A 1 224 ? 48.524 0.563 143.168 1.00 20.98 224 HIS A N 1
ATOM 2845 C CA . HIS A 1 224 ? 49.331 -0.652 142.979 1.00 22.62 224 HIS A CA 1
ATOM 2846 C C . HIS A 1 224 ? 48.455 -1.844 142.608 1.00 21.38 224 HIS A C 1
ATOM 2847 O O . HIS A 1 224 ? 48.867 -2.710 141.820 1.00 22.49 224 HIS A O 1
ATOM 2861 N N . ALA A 1 225 ? 47.263 -1.929 143.189 1.00 20.53 225 ALA A N 1
ATOM 2862 C CA . ALA A 1 225 ? 46.344 -3.011 142.830 1.00 22.67 225 ALA A CA 1
ATOM 2863 C C . ALA A 1 225 ? 45.924 -2.904 141.371 1.00 22.13 225 ALA A C 1
ATOM 2864 O O . ALA A 1 225 ? 45.927 -3.895 140.628 1.00 21.50 225 ALA A O 1
ATOM 2871 N N . ILE A 1 226 ? 45.562 -1.699 140.932 1.00 21.27 226 ILE A N 1
ATOM 2872 C CA . ILE A 1 226 ? 45.196 -1.500 139.537 1.00 23.58 226 ILE A CA 1
ATOM 2873 C C . ILE A 1 226 ? 46.347 -1.913 138.625 1.00 24.40 226 ILE A C 1
ATOM 2874 O O . ILE A 1 226 ? 46.142 -2.552 137.586 1.00 22.99 226 ILE A O 1
ATOM 2890 N N . GLN A 1 227 ? 47.582 -1.544 138.987 1.00 23.55 227 GLN A N 1
ATOM 2891 C CA . GLN A 1 227 ? 48.727 -1.904 138.158 1.00 22.29 227 GLN A CA 1
ATOM 2892 C C . GLN A 1 227 ? 48.841 -3.422 138.012 1.00 22.94 227 GLN A C 1
ATOM 2893 O O . GLN A 1 227 ? 49.283 -3.913 136.967 1.00 23.16 227 GLN A O 1
ATOM 2907 N N . TYR A 1 228 ? 48.478 -4.172 139.050 1.00 22.38 228 TYR A N 1
ATOM 2908 C CA . TYR A 1 228 ? 48.475 -5.634 138.946 1.00 23.88 228 TYR A CA 1
ATOM 2909 C C . TYR A 1 228 ? 47.486 -6.096 137.887 1.00 23.68 228 TYR A C 1
ATOM 2910 O O . TYR A 1 228 ? 47.803 -6.987 137.073 1.00 23.27 228 TYR A O 1
ATOM 2928 N N . PHE A 1 229 ? 46.293 -5.484 137.864 1.00 23.14 229 PHE A N 1
ATOM 2929 C CA . PHE A 1 229 ? 45.305 -5.836 136.849 1.00 22.37 229 PHE A CA 1
ATOM 2930 C C . PHE A 1 229 ? 45.795 -5.436 135.463 1.00 22.60 229 PHE A C 1
ATOM 2931 O O . PHE A 1 229 ? 45.609 -6.174 134.494 1.00 21.80 229 PHE A O 1
ATOM 2948 N N . ILE A 1 230 ? 46.402 -4.250 135.349 1.00 20.98 230 ILE A N 1
ATOM 2949 C CA . ILE A 1 230 ? 46.937 -3.794 134.062 1.00 23.02 230 ILE A CA 1
ATOM 2950 C C . ILE A 1 230 ? 47.978 -4.766 133.539 1.00 21.95 230 ILE A C 1
ATOM 2951 O O . ILE A 1 230 ? 48.018 -5.073 132.336 1.00 23.84 230 ILE A O 1
ATOM 2967 N N . ASP A 1 231 ? 48.867 -5.236 134.422 1.00 22.01 231 ASP A N 1
ATOM 2968 C CA . ASP A 1 231 ? 49.924 -6.137 134.020 1.00 25.79 231 ASP A CA 1
ATOM 2969 C C . ASP A 1 231 ? 49.348 -7.466 133.539 1.00 24.48 231 ASP A C 1
ATOM 2970 O O . ASP A 1 231 ? 49.775 -7.999 132.514 1.00 24.80 231 ASP A O 1
ATOM 2979 N N . ASN A 1 232 ? 48.376 -8.014 134.276 1.00 23.68 232 ASN A N 1
ATOM 2980 C CA . ASN A 1 232 ? 47.890 -9.343 133.917 1.00 25.08 232 ASN A CA 1
ATOM 2981 C C . ASN A 1 232 ? 46.963 -9.324 132.703 1.00 24.16 232 ASN A C 1
ATOM 2982 O O . ASN A 1 232 ? 46.891 -10.332 131.972 1.00 25.86 232 ASN A O 1
ATOM 2993 N N . LEU A 1 233 ? 46.283 -8.218 132.458 1.00 22.51 233 LEU A N 1
ATOM 2994 C CA . LEU A 1 233 ? 45.439 -8.062 131.283 1.00 23.56 233 LEU A CA 1
ATOM 2995 C C . LEU A 1 233 ? 46.136 -7.334 130.149 1.00 24.06 233 LEU A C 1
ATOM 2996 O O . LEU A 1 233 ? 45.534 -7.161 129.085 1.00 27.81 233 LEU A O 1
ATOM 3012 N N . GLN A 1 234 ? 47.397 -6.937 130.337 1.00 24.28 234 GLN A N 1
ATOM 3013 C CA . GLN A 1 234 ? 48.183 -6.238 129.325 1.00 25.35 234 GLN A CA 1
ATOM 3014 C C . GLN A 1 234 ? 47.445 -5.007 128.790 1.00 29.41 234 GLN A C 1
ATOM 3015 O O . GLN A 1 234 ? 47.335 -4.785 127.582 1.00 31.64 234 GLN A O 1
ATOM 3029 N N . LEU A 1 235 ? 46.969 -4.186 129.706 1.00 27.64 235 LEU A N 1
ATOM 3030 C CA . LEU A 1 235 ? 46.283 -2.951 129.370 1.00 26.77 235 LEU A CA 1
ATOM 3031 C C . LEU A 1 235 ? 47.261 -1.774 129.401 1.00 34.09 235 LEU A C 1
ATOM 3032 O O . LEU A 1 235 ? 48.411 -1.891 129.832 1.00 33.47 235 LEU A O 1
ATOM 3048 N N . GLU A 1 236 ? 46.799 -0.649 128.879 1.00 42.20 236 GLU A N 1
ATOM 3049 C CA . GLU A 1 236 ? 47.488 0.630 128.988 1.00 50.70 236 GLU A CA 1
ATOM 3050 C C . GLU A 1 236 ? 46.586 1.606 129.735 1.00 47.73 236 GLU A C 1
ATOM 3051 O O . GLU A 1 236 ? 45.358 1.555 129.609 1.00 51.78 236 GLU A O 1
ATOM 3063 N N . THR A 1 237 ? 47.196 2.487 130.527 1.00 39.37 237 THR A N 1
ATOM 3064 C CA . THR A 1 237 ? 46.438 3.508 131.245 1.00 31.99 237 THR A CA 1
ATOM 3065 C C . THR A 1 237 ? 46.107 4.620 130.258 1.00 31.40 237 THR A C 1
ATOM 3066 O O . THR A 1 237 ? 47.005 5.303 129.748 1.00 33.54 237 THR A O 1
ATOM 3077 N N . LEU A 1 238 ? 44.822 4.793 129.975 1.00 29.40 238 LEU A N 1
ATOM 3078 C CA . LEU A 1 238 ? 44.382 5.775 129.002 1.00 30.09 238 LEU A CA 1
ATOM 3079 C C . LEU A 1 238 ? 44.246 7.147 129.656 1.00 29.21 238 LEU A C 1
ATOM 3080 O O . LEU A 1 238 ? 44.118 7.285 130.881 1.00 27.05 238 LEU A O 1
ATOM 3096 N N . GLU A 1 239 ? 44.282 8.179 128.814 1.00 30.31 239 GLU A N 1
ATOM 3097 C CA . GLU A 1 239 ? 44.260 9.547 129.309 1.00 29.02 239 GLU A CA 1
ATOM 3098 C C . GLU A 1 239 ? 42.868 9.935 129.793 1.00 27.36 239 GLU A C 1
ATOM 3099 O O . GLU A 1 239 ? 41.844 9.373 129.380 1.00 28.52 239 GLU A O 1
ATOM 3111 N N . ILE A 1 240 ? 42.842 10.949 130.668 1.00 28.91 240 ILE A N 1
ATOM 3112 C CA . ILE A 1 240 ? 41.590 11.357 131.299 1.00 31.16 240 ILE A CA 1
ATOM 3113 C C . ILE A 1 240 ? 40.602 11.874 130.273 1.00 35.51 240 ILE A C 1
ATOM 3114 O O . ILE A 1 240 ? 39.388 11.828 130.496 1.00 36.13 240 ILE A O 1
ATOM 3130 N N . THR A 1 241 ? 41.091 12.377 129.135 1.00 36.41 241 THR A N 1
ATOM 3131 C CA . THR A 1 241 ? 40.208 12.873 128.081 1.00 43.06 241 THR A CA 1
ATOM 3132 C C . THR A 1 241 ? 39.624 11.763 127.208 1.00 46.31 241 THR A C 1
ATOM 3133 O O . THR A 1 241 ? 38.792 12.053 126.342 1.00 44.78 241 THR A O 1
ATOM 3144 N N . ASP A 1 242 ? 40.031 10.512 127.407 1.00 43.03 242 ASP A N 1
ATOM 3145 C CA . ASP A 1 242 ? 39.581 9.418 126.565 1.00 38.85 242 ASP A CA 1
ATOM 3146 C C . ASP A 1 242 ? 38.173 8.994 126.952 1.00 35.89 242 ASP A C 1
ATOM 3147 O O . ASP A 1 242 ? 37.906 8.672 128.112 1.00 35.90 242 ASP A O 1
ATOM 3156 N N . LEU A 1 243 ? 37.268 8.981 125.974 1.00 36.79 243 LEU A N 1
ATOM 3157 C CA . LEU A 1 243 ? 35.889 8.568 126.220 1.00 40.67 243 LEU A CA 1
ATOM 3158 C C . LEU A 1 243 ? 35.659 7.089 125.937 1.00 35.42 243 LEU A C 1
ATOM 3159 O O . LEU A 1 243 ? 34.539 6.605 126.118 1.00 34.58 243 LEU A O 1
ATOM 3175 N N . LEU A 1 244 ? 36.691 6.369 125.501 1.00 32.80 244 LEU A N 1
ATOM 3176 C CA . LEU A 1 244 ? 36.727 4.908 125.468 1.00 32.54 244 LEU A CA 1
ATOM 3177 C C . LEU A 1 244 ? 35.900 4.301 124.347 1.00 37.09 244 LEU A C 1
ATOM 3178 O O . LEU A 1 244 ? 35.732 3.072 124.306 1.00 35.68 244 LEU A O 1
ATOM 3194 N N . GLN A 1 245 ? 35.390 5.113 123.420 1.00 45.10 245 GLN A N 1
ATOM 3195 C CA . GLN A 1 245 ? 34.518 4.589 122.373 1.00 51.46 245 GLN A CA 1
ATOM 3196 C C . GLN A 1 245 ? 35.275 3.746 121.352 1.00 42.61 245 GLN A C 1
ATOM 3197 O O . GLN A 1 245 ? 34.645 2.990 120.605 1.00 41.87 245 GLN A O 1
ATOM 3211 N N . THR A 1 246 ? 36.602 3.853 121.306 1.00 38.14 246 THR A N 1
ATOM 3212 C CA . THR A 1 246 ? 37.409 3.110 120.351 1.00 40.98 246 THR A CA 1
ATOM 3213 C C . THR A 1 246 ? 38.216 1.982 120.982 1.00 40.15 246 THR A C 1
ATOM 3214 O O . THR A 1 246 ? 38.900 1.254 120.261 1.00 43.70 246 THR A O 1
ATOM 3225 N N . VAL A 1 247 ? 38.145 1.789 122.301 1.00 35.47 247 VAL A N 1
ATOM 3226 C CA . VAL A 1 247 ? 38.963 0.749 122.914 1.00 34.86 247 VAL A CA 1
ATOM 3227 C C . VAL A 1 247 ? 38.414 -0.614 122.518 1.00 32.96 247 VAL A C 1
ATOM 3228 O O . VAL A 1 247 ? 37.196 -0.841 122.523 1.00 35.78 247 VAL A O 1
ATOM 3241 N N . LYS A 1 248 ? 39.315 -1.535 122.190 1.00 33.95 248 LYS A N 1
ATOM 3242 C CA . LYS A 1 248 ? 38.951 -2.844 121.667 1.00 34.71 248 LYS A CA 1
ATOM 3243 C C . LYS A 1 248 ? 38.869 -3.931 122.735 1.00 33.46 248 LYS A C 1
ATOM 3244 O O . LYS A 1 248 ? 38.495 -5.062 122.414 1.00 36.25 248 LYS A O 1
ATOM 3263 N N . THR A 1 249 ? 39.222 -3.624 123.979 1.00 30.84 249 THR A N 1
ATOM 3264 C CA . THR A 1 249 ? 39.185 -4.601 125.058 1.00 28.41 249 THR A CA 1
ATOM 3265 C C . THR A 1 249 ? 37.885 -4.471 125.843 1.00 27.69 249 THR A C 1
ATOM 3266 O O . THR A 1 249 ? 37.297 -3.383 125.901 1.00 28.61 249 THR A O 1
ATOM 3277 N N . PRO A 1 250 ? 37.378 -5.569 126.417 1.00 27.31 250 PRO A N 1
ATOM 3278 C CA . PRO A 1 250 ? 36.127 -5.485 127.186 1.00 25.60 250 PRO A CA 1
ATOM 3279 C C . PRO A 1 250 ? 36.254 -4.782 128.511 1.00 25.75 250 PRO A C 1
ATOM 3280 O O . PRO A 1 250 ? 35.215 -4.487 129.124 1.00 25.76 250 PRO A O 1
ATOM 3308 N N . CYS A 1 252 ? 39.082 -1.794 130.616 1.00 22.30 252 CYS A N 1
ATOM 3309 C CA . CYS A 1 252 ? 40.206 -0.895 130.390 1.00 25.39 252 CYS A CA 1
ATOM 3310 C C . CYS A 1 252 ? 40.416 -0.040 131.630 1.00 25.57 252 CYS A C 1
ATOM 3311 O O . CYS A 1 252 ? 39.632 -0.080 132.574 1.00 21.64 252 CYS A O 1
ATOM 3319 N N . VAL A 1 253 ? 41.492 0.750 131.599 1.00 22.88 253 VAL A N 1
ATOM 3320 C CA . VAL A 1 253 ? 41.856 1.655 132.683 1.00 20.09 253 VAL A CA 1
ATOM 3321 C C . VAL A 1 253 ? 42.147 3.017 132.085 1.00 21.43 253 VAL A C 1
ATOM 3322 O O . VAL A 1 253 ? 42.861 3.121 131.080 1.00 25.32 253 VAL A O 1
ATOM 3335 N N . LYS A 1 254 ? 41.632 4.069 132.719 1.00 21.74 254 LYS A N 1
ATOM 3336 C CA . LYS A 1 254 ? 41.989 5.423 132.320 1.00 27.10 254 LYS A CA 1
ATOM 3337 C C . LYS A 1 254 ? 42.129 6.288 133.563 1.00 25.47 254 LYS A C 1
ATOM 3338 O O . LYS A 1 254 ? 41.484 6.032 134.584 1.00 23.61 254 LYS A O 1
ATOM 3374 N N . ASP A 1 256 ? 41.313 9.265 135.887 1.00 21.69 256 ASP A N 1
ATOM 3375 C CA . ASP A 1 256 ? 39.950 9.707 136.135 1.00 24.46 256 ASP A CA 1
ATOM 3376 C C . ASP A 1 256 ? 39.950 10.712 137.284 1.00 24.50 256 ASP A C 1
ATOM 3377 O O . ASP A 1 256 ? 40.906 10.816 138.050 1.00 26.33 256 ASP A O 1
ATOM 3386 N N . CYS A 1 257 ? 38.860 11.454 137.383 1.00 22.96 257 CYS A N 1
ATOM 3387 C CA . CYS A 1 257 ? 38.623 12.421 138.463 1.00 25.22 257 CYS A CA 1
ATOM 3388 C C . CYS A 1 257 ? 37.599 11.827 139.420 1.00 26.57 257 CYS A C 1
ATOM 3389 O O . CYS A 1 257 ? 36.416 11.701 139.084 1.00 30.30 257 CYS A O 1
ATOM 3397 N N . GLN A 1 258 ? 38.043 11.457 140.615 1.00 22.61 258 GLN A N 1
ATOM 3398 C CA . GLN A 1 258 ? 37.260 10.546 141.457 1.00 23.69 258 GLN A CA 1
ATOM 3399 C C . GLN A 1 258 ? 36.252 11.303 142.328 1.00 24.44 258 GLN A C 1
ATOM 3400 O O . GLN A 1 258 ? 36.232 11.198 143.549 1.00 26.89 258 GLN A O 1
ATOM 3414 N N . LEU A 1 259 ? 35.408 12.076 141.670 1.00 19.84 259 LEU A N 1
ATOM 3415 C CA . LEU A 1 259 ? 34.222 12.632 142.332 1.00 18.04 259 LEU A CA 1
ATOM 3416 C C . LEU A 1 259 ? 33.121 11.579 142.291 1.00 20.02 259 LEU A C 1
ATOM 3417 O O . LEU A 1 259 ? 32.930 10.894 141.278 1.00 21.56 259 LEU A O 1
ATOM 3450 N N . LEU A 1 261 ? 30.349 9.240 141.721 1.00 15.54 261 LEU A N 1
ATOM 3451 C CA . LEU A 1 261 ? 29.314 8.986 140.730 1.00 15.52 261 LEU A CA 1
ATOM 3452 C C . LEU A 1 261 ? 29.144 10.124 139.721 1.00 17.26 261 LEU A C 1
ATOM 3453 O O . LEU A 1 261 ? 28.073 10.291 139.155 1.00 16.69 261 LEU A O 1
ATOM 3469 N N . LEU A 1 262 ? 30.217 10.877 139.464 1.00 18.62 262 LEU A N 1
ATOM 3470 C CA . LEU A 1 262 ? 30.140 12.044 138.591 1.00 18.48 262 LEU A CA 1
ATOM 3471 C C . LEU A 1 262 ? 29.442 11.738 137.263 1.00 16.67 262 LEU A C 1
ATOM 3472 O O . LEU A 1 262 ? 28.543 12.465 136.849 1.00 16.38 262 LEU A O 1
ATOM 3488 N N . ARG A 1 263 ? 29.871 10.694 136.555 1.00 16.64 263 ARG A N 1
ATOM 3489 C CA . ARG A 1 263 ? 29.294 10.398 135.256 1.00 18.61 263 ARG A CA 1
ATOM 3490 C C . ARG A 1 263 ? 27.817 10.060 135.340 1.00 19.21 263 ARG A C 1
ATOM 3491 O O . ARG A 1 263 ? 27.111 10.168 134.341 1.00 19.60 263 ARG A O 1
ATOM 3512 N N . HIS A 1 264 ? 27.329 9.679 136.517 1.00 17.21 264 HIS A N 1
ATOM 3513 C CA . HIS A 1 264 ? 25.944 9.256 136.713 1.00 18.15 264 HIS A CA 1
ATOM 3514 C C . HIS A 1 264 ? 25.156 10.274 137.525 1.00 20.91 264 HIS A C 1
ATOM 3515 O O . HIS A 1 264 ? 24.073 9.975 138.050 1.00 21.20 264 HIS A O 1
ATOM 3530 N N . TRP A 1 265 ? 25.667 11.486 137.610 1.00 19.89 265 TRP A N 1
ATOM 3531 C CA . TRP A 1 265 ? 25.080 12.524 138.451 1.00 19.09 265 TRP A CA 1
ATOM 3532 C C . TRP A 1 265 ? 25.237 13.845 137.713 1.00 18.65 265 TRP A C 1
ATOM 3533 O O . TRP A 1 265 ? 25.107 13.895 136.477 1.00 18.33 265 TRP A O 1
ATOM 3554 N N . THR A 1 266 ? 25.476 14.919 138.469 1.00 17.99 266 THR A N 1
ATOM 3555 C CA . THR A 1 266 ? 25.759 16.249 137.939 1.00 18.63 266 THR A CA 1
ATOM 3556 C C . THR A 1 266 ? 27.069 16.732 138.545 1.00 20.10 266 THR A C 1
ATOM 3557 O O . THR A 1 266 ? 27.445 16.316 139.640 1.00 18.07 266 THR A O 1
ATOM 3568 N N . LEU A 1 267 ? 27.759 17.635 137.840 1.00 20.31 267 LEU A N 1
ATOM 3569 C CA . LEU A 1 267 ? 28.983 18.203 138.402 1.00 20.78 267 LEU A CA 1
ATOM 3570 C C . LEU A 1 267 ? 28.701 18.864 139.740 1.00 21.46 267 LEU A C 1
ATOM 3571 O O . LEU A 1 267 ? 29.430 18.662 140.717 1.00 18.71 267 LEU A O 1
ATOM 3587 N N . TYR A 1 268 ? 27.626 19.652 139.800 1.00 20.76 268 TYR A N 1
ATOM 3588 C CA . TYR A 1 268 ? 27.304 20.429 140.987 1.00 22.88 268 TYR A CA 1
ATOM 3589 C C . TYR A 1 268 ? 27.148 19.538 142.205 1.00 23.87 268 TYR A C 1
ATOM 3590 O O . TYR A 1 268 ? 27.771 19.775 143.243 1.00 22.57 268 TYR A O 1
ATOM 3608 N N . ASP A 1 269 ? 26.313 18.506 142.097 1.00 19.07 269 ASP A N 1
ATOM 3609 C CA . ASP A 1 269 ? 26.011 17.685 143.254 1.00 19.40 269 ASP A CA 1
ATOM 3610 C C . ASP A 1 269 ? 27.074 16.632 143.515 1.00 21.37 269 ASP A C 1
ATOM 3611 O O . ASP A 1 269 ? 27.330 16.301 144.673 1.00 19.92 269 ASP A O 1
ATOM 3620 N N . SER A 1 270 ? 27.740 16.124 142.476 1.00 18.40 270 SER A N 1
ATOM 3621 C CA . SER A 1 270 ? 28.821 15.174 142.726 1.00 19.44 270 SER A CA 1
ATOM 3622 C C . SER A 1 270 ? 29.931 15.845 143.515 1.00 19.82 270 SER A C 1
ATOM 3623 O O . SER A 1 270 ? 30.445 15.301 144.497 1.00 18.60 270 SER A O 1
ATOM 3631 N N . LEU A 1 271 ? 30.315 17.046 143.100 1.00 18.60 271 LEU A N 1
ATOM 3632 C CA . LEU A 1 271 ? 31.375 17.757 143.808 1.00 18.30 271 LEU A CA 1
ATOM 3633 C C . LEU A 1 271 ? 30.984 18.065 145.243 1.00 21.68 271 LEU A C 1
ATOM 3634 O O . LEU A 1 271 ? 31.781 17.876 146.164 1.00 21.85 271 LEU A O 1
ATOM 3650 N N . PHE A 1 272 ? 29.749 18.514 145.457 1.00 21.54 272 PHE A N 1
ATOM 3651 C CA . PHE A 1 272 ? 29.324 18.905 146.804 1.00 22.33 272 PHE A CA 1
ATOM 3652 C C . PHE A 1 272 ? 29.261 17.712 147.749 1.00 21.67 272 PHE A C 1
ATOM 3653 O O . PHE A 1 272 ? 29.432 17.883 148.957 1.00 23.18 272 PHE A O 1
ATOM 3670 N N . HIS A 1 273 ? 29.034 16.511 147.243 1.00 18.77 273 HIS A N 1
ATOM 3671 C CA . HIS A 1 273 ? 28.859 15.326 148.082 1.00 20.53 273 HIS A CA 1
ATOM 3672 C C . HIS A 1 273 ? 30.080 14.415 148.142 1.00 21.58 273 HIS A C 1
ATOM 3673 O O . HIS A 1 273 ? 30.015 13.356 148.775 1.00 23.31 273 HIS A O 1
ATOM 3687 N N . THR A 1 274 ? 31.183 14.787 147.508 1.00 18.43 274 THR A N 1
ATOM 3688 C CA . THR A 1 274 ? 32.436 14.042 147.627 1.00 21.45 274 THR A CA 1
ATOM 3689 C C . THR A 1 274 ? 33.131 14.520 148.908 1.00 21.01 274 THR A C 1
ATOM 3690 O O . THR A 1 274 ? 33.626 15.641 148.988 1.00 20.06 274 THR A O 1
ATOM 3701 N N . ARG A 1 275 ? 33.150 13.647 149.922 1.00 20.03 275 ARG A N 1
ATOM 3702 C CA . ARG A 1 275 ? 33.364 14.095 151.279 1.00 18.28 275 ARG A CA 1
ATOM 3703 C C . ARG A 1 275 ? 34.737 14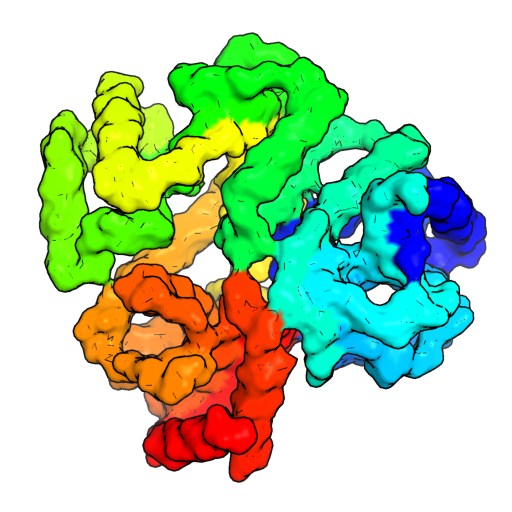.707 151.494 1.00 18.16 275 ARG A C 1
ATOM 3704 O O . ARG A 1 275 ? 34.856 15.728 152.180 1.00 19.61 275 ARG A O 1
ATOM 3725 N N . GLU A 1 276 ? 35.785 14.063 150.990 1.00 21.14 276 GLU A N 1
ATOM 3726 C CA . GLU A 1 276 ? 37.125 14.586 151.255 1.00 23.15 276 GLU A CA 1
ATOM 3727 C C . GLU A 1 276 ? 37.333 15.914 150.548 1.00 23.30 276 GLU A C 1
ATOM 3728 O O . GLU A 1 276 ? 37.974 16.816 151.085 1.00 25.97 276 GLU A O 1
ATOM 3740 N N . ILE A 1 277 ? 36.753 16.055 149.355 1.00 22.26 277 ILE A N 1
ATOM 3741 C CA . ILE A 1 277 ? 36.928 17.293 148.588 1.00 21.06 277 ILE A CA 1
ATOM 3742 C C . ILE A 1 277 ? 36.109 18.410 149.196 1.00 22.33 277 ILE A C 1
ATOM 3743 O O . ILE A 1 277 ? 36.599 19.522 149.405 1.00 23.01 277 ILE A O 1
ATOM 3759 N N . ALA A 1 278 ? 34.843 18.125 149.527 1.00 23.73 278 ALA A N 1
ATOM 3760 C CA . ALA A 1 278 ? 34.010 19.145 150.172 1.00 23.72 278 ALA A CA 1
ATOM 3761 C C . ALA A 1 278 ? 34.626 19.634 151.474 1.00 22.71 278 ALA A C 1
ATOM 3762 O O . ALA A 1 278 ? 34.602 20.838 151.780 1.00 22.22 278 ALA A O 1
ATOM 3769 N N . SER A 1 279 ? 35.211 18.723 152.253 1.00 22.74 279 SER A N 1
ATOM 3770 C CA . SER A 1 279 ? 35.839 19.117 153.503 1.00 22.16 279 SER A CA 1
ATOM 3771 C C . SER A 1 279 ? 37.013 20.062 153.259 1.00 26.73 279 SER A C 1
ATOM 3772 O O . SER A 1 279 ? 37.191 21.032 153.981 1.00 31.53 279 SER A O 1
ATOM 3780 N N . LYS A 1 280 ? 37.827 19.769 152.252 1.00 28.16 280 LYS A N 1
ATOM 3781 C CA . LYS A 1 280 ? 39.005 20.574 151.975 1.00 27.53 280 LYS A CA 1
ATOM 3782 C C . LYS A 1 280 ? 38.655 21.898 151.320 1.00 28.15 280 LYS A C 1
ATOM 3783 O O . LYS A 1 280 ? 39.381 22.871 151.499 1.00 31.56 280 LYS A O 1
ATOM 3802 N N . LEU A 1 281 ? 37.564 21.950 150.560 1.00 27.01 281 LEU A N 1
ATOM 3803 C CA . LEU A 1 281 ? 37.111 23.210 149.988 1.00 30.67 281 LEU A CA 1
ATOM 3804 C C . LEU A 1 281 ? 36.331 24.060 150.975 1.00 31.44 281 LEU A C 1
ATOM 3805 O O . LEU A 1 281 ? 36.054 25.224 150.674 1.00 34.50 281 LEU A O 1
ATOM 3821 N N . GLY A 1 282 ? 35.964 23.515 152.132 1.00 27.34 282 GLY A N 1
ATOM 3822 C CA . GLY A 1 282 ? 35.256 24.298 153.126 1.00 29.33 282 GLY A CA 1
ATOM 3823 C C . GLY A 1 282 ? 33.836 24.672 152.750 1.00 32.10 282 GLY A C 1
ATOM 3824 O O . GLY A 1 282 ? 33.306 25.655 153.263 1.00 35.88 282 GLY A O 1
ATOM 3828 N N . ILE A 1 283 ? 33.185 23.879 151.888 1.00 30.82 283 ILE A N 1
ATOM 3829 C CA . ILE A 1 283 ? 31.856 24.219 151.409 1.00 29.62 283 ILE A CA 1
ATOM 3830 C C . ILE A 1 283 ? 30.746 23.648 152.271 1.00 29.49 283 ILE A C 1
ATOM 3831 O O . ILE A 1 283 ? 29.564 23.853 151.956 1.00 31.06 283 ILE A O 1
ATOM 3847 N N . TRP A 1 284 ? 31.077 22.940 153.351 1.00 25.44 284 TRP A N 1
ATOM 3848 C CA . TRP A 1 284 ? 30.074 22.446 154.287 1.00 24.52 284 TRP A CA 1
ATOM 3849 C C . TRP A 1 284 ? 29.973 23.329 155.527 1.00 33.06 284 TRP A C 1
ATOM 3850 O O . TRP A 1 284 ? 29.404 22.907 156.537 1.00 39.84 284 TRP A O 1
ATOM 3871 N N . THR A 1 285 ? 30.529 24.509 155.473 1.00 41.76 285 THR A N 1
ATOM 3872 C CA . THR A 1 285 ? 30.478 25.433 156.598 1.00 54.05 285 THR A CA 1
ATOM 3873 C C . THR A 1 285 ? 29.170 26.225 156.555 1.00 50.74 285 THR A C 1
ATOM 3874 O O . THR A 1 285 ? 28.273 25.955 155.749 1.00 40.48 285 THR A O 1
ATOM 3885 N N . SER A 1 286 ? 29.030 27.202 157.450 1.00 54.46 286 SER A N 1
ATOM 3886 C CA . SER A 1 286 ? 27.843 28.041 157.450 1.00 56.06 286 SER A CA 1
ATOM 3887 C C . SER A 1 286 ? 27.772 28.835 156.149 1.00 57.36 286 SER A C 1
ATOM 3888 O O . SER A 1 286 ? 28.772 29.411 155.704 1.00 52.30 286 SER A O 1
ATOM 3891 N N . ARG A 1 287 ? 26.588 28.857 155.534 1.00 59.94 287 ARG A N 1
ATOM 3892 C CA . ARG A 1 287 ? 26.418 29.440 154.204 1.00 66.46 287 ARG A CA 1
ATOM 3893 C C . ARG A 1 287 ? 27.298 28.737 153.169 1.00 64.58 287 ARG A C 1
ATOM 3894 O O . ARG A 1 287 ? 27.697 29.326 152.155 1.00 51.68 287 ARG A O 1
ATOM 3902 N N . GLY A 1 288 ? 27.611 27.465 153.421 1.00 65.54 288 GLY A N 1
ATOM 3903 C CA . GLY A 1 288 ? 28.510 26.741 152.539 1.00 62.27 288 GLY A CA 1
ATOM 3904 C C . GLY A 1 288 ? 28.039 26.696 151.100 1.00 52.64 288 GLY A C 1
ATOM 3905 O O . GLY A 1 288 ? 28.855 26.570 150.186 1.00 40.71 288 GLY A O 1
ATOM 3908 N N . LYS A 1 289 ? 26.726 26.797 150.876 1.00 56.43 289 LYS A N 1
ATOM 3909 C CA . LYS A 1 289 ? 26.208 26.777 149.514 1.00 52.93 289 LYS A CA 1
ATOM 3910 C C . LYS A 1 289 ? 26.513 28.074 148.773 1.00 45.84 289 LYS A C 1
ATOM 3911 O O . LYS A 1 289 ? 26.734 28.054 147.552 1.00 41.52 289 LYS A O 1
ATOM 3930 N N . GLU A 1 290 ? 26.531 29.206 149.481 1.00 42.67 290 GLU A N 1
ATOM 3931 C CA . GLU A 1 290 ? 26.945 30.455 148.851 1.00 43.99 290 GLU A CA 1
ATOM 3932 C C . GLU A 1 290 ? 28.408 30.393 148.441 1.00 38.52 290 GLU A C 1
ATOM 3933 O O . GLU A 1 290 ? 28.767 30.811 147.330 1.00 39.52 290 GLU A O 1
ATOM 3945 N N . LYS A 1 291 ? 29.269 29.866 149.322 1.00 35.66 291 LYS A N 1
ATOM 3946 C CA . LYS A 1 291 ? 30.673 29.699 148.967 1.00 33.79 291 LYS A CA 1
ATOM 3947 C C . LYS A 1 291 ? 30.822 28.732 147.797 1.00 30.75 291 LYS A C 1
ATOM 3948 O O . LYS A 1 291 ? 31.692 28.918 146.935 1.00 31.34 291 LYS A O 1
ATOM 3967 N N . PHE A 1 292 ? 30.001 27.683 147.768 1.00 30.34 292 PHE A N 1
ATOM 3968 C CA . PHE A 1 292 ? 30.072 26.705 146.685 1.00 29.17 292 PHE A CA 1
ATOM 3969 C C . PHE A 1 292 ? 29.733 27.355 145.349 1.00 29.05 292 PHE A C 1
ATOM 3970 O O . PHE A 1 292 ? 30.465 27.197 144.361 1.00 27.14 292 PHE A O 1
ATOM 3987 N N . ASP A 1 293 ? 28.620 28.094 145.304 1.00 28.82 293 ASP A N 1
ATOM 3988 C CA . ASP A 1 293 ? 28.239 28.775 144.067 1.00 31.76 293 ASP A CA 1
ATOM 3989 C C . ASP A 1 293 ? 29.329 29.720 143.589 1.00 33.34 293 ASP A C 1
ATOM 3990 O O . ASP A 1 293 ? 29.520 29.889 142.371 1.00 32.49 293 ASP A O 1
ATOM 3999 N N . VAL A 1 294 ? 30.051 30.354 144.521 1.00 32.77 294 VAL A N 1
ATOM 4000 C CA . VAL A 1 294 ? 31.169 31.211 144.140 1.00 35.05 294 VAL A CA 1
ATOM 4001 C C . VAL A 1 294 ? 32.274 30.385 143.495 1.00 32.74 294 VAL A C 1
ATOM 4002 O O . VAL A 1 294 ? 32.914 30.821 142.530 1.00 31.48 294 VAL A O 1
ATOM 4015 N N . LEU A 1 295 ? 32.529 29.191 144.024 1.00 32.16 295 LEU A N 1
ATOM 4016 C CA . LEU A 1 295 ? 33.517 28.306 143.427 1.00 31.62 295 LEU A CA 1
ATOM 4017 C C . LEU A 1 295 ? 33.112 27.915 142.007 1.00 27.93 295 LEU A C 1
ATOM 4018 O O . LEU A 1 295 ? 33.944 27.920 141.093 1.00 29.26 295 LEU A O 1
ATOM 4034 N N . ILE A 1 296 ? 31.842 27.556 141.812 1.00 26.49 296 ILE A N 1
ATOM 4035 C CA . ILE A 1 296 ? 31.392 27.148 140.487 1.00 25.86 296 ILE A CA 1
ATOM 4036 C C . ILE A 1 296 ? 31.573 28.293 139.500 1.00 27.42 296 ILE A C 1
ATOM 4037 O O . ILE A 1 296 ? 32.015 28.095 138.362 1.00 28.74 296 ILE A O 1
ATOM 4053 N N . ALA A 1 297 ? 31.240 29.514 139.925 1.00 27.37 297 ALA A N 1
ATOM 4054 C CA . ALA A 1 297 ? 31.422 30.688 139.076 1.00 30.33 297 ALA A CA 1
ATOM 4055 C C . ALA A 1 297 ? 32.896 30.942 138.786 1.00 31.22 297 ALA A C 1
ATOM 4056 O O . ALA A 1 297 ? 33.245 31.383 137.682 1.00 32.18 297 ALA A O 1
ATOM 4063 N N . ASP A 1 298 ? 33.769 30.671 139.754 1.00 32.38 298 ASP A N 1
ATOM 4064 C CA . ASP A 1 298 ? 35.199 30.825 139.536 1.00 33.80 298 ASP A CA 1
ATOM 4065 C C . ASP A 1 298 ? 35.706 29.926 138.416 1.00 29.96 298 ASP A C 1
ATOM 4066 O O . ASP A 1 298 ? 36.707 30.253 137.769 1.00 32.28 298 ASP A O 1
ATOM 4092 N N . GLY A 1 300 ? 34.105 29.384 135.782 1.00 30.39 300 GLY A N 1
ATOM 4093 C CA . GLY A 1 300 ? 33.495 29.880 134.566 1.00 28.86 300 GLY A CA 1
ATOM 4094 C C . GLY A 1 300 ? 32.398 29.005 134.024 1.00 30.80 300 GLY A C 1
ATOM 4095 O O . GLY A 1 300 ? 32.120 29.042 132.819 1.00 31.67 300 GLY A O 1
ATOM 4099 N N . ILE A 1 301 ? 31.757 28.216 134.876 1.00 29.59 301 ILE A N 1
ATOM 4100 C CA . ILE A 1 301 ? 30.694 27.306 134.465 1.00 25.72 301 ILE A CA 1
ATOM 4101 C C . ILE A 1 301 ? 29.369 27.838 135.000 1.00 27.96 301 ILE A C 1
ATOM 4102 O O . ILE A 1 301 ? 29.209 27.963 136.221 1.00 28.94 301 ILE A O 1
ATOM 4118 N N . PRO A 1 302 ? 28.392 28.129 134.148 1.00 29.23 302 PRO A N 1
ATOM 4119 C CA . PRO A 1 302 ? 27.084 28.556 134.663 1.00 29.28 302 PRO A CA 1
ATOM 4120 C C . PRO A 1 302 ? 26.375 27.422 135.397 1.00 27.72 302 PRO A C 1
ATOM 4121 O O . PRO A 1 302 ? 26.597 26.238 135.140 1.00 28.12 302 PRO A O 1
ATOM 4132 N N . LEU A 1 303 ? 25.495 27.802 136.325 1.00 29.36 303 LEU A N 1
ATOM 4133 C CA . LEU A 1 303 ? 24.757 26.782 137.070 1.00 29.17 303 LEU A CA 1
ATOM 4134 C C . LEU A 1 303 ? 23.879 25.937 136.151 1.00 29.24 303 LEU A C 1
ATOM 4135 O O . LEU A 1 303 ? 23.644 24.756 136.431 1.00 30.02 303 LEU A O 1
ATOM 4151 N N . SER A 1 304 ? 23.397 26.506 135.052 1.00 31.92 304 SER A N 1
ATOM 4152 C CA . SER A 1 304 ? 22.586 25.733 134.115 1.00 37.23 304 SER A CA 1
ATOM 4153 C C . SER A 1 304 ? 23.381 24.586 133.504 1.00 40.10 304 SER A C 1
ATOM 4154 O O . SER A 1 304 ? 22.802 23.564 133.122 1.00 43.27 304 SER A O 1
ATOM 4162 N N . GLN A 1 305 ? 24.694 24.742 133.387 1.00 32.09 305 GLN A N 1
ATOM 4163 C CA . GLN A 1 305 ? 25.556 23.661 132.920 1.00 26.03 305 GLN A CA 1
ATOM 4164 C C . GLN A 1 305 ? 25.978 22.745 134.054 1.00 23.76 305 GLN A C 1
ATOM 4165 O O . GLN A 1 305 ? 25.987 21.520 133.894 1.00 25.76 305 GLN A O 1
ATOM 4179 N N . ALA A 1 306 ? 26.350 23.315 135.203 1.00 22.92 306 ALA A N 1
ATOM 4180 C CA . ALA A 1 306 ? 26.859 22.498 136.295 1.00 20.81 306 ALA A CA 1
ATOM 4181 C C . ALA A 1 306 ? 25.771 21.612 136.888 1.00 21.53 306 ALA A C 1
ATOM 4182 O O . ALA A 1 306 ? 26.073 20.562 137.468 1.00 21.89 306 ALA A O 1
ATOM 4189 N N . GLN A 1 307 ? 24.513 22.023 136.766 1.00 24.35 307 GLN A N 1
ATOM 4190 C CA . GLN A 1 307 ? 23.410 21.318 137.416 1.00 26.11 307 GLN A CA 1
ATOM 4191 C C . GLN A 1 307 ? 22.612 20.417 136.473 1.00 27.07 307 GLN A C 1
ATOM 4192 O O . GLN A 1 307 ? 21.651 19.778 136.914 1.00 29.17 307 GLN A O 1
ATOM 4206 N N . GLN A 1 308 ? 22.988 20.331 135.211 1.00 26.54 308 GLN A N 1
ATOM 4207 C CA . GLN A 1 308 ? 22.402 19.295 134.372 1.00 28.86 308 GLN A CA 1
ATOM 4208 C C . GLN A 1 308 ? 23.246 18.031 134.450 1.00 25.49 308 GLN A C 1
ATOM 4209 O O . GLN A 1 308 ? 24.346 18.013 135.013 1.00 22.06 308 GLN A O 1
ATOM 4223 N N . SER A 1 309 ? 22.698 16.934 133.917 1.00 26.38 309 SER A N 1
ATOM 4224 C CA . SER A 1 309 ? 23.417 15.665 133.910 1.00 25.24 309 SER A CA 1
ATOM 4225 C C . SER A 1 309 ? 24.813 15.849 133.314 1.00 23.45 309 SER A C 1
ATOM 4226 O O . SER A 1 309 ? 24.984 16.513 132.291 1.00 22.47 309 SER A O 1
ATOM 4234 N N . TYR A 1 310 ? 25.817 15.289 133.989 1.00 20.69 310 TYR A N 1
ATOM 4235 C CA . TYR A 1 310 ? 27.189 15.405 133.505 1.00 21.01 310 TYR A CA 1
ATOM 4236 C C . TYR A 1 310 ? 27.332 14.836 132.105 1.00 22.83 310 TYR A C 1
ATOM 4237 O O . TYR A 1 310 ? 28.121 15.349 131.294 1.00 23.54 310 TYR A O 1
ATOM 4255 N N . LYS A 1 311 ? 26.558 13.796 131.778 1.00 23.13 311 LYS A N 1
ATOM 4256 C CA . LYS A 1 311 ? 26.667 13.211 130.446 1.00 26.38 311 LYS A CA 1
ATOM 4257 C C . LYS A 1 311 ? 26.224 14.178 129.352 1.00 29.05 311 LYS A C 1
ATOM 4258 O O . LYS A 1 311 ? 26.699 14.078 128.220 1.00 32.05 311 LYS A O 1
ATOM 4277 N N . THR A 1 312 ? 25.325 15.113 129.658 1.00 27.09 312 THR A N 1
ATOM 4278 C CA . THR A 1 312 ? 24.888 16.067 128.649 1.00 28.36 312 THR A CA 1
ATOM 4279 C C . THR A 1 312 ? 25.555 17.434 128.783 1.00 26.30 312 THR A C 1
ATOM 4280 O O . THR A 1 312 ? 25.419 18.256 127.879 1.00 28.51 312 THR A O 1
ATOM 4308 N N . SER A 1 314 ? 28.254 20.137 128.260 1.00 22.98 314 SER A N 1
ATOM 4309 C CA . SER A 1 314 ? 29.099 20.220 127.084 1.00 24.55 314 SER A CA 1
ATOM 4310 C C . SER A 1 314 ? 30.533 19.827 127.427 1.00 24.17 314 SER A C 1
ATOM 4311 O O . SER A 1 314 ? 30.999 20.029 128.552 1.00 23.35 314 SER A O 1
ATOM 4319 N N . LEU A 1 315 ? 31.247 19.319 126.417 1.00 25.72 315 LEU A N 1
ATOM 4320 C CA . LEU A 1 315 ? 32.655 18.978 126.609 1.00 25.54 315 LEU A CA 1
ATOM 4321 C C . LEU A 1 315 ? 33.481 20.217 126.922 1.00 25.00 315 LEU A C 1
ATOM 4322 O O . LEU A 1 315 ? 34.449 20.134 127.688 1.00 24.21 315 LEU A O 1
ATOM 4338 N N . GLU A 1 316 ? 33.096 21.371 126.374 1.00 24.72 316 GLU A N 1
ATOM 4339 C CA . GLU A 1 316 ? 33.792 22.610 126.704 1.00 26.16 316 GLU A CA 1
ATOM 4340 C C . GLU A 1 316 ? 33.719 22.894 128.195 1.00 25.28 316 GLU A C 1
ATOM 4341 O O . GLU A 1 316 ? 34.691 23.373 128.793 1.00 26.09 316 GLU A O 1
ATOM 4370 N N . LYS A 1 318 ? 33.265 20.563 130.497 1.00 22.87 318 LYS A N 1
ATOM 4371 C CA . LYS A 1 318 ? 34.037 19.513 131.154 1.00 22.26 318 LYS A CA 1
ATOM 4372 C C . LYS A 1 318 ? 35.526 19.855 131.149 1.00 23.21 318 LYS A C 1
ATOM 4373 O O . LYS A 1 318 ? 36.227 19.613 132.142 1.00 23.30 318 LYS A O 1
ATOM 4392 N N . ASN A 1 319 ? 36.014 20.407 130.041 1.00 23.20 319 ASN A N 1
ATOM 4393 C CA . ASN A 1 319 ? 37.424 20.791 129.934 1.00 23.01 319 ASN A CA 1
ATOM 4394 C C . ASN A 1 319 ? 37.753 21.899 130.930 1.00 25.50 319 ASN A C 1
ATOM 4395 O O . ASN A 1 319 ? 38.803 21.864 131.583 1.00 26.29 319 ASN A O 1
ATOM 4406 N N . LYS A 1 320 ? 36.854 22.879 131.078 1.00 25.05 320 LYS A N 1
ATOM 4407 C CA . LYS A 1 320 ? 37.057 23.940 132.064 1.00 25.95 320 LYS A CA 1
ATOM 4408 C C . LYS A 1 320 ? 37.113 23.374 133.473 1.00 24.68 320 LYS A C 1
ATOM 4409 O O . LYS A 1 320 ? 37.974 23.752 134.278 1.00 27.92 320 LYS A O 1
ATOM 4428 N N . PHE A 1 321 ? 36.178 22.479 133.798 1.00 21.66 321 PHE A N 1
ATOM 4429 C CA . PHE A 1 321 ? 36.133 21.871 135.128 1.00 24.94 321 PHE A CA 1
ATOM 4430 C C . PHE A 1 321 ? 37.419 21.110 135.422 1.00 25.24 321 PHE A C 1
ATOM 4431 O O . PHE A 1 321 ? 38.039 21.293 136.477 1.00 26.87 321 PHE A O 1
ATOM 4448 N N . LEU A 1 322 ? 37.860 20.274 134.486 1.00 24.36 322 LEU A N 1
ATOM 4449 C CA . LEU A 1 322 ? 39.064 19.484 134.708 1.00 24.64 322 LEU A CA 1
ATOM 4450 C C . LEU A 1 322 ? 40.280 20.376 134.930 1.00 25.72 322 LEU A C 1
ATOM 4451 O O . LEU A 1 322 ? 41.082 20.141 135.842 1.00 27.14 322 LEU A O 1
ATOM 4467 N N . LEU A 1 323 ? 40.447 21.398 134.098 1.00 25.94 323 LEU A N 1
ATOM 4468 C CA . LEU A 1 323 ? 41.619 22.258 134.242 1.00 29.25 323 LEU A CA 1
ATOM 4469 C C . LEU A 1 323 ? 41.581 23.014 135.563 1.00 32.41 323 LEU A C 1
ATOM 4470 O O . LEU A 1 323 ? 42.604 23.130 136.247 1.00 31.20 323 LEU A O 1
ATOM 4486 N N . LYS A 1 324 ? 40.413 23.540 135.934 1.00 27.28 324 LYS A N 1
ATOM 4487 C CA . LYS A 1 324 ? 40.288 24.266 137.188 1.00 27.68 324 LYS A CA 1
ATOM 4488 C C . LYS A 1 324 ? 40.526 23.354 138.383 1.00 27.51 324 LYS A C 1
ATOM 4489 O O . LYS A 1 324 ? 41.214 23.749 139.337 1.00 30.05 324 LYS A O 1
ATOM 4518 N N . GLU A 1 326 ? 42.282 20.588 138.500 1.00 31.14 326 GLU A N 1
ATOM 4519 C CA . GLU A 1 326 ? 43.705 20.299 138.577 1.00 39.09 326 GLU A CA 1
ATOM 4520 C C . GLU A 1 326 ? 44.415 21.346 139.422 1.00 35.52 326 GLU A C 1
ATOM 4521 O O . GLU A 1 326 ? 45.176 21.005 140.335 1.00 33.84 326 GLU A O 1
ATOM 4533 N N . GLY A 1 327 ? 44.154 22.632 139.144 1.00 32.35 327 GLY A N 1
ATOM 4534 C CA . GLY A 1 327 ? 44.753 23.694 139.938 1.00 33.88 327 GLY A CA 1
ATOM 4535 C C . GLY A 1 327 ? 44.273 23.685 141.377 1.00 35.03 327 GLY A C 1
ATOM 4536 O O . GLY A 1 327 ? 45.073 23.768 142.312 1.00 34.68 327 GLY A O 1
ATOM 4540 N N . TYR A 1 328 ? 42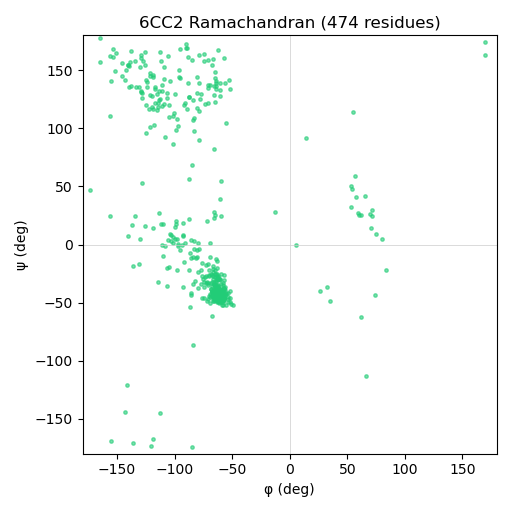.957 23.582 141.579 1.00 31.98 328 TYR A N 1
ATOM 4541 C CA . TYR A 1 328 ? 42.431 23.540 142.943 1.00 31.02 328 TYR A CA 1
ATOM 4542 C C . TYR A 1 328 ? 43.068 22.398 143.733 1.00 30.74 328 TYR A C 1
ATOM 4543 O O . TYR A 1 328 ? 43.343 22.533 144.927 1.00 32.51 328 TYR A O 1
ATOM 4561 N N . SER A 1 329 ? 43.327 21.271 143.074 1.00 27.77 329 SER A N 1
ATOM 4562 C CA . SER A 1 329 ? 43.817 20.091 143.790 1.00 28.78 329 SER A CA 1
ATOM 4563 C C . SER A 1 329 ? 45.214 20.332 144.344 1.00 31.59 329 SER A C 1
ATOM 4564 O O . SER A 1 329 ? 45.571 19.769 145.382 1.00 34.44 329 SER A O 1
ATOM 4572 N N . LYS A 1 330 ? 46.007 21.168 143.677 1.00 33.85 330 LYS A N 1
ATOM 4573 C CA . LYS A 1 330 ? 47.329 21.497 144.195 1.00 33.65 330 LYS A CA 1
ATOM 4574 C C . LYS A 1 330 ? 47.237 22.547 145.296 1.00 37.36 330 LYS A C 1
ATOM 4575 O O . LYS A 1 330 ? 47.979 22.484 146.280 1.00 44.59 330 LYS A O 1
ATOM 4594 N N . PHE A 1 331 ? 46.326 23.508 145.150 1.00 40.23 331 PHE A N 1
ATOM 4595 C CA . PHE A 1 331 ? 46.191 24.570 146.143 1.00 42.16 331 PHE A CA 1
ATOM 4596 C C . PHE A 1 331 ? 45.631 24.031 147.454 1.00 40.30 331 PHE A C 1
ATOM 4597 O O . PHE A 1 331 ? 46.141 24.360 148.532 1.00 43.98 331 PHE A O 1
ATOM 4614 N N . TYR A 1 332 ? 44.593 23.194 147.382 1.00 34.78 332 TYR A N 1
ATOM 4615 C CA . TYR A 1 332 ? 43.940 22.635 148.551 1.00 31.09 332 TYR A CA 1
ATOM 4616 C C . TYR A 1 332 ? 44.419 21.235 148.888 1.00 31.46 332 TYR A C 1
ATOM 4617 O O . TYR A 1 332 ? 43.828 20.577 149.763 1.00 36.90 332 TYR A O 1
ATOM 4635 N N . HIS A 1 333 ? 45.417 20.724 148.174 1.00 31.82 333 HIS A N 1
ATOM 4636 C CA . HIS A 1 333 ? 46.044 19.433 148.478 1.00 37.41 333 HIS A CA 1
ATOM 4637 C C . HIS A 1 333 ? 45.042 18.276 148.502 1.00 37.53 333 HIS A C 1
ATOM 4638 O O . HIS A 1 333 ? 44.889 17.557 149.492 1.00 34.45 333 HIS A O 1
ATOM 4652 N N . PHE A 1 334 ? 44.368 18.085 147.373 1.00 32.83 334 PHE A N 1
ATOM 4653 C CA . PHE A 1 334 ? 43.656 16.838 147.116 1.00 28.26 334 PHE A CA 1
ATOM 4654 C C . PHE A 1 334 ? 44.076 16.283 145.756 1.00 26.68 334 PHE A C 1
ATOM 4655 O O . PHE A 1 334 ? 43.254 15.914 144.916 1.00 29.77 334 PHE A O 1
ATOM 4672 N N . GLU A 1 335 ? 45.394 16.149 145.568 1.00 26.26 335 GLU A N 1
ATOM 4673 C CA . GLU A 1 335 ? 45.920 15.612 144.316 1.00 27.22 335 GLU A CA 1
ATOM 4674 C C . GLU A 1 335 ? 45.525 14.165 144.098 1.00 29.56 335 GLU A C 1
ATOM 4675 O O . GLU A 1 335 ? 45.495 13.709 142.948 1.00 31.76 335 GLU A O 1
ATOM 4687 N N . ASN A 1 336 ? 45.253 13.420 145.180 1.00 26.33 336 ASN A N 1
ATOM 4688 C CA . ASN A 1 336 ? 44.759 12.045 145.066 1.00 26.10 336 ASN A CA 1
ATOM 4689 C C . ASN A 1 336 ? 43.340 11.980 144.518 1.00 24.00 336 ASN A C 1
ATOM 4690 O O . ASN A 1 336 ? 42.773 10.886 144.411 1.00 25.90 336 ASN A O 1
ATOM 4701 N N . LEU A 1 337 ? 42.732 13.118 144.192 1.00 24.22 337 LEU A N 1
ATOM 4702 C CA . LEU A 1 337 ? 41.461 13.062 143.483 1.00 23.29 337 LEU A CA 1
ATOM 4703 C C . LEU A 1 337 ? 41.632 12.421 142.111 1.00 22.11 337 LEU A C 1
ATOM 4704 O O . LEU A 1 337 ? 40.689 11.831 141.575 1.00 23.63 337 LEU A O 1
ATOM 4720 N N . PHE A 1 338 ? 42.820 12.529 141.521 1.00 22.63 338 PHE A N 1
ATOM 4721 C CA . PHE A 1 338 ? 43.065 11.977 140.192 1.00 22.87 338 PHE A CA 1
ATOM 4722 C C . PHE A 1 338 ? 43.735 10.622 140.375 1.00 22.85 338 PHE A C 1
ATOM 4723 O O . PHE A 1 338 ? 44.900 10.541 140.789 1.00 24.48 338 PHE A O 1
ATOM 4740 N N . LEU A 1 339 ? 42.987 9.569 140.094 1.00 21.29 339 LEU A N 1
ATOM 4741 C CA . LEU A 1 339 ? 43.459 8.197 140.195 1.00 20.57 339 LEU A CA 1
ATOM 4742 C C . LEU A 1 339 ? 42.918 7.426 139.002 1.00 20.14 339 LEU A C 1
ATOM 4743 O O . LEU A 1 339 ? 41.854 7.763 138.474 1.00 21.87 339 LEU A O 1
ATOM 4759 N N . PRO A 1 340 ? 43.607 6.368 138.581 1.00 20.80 340 PRO A N 1
ATOM 4760 C CA . PRO A 1 340 ? 43.065 5.527 137.507 1.00 20.63 340 PRO A CA 1
ATOM 4761 C C . PRO A 1 340 ? 41.772 4.850 137.936 1.00 21.77 340 PRO A C 1
ATOM 4762 O O . PRO A 1 340 ? 41.615 4.442 139.084 1.00 22.09 340 PRO A O 1
ATOM 4773 N N . SER A 1 341 ? 40.835 4.776 137.006 1.00 18.94 341 SER A N 1
ATOM 4774 C CA . SER A 1 341 ? 39.591 4.034 137.151 1.00 20.91 341 SER A CA 1
ATOM 4775 C C . SER A 1 341 ? 39.630 2.805 136.245 1.00 19.65 341 SER A C 1
ATOM 4776 O O . SER A 1 341 ? 40.136 2.871 135.116 1.00 20.60 341 SER A O 1
ATOM 4784 N N . PHE A 1 342 ? 39.080 1.704 136.741 1.00 17.70 342 PHE A N 1
ATOM 4785 C CA . PHE A 1 342 ? 38.945 0.452 135.982 1.00 17.96 342 PHE A CA 1
ATOM 4786 C C . PHE A 1 342 ? 37.512 0.371 135.464 1.00 18.66 342 PHE A C 1
ATOM 4787 O O . PHE A 1 342 ? 36.561 0.553 136.230 1.00 19.71 342 PHE A O 1
ATOM 4804 N N . PHE A 1 343 ? 37.358 0.118 134.170 1.00 18.78 343 PHE A N 1
ATOM 4805 C CA . PHE A 1 343 ? 36.061 0.146 133.519 1.00 20.74 343 PHE A CA 1
ATOM 4806 C C . PHE A 1 343 ? 35.740 -1.201 132.873 1.00 24.56 343 PHE A C 1
ATOM 4807 O O . PHE A 1 343 ? 36.629 -1.904 132.394 1.00 21.84 343 PHE A O 1
ATOM 4824 N N . LYS A 1 344 ? 34.460 -1.552 132.855 1.00 22.97 344 LYS A N 1
ATOM 4825 C CA . LYS A 1 344 ? 33.978 -2.676 132.063 1.00 23.90 344 LYS A CA 1
ATOM 4826 C C . LYS A 1 344 ? 32.881 -2.172 131.130 1.00 25.36 344 LYS A C 1
ATOM 4827 O O . LYS A 1 344 ? 32.009 -1.404 131.551 1.00 25.06 344 LYS A O 1
ATOM 4846 N N . LYS A 1 345 ? 32.939 -2.606 129.864 1.00 24.67 345 LYS A N 1
ATOM 4847 C CA . LYS A 1 345 ? 31.942 -2.221 128.874 1.00 24.07 345 LYS A CA 1
ATOM 4848 C C . LYS A 1 345 ? 30.679 -3.067 129.023 1.00 25.42 345 LYS A C 1
ATOM 4849 O O . LYS A 1 345 ? 30.750 -4.293 129.120 1.00 28.04 345 LYS A O 1
ATOM 4868 N N . PHE A 1 346 ? 29.531 -2.403 129.063 1.00 24.73 346 PHE A N 1
ATOM 4869 C CA . PHE A 1 346 ? 28.217 -3.047 129.116 1.00 26.82 346 PHE A CA 1
ATOM 4870 C C . PHE A 1 346 ? 27.481 -2.621 127.846 1.00 29.24 346 PHE A C 1
ATOM 4871 O O . PHE A 1 346 ? 26.991 -1.491 127.760 1.00 30.67 346 PHE A O 1
ATOM 4888 N N . GLY A 1 347 ? 27.411 -3.515 126.865 1.00 30.89 347 GLY A N 1
ATOM 4889 C CA . GLY A 1 347 ? 26.847 -3.140 125.580 1.00 31.77 347 GLY A CA 1
ATOM 4890 C C . GLY A 1 347 ? 27.672 -2.031 124.953 1.00 35.02 347 GLY A C 1
ATOM 4891 O O . GLY A 1 347 ? 28.855 -2.209 124.653 1.00 39.50 347 GLY A O 1
ATOM 4912 N N . ASP A 1 349 ? 27.909 0.960 126.501 1.00 31.91 349 ASP A N 1
ATOM 4913 C CA . ASP A 1 349 ? 28.092 1.877 127.630 1.00 28.56 349 ASP A CA 1
ATOM 4914 C C . ASP A 1 349 ? 29.412 1.549 128.320 1.00 27.91 349 ASP A C 1
ATOM 4915 O O . ASP A 1 349 ? 29.569 0.468 128.896 1.00 27.65 349 ASP A O 1
ATOM 4924 N N . TYR A 1 350 ? 30.358 2.486 128.259 1.00 26.45 350 TYR A N 1
ATOM 4925 C CA . TYR A 1 350 ? 31.657 2.370 128.928 1.00 24.48 350 TYR A CA 1
ATOM 4926 C C . TYR A 1 350 ? 31.809 3.399 130.042 1.00 22.49 350 TYR A C 1
ATOM 4927 O O . TYR A 1 350 ? 32.924 3.789 130.400 1.00 22.97 350 TYR A O 1
ATOM 4945 N N . SER A 1 351 ? 30.696 3.830 130.633 1.00 21.84 351 SER A N 1
ATOM 4946 C CA . SER A 1 351 ? 30.721 4.898 131.626 1.00 22.69 351 SER A CA 1
ATOM 4947 C C . SER A 1 351 ? 30.732 4.402 133.070 1.00 22.10 351 SER A C 1
ATOM 4948 O O . SER A 1 351 ? 30.821 5.221 133.985 1.00 19.86 351 SER A O 1
ATOM 4956 N N . ILE A 1 352 ? 30.686 3.092 133.297 1.00 21.49 352 ILE A N 1
ATOM 4957 C CA . ILE A 1 352 ? 30.627 2.546 134.643 1.00 20.81 352 ILE A CA 1
ATOM 4958 C C . ILE A 1 352 ? 32.016 2.051 135.036 1.00 19.98 352 ILE A C 1
ATOM 4959 O O . ILE A 1 352 ? 32.493 1.025 134.517 1.00 20.44 352 ILE A O 1
ATOM 4975 N N . SER A 1 353 ? 32.642 2.750 135.977 1.00 19.29 353 SER A N 1
ATOM 4976 C CA . SER A 1 353 ? 33.912 2.320 136.542 1.00 17.89 353 SER A CA 1
ATOM 4977 C C . SER A 1 353 ? 33.680 1.411 137.750 1.00 17.95 353 SER A C 1
ATOM 4978 O O . SER A 1 353 ? 32.569 1.303 138.288 1.00 16.01 353 SER A O 1
ATOM 4986 N N . ALA A 1 354 ? 34.763 0.778 138.201 1.00 18.03 354 ALA A N 1
ATOM 4987 C CA . ALA A 1 354 ? 34.684 -0.057 139.397 1.00 17.70 354 ALA A CA 1
ATOM 4988 C C . ALA A 1 354 ? 34.405 0.771 140.639 1.00 18.74 354 ALA A C 1
ATOM 4989 O O . ALA A 1 354 ? 33.860 0.233 141.603 1.00 17.10 354 ALA A O 1
ATOM 4996 N N . PHE A 1 355 ? 34.736 2.081 140.637 1.00 16.13 355 PHE A N 1
ATOM 4997 C CA . PHE A 1 355 ? 34.316 2.932 141.739 1.00 17.18 355 PHE A CA 1
ATOM 4998 C C . PHE A 1 355 ? 32.815 3.159 141.702 1.00 15.61 355 PHE A C 1
ATOM 4999 O O . PHE A 1 355 ? 32.143 3.093 142.741 1.00 16.23 355 PHE A O 1
ATOM 5016 N N . ASP A 1 356 ? 32.271 3.435 140.507 1.00 16.57 356 ASP A N 1
ATOM 5017 C CA . ASP A 1 356 ? 30.829 3.616 140.383 1.00 18.34 356 ASP A CA 1
ATOM 5018 C C . ASP A 1 356 ? 30.104 2.371 140.874 1.00 15.82 356 ASP A C 1
ATOM 5019 O O . ASP A 1 356 ? 29.109 2.449 141.612 1.00 16.24 356 ASP A O 1
ATOM 5028 N N . ALA A 1 357 ? 30.572 1.205 140.423 1.00 16.84 357 ALA A N 1
ATOM 5029 C CA . ALA A 1 357 ? 29.939 -0.048 140.798 1.00 17.50 357 ALA A CA 1
ATOM 5030 C C . ALA A 1 357 ? 30.060 -0.312 142.295 1.00 16.32 357 ALA A C 1
ATOM 5031 O O . ALA A 1 357 ? 29.104 -0.802 142.921 1.00 16.24 357 ALA A O 1
ATOM 5038 N N . ALA A 1 358 ? 31.236 -0.026 142.887 1.00 15.22 358 ALA A N 1
ATOM 5039 C CA . ALA A 1 358 ? 31.373 -0.205 144.329 1.00 14.79 358 ALA A CA 1
ATOM 5040 C C . ALA A 1 358 ? 30.434 0.724 145.109 1.00 17.05 358 ALA A C 1
ATOM 5041 O O . ALA A 1 358 ? 29.851 0.327 146.135 1.00 17.31 358 ALA A O 1
ATOM 5048 N N . HIS A 1 359 ? 30.266 1.956 144.651 1.00 15.65 359 HIS A N 1
ATOM 5049 C CA . HIS A 1 359 ? 29.313 2.854 145.314 1.00 16.34 359 HIS A CA 1
ATOM 5050 C C . HIS A 1 359 ? 27.898 2.290 145.204 1.00 15.64 359 HIS A C 1
ATOM 5051 O O . HIS A 1 359 ? 27.136 2.292 146.181 1.00 17.55 359 HIS A O 1
ATOM 5065 N N . ALA A 1 360 ? 27.528 1.817 144.022 1.00 14.55 360 ALA A N 1
ATOM 5066 C CA . ALA A 1 360 ? 26.175 1.346 143.785 1.00 17.01 360 ALA A CA 1
ATOM 5067 C C . ALA A 1 360 ? 25.886 0.114 144.624 1.00 18.43 360 ALA A C 1
ATOM 5068 O O . ALA A 1 360 ? 24.840 0.020 145.268 1.00 19.26 360 ALA A O 1
ATOM 5075 N N . ILE A 1 361 ? 26.804 -0.865 144.603 1.00 15.89 361 ILE A N 1
ATOM 5076 C CA . ILE A 1 361 ? 26.597 -2.094 145.371 1.00 15.58 361 ILE A CA 1
ATOM 5077 C C . ILE A 1 361 ? 26.639 -1.798 146.862 1.00 16.44 361 ILE A C 1
ATOM 5078 O O . ILE A 1 361 ? 25.837 -2.345 147.638 1.00 16.65 361 ILE A O 1
ATOM 5094 N N . GLY A 1 362 ? 27.568 -0.930 147.293 1.00 15.81 362 GLY A N 1
ATOM 5095 C CA . GLY A 1 362 ? 27.630 -0.566 148.696 1.00 20.39 362 GLY A CA 1
ATOM 5096 C C . GLY A 1 362 ? 26.324 0.040 149.179 1.00 19.50 362 GLY A C 1
ATOM 5097 O O . GLY A 1 362 ? 25.869 -0.238 150.293 1.00 18.45 362 GLY A O 1
ATOM 5101 N N . SER A 1 363 ? 25.685 0.837 148.328 1.00 17.42 363 SER A N 1
ATOM 5102 C CA . SER A 1 363 ? 24.391 1.400 148.674 1.00 18.10 363 SER A CA 1
ATOM 5103 C C . SER A 1 363 ? 23.307 0.335 148.717 1.00 18.41 363 SER A C 1
ATOM 5104 O O . SER A 1 363 ? 22.471 0.328 149.627 1.00 19.29 363 SER A O 1
ATOM 5112 N N . ILE A 1 364 ? 23.304 -0.583 147.748 1.00 17.61 364 ILE A N 1
ATOM 5113 C CA . ILE A 1 364 ? 22.279 -1.638 147.752 1.00 20.80 364 ILE A CA 1
ATOM 5114 C C . ILE A 1 364 ? 22.334 -2.448 149.049 1.00 20.54 364 ILE A C 1
ATOM 5115 O O . ILE A 1 364 ? 21.293 -2.815 149.614 1.00 22.70 364 ILE A O 1
ATOM 5131 N N . ILE A 1 365 ? 23.534 -2.757 149.548 1.00 18.73 365 ILE A N 1
ATOM 5132 C CA . ILE A 1 365 ? 23.648 -3.592 150.741 1.00 21.68 365 ILE A CA 1
ATOM 5133 C C . ILE A 1 365 ? 23.543 -2.785 152.036 1.00 23.64 365 ILE A C 1
ATOM 5134 O O . ILE A 1 365 ? 23.699 -3.342 153.130 1.00 23.75 365 ILE A O 1
ATOM 5150 N N . THR A 1 366 ? 23.296 -1.482 151.947 1.00 20.17 366 THR A N 1
ATOM 5151 C CA . THR A 1 366 ? 23.019 -0.688 153.135 1.00 20.67 366 THR A CA 1
ATOM 5152 C C . THR A 1 366 ? 21.545 -0.821 153.483 1.00 20.52 366 THR A C 1
ATOM 5153 O O . THR A 1 366 ? 20.689 -0.507 152.661 1.00 20.61 366 THR A O 1
ATOM 5164 N N . ASN A 1 367 ? 21.247 -1.241 154.711 1.00 18.71 367 ASN A N 1
ATOM 5165 C CA . ASN A 1 367 ? 19.854 -1.332 155.158 1.00 20.74 367 ASN A CA 1
ATOM 5166 C C . ASN A 1 367 ? 19.241 0.060 155.206 1.00 22.55 367 ASN A C 1
ATOM 5167 O O . ASN A 1 367 ? 19.734 0.926 155.921 1.00 21.05 367 ASN A O 1
ATOM 5178 N N . ASP A 1 368 ? 18.141 0.258 154.476 1.00 21.54 368 ASP A N 1
ATOM 5179 C CA . ASP A 1 368 ? 17.539 1.585 154.360 1.00 22.80 368 ASP A CA 1
ATOM 5180 C C . ASP A 1 368 ? 16.016 1.543 154.386 1.00 27.14 368 ASP A C 1
ATOM 5181 O O . ASP A 1 368 ? 15.373 2.568 154.120 1.00 31.52 368 ASP A O 1
ATOM 5190 N N . GLU A 1 369 ? 15.428 0.389 154.658 1.00 22.51 369 GLU A N 1
ATOM 5191 C CA . GLU A 1 369 ? 14.009 0.243 154.930 1.00 22.80 369 GLU A CA 1
ATOM 5192 C C . GLU A 1 369 ? 13.874 -0.736 156.081 1.00 21.24 369 GLU A C 1
ATOM 5193 O O . GLU A 1 369 ? 14.763 -1.561 156.312 1.00 21.98 369 GLU A O 1
ATOM 5205 N N . PRO A 1 370 ? 12.755 -0.692 156.805 1.00 25.06 370 PRO A N 1
ATOM 5206 C CA . PRO A 1 370 ? 12.626 -1.548 157.989 1.00 24.95 370 PRO A CA 1
ATOM 5207 C C . PRO A 1 370 ? 12.723 -3.032 157.686 1.00 26.70 370 PRO A C 1
ATOM 5208 O O . PRO A 1 370 ? 13.153 -3.797 158.553 1.00 28.16 370 PRO A O 1
ATOM 5219 N N . ASP A 1 371 ? 12.318 -3.464 156.491 1.00 25.87 371 ASP A N 1
ATOM 5220 C CA . ASP A 1 371 ? 12.366 -4.886 156.168 1.00 30.08 371 ASP A CA 1
ATOM 5221 C C . ASP A 1 371 ? 13.653 -5.313 155.474 1.00 27.96 371 ASP A C 1
ATOM 5222 O O . ASP A 1 371 ? 13.735 -6.468 155.018 1.00 32.09 371 ASP A O 1
ATOM 5231 N N . GLN A 1 372 ? 14.650 -4.431 155.369 1.00 22.38 372 GLN A N 1
ATOM 5232 C CA . GLN A 1 372 ? 15.936 -4.776 154.798 1.00 21.87 372 GLN A CA 1
ATOM 5233 C C . GLN A 1 372 ? 16.859 -5.309 155.885 1.00 25.06 372 GLN A C 1
ATOM 5234 O O . GLN A 1 372 ? 16.877 -4.805 157.010 1.00 28.51 372 GLN A O 1
ATOM 5248 N N . ASN A 1 373 ? 17.608 -6.349 155.544 1.00 21.63 373 ASN A N 1
ATOM 5249 C CA . ASN A 1 373 ? 18.588 -6.926 156.448 1.00 22.69 373 ASN A CA 1
ATOM 5250 C C . ASN A 1 373 ? 19.701 -7.523 155.596 1.00 21.29 373 ASN A C 1
ATOM 5251 O O . ASN A 1 373 ? 19.526 -7.747 154.395 1.00 22.22 373 ASN A O 1
ATOM 5262 N N . TRP A 1 374 ? 20.829 -7.816 156.236 1.00 19.48 374 TRP A N 1
ATOM 5263 C CA . TRP A 1 374 ? 21.982 -8.331 155.497 1.00 17.88 374 TRP A CA 1
ATOM 5264 C C . TRP A 1 374 ? 21.696 -9.692 154.858 1.00 18.61 374 TRP A C 1
ATOM 5265 O O . TRP A 1 374 ? 22.174 -9.968 153.753 1.00 19.11 374 TRP A O 1
ATOM 5286 N N . GLN A 1 375 ? 20.904 -10.547 155.508 1.00 18.59 375 GLN A N 1
ATOM 5287 C CA . GLN A 1 375 ? 20.605 -11.847 154.910 1.00 20.88 375 GLN A CA 1
ATOM 5288 C C . GLN A 1 375 ? 19.974 -11.702 153.530 1.00 22.56 375 GLN A C 1
ATOM 5289 O O . GLN A 1 375 ? 20.268 -12.488 152.620 1.00 25.95 375 GLN A O 1
ATOM 5303 N N . GLN A 1 376 ? 19.102 -10.713 153.356 1.00 23.75 376 GLN A N 1
ATOM 5304 C CA . GLN A 1 376 ? 18.493 -10.465 152.053 1.00 24.49 376 GLN A CA 1
ATOM 5305 C C . GLN A 1 376 ? 19.360 -9.568 151.177 1.00 22.53 376 GLN A C 1
ATOM 5306 O O . GLN A 1 376 ? 19.519 -9.832 149.976 1.00 24.69 376 GLN A O 1
ATOM 5320 N N . GLN A 1 377 ? 19.943 -8.522 151.754 1.00 19.87 377 GLN A N 1
ATOM 5321 C CA . GLN A 1 377 ? 20.653 -7.546 150.934 1.00 20.50 377 GLN A CA 1
ATOM 5322 C C . GLN A 1 377 ? 21.941 -8.136 150.364 1.00 20.12 377 GLN A C 1
ATOM 5323 O O . GLN A 1 377 ? 22.396 -7.707 149.310 1.00 19.69 377 GLN A O 1
ATOM 5337 N N . PHE A 1 378 ? 22.526 -9.138 151.026 1.00 18.85 378 PHE A N 1
ATOM 5338 C CA . PHE A 1 378 ? 23.659 -9.835 150.415 1.00 17.85 378 PHE A CA 1
ATOM 5339 C C . PHE A 1 378 ? 23.326 -10.303 148.995 1.00 19.32 378 PHE A C 1
ATOM 5340 O O . PHE A 1 378 ? 24.125 -10.112 148.068 1.00 19.02 378 PHE A O 1
ATOM 5357 N N . TRP A 1 379 ? 22.150 -10.911 148.813 1.00 19.77 379 TRP A N 1
ATOM 5358 C CA . TRP A 1 379 ? 21.788 -11.458 147.509 1.00 20.68 379 TRP A CA 1
ATOM 5359 C C . TRP A 1 379 ? 21.480 -10.369 146.501 1.00 21.33 379 TRP A C 1
ATOM 5360 O O . TRP A 1 379 ? 21.759 -10.531 145.312 1.00 22.17 379 TRP A O 1
ATOM 5381 N N . GLU A 1 380 ? 20.928 -9.242 146.954 1.00 20.27 380 GLU A N 1
ATOM 5382 C CA . GLU A 1 380 ? 20.752 -8.108 146.061 1.00 20.94 380 GLU A CA 1
ATOM 5383 C C . GLU A 1 380 ? 22.096 -7.579 145.579 1.00 18.49 380 GLU A C 1
ATOM 5384 O O . GLU A 1 380 ? 22.240 -7.200 144.406 1.00 21.68 380 GLU A O 1
ATOM 5396 N N . GLY A 1 381 ? 23.077 -7.486 146.486 1.00 17.49 381 GLY A N 1
ATOM 5397 C CA . GLY A 1 381 ? 24.395 -7.014 146.093 1.00 19.55 381 GLY A CA 1
ATOM 5398 C C . GLY A 1 381 ? 25.088 -7.985 145.154 1.00 21.50 381 GLY A C 1
ATOM 5399 O O . GLY A 1 381 ? 25.728 -7.576 144.187 1.00 20.86 381 GLY A O 1
ATOM 5403 N N . PHE A 1 382 ? 24.973 -9.281 145.440 1.00 21.24 382 PHE A N 1
ATOM 5404 C CA . PHE A 1 382 ? 25.516 -10.328 144.563 1.00 20.37 382 PHE A CA 1
ATOM 5405 C C . PHE A 1 382 ? 24.909 -10.253 143.170 1.00 20.19 382 PHE A C 1
ATOM 5406 O O . PHE A 1 382 ? 25.623 -10.382 142.162 1.00 20.96 382 PHE A O 1
ATOM 5423 N N . LYS A 1 383 ? 23.592 -10.080 143.096 1.00 22.60 383 LYS A N 1
ATOM 5424 C CA . LYS A 1 383 ? 22.909 -9.979 141.817 1.00 22.84 383 LYS A CA 1
ATOM 5425 C C . LYS A 1 383 ? 23.398 -8.771 141.028 1.00 22.58 383 LYS A C 1
ATOM 5426 O O . LYS A 1 383 ? 23.658 -8.880 139.823 1.00 23.41 383 LYS A O 1
ATOM 5445 N N . LEU A 1 384 ? 23.552 -7.619 141.686 1.00 21.87 384 LEU A N 1
ATOM 5446 C CA . LEU A 1 384 ? 24.052 -6.442 140.970 1.00 21.33 384 LEU A CA 1
ATOM 5447 C C . LEU A 1 384 ? 25.500 -6.649 140.531 1.00 20.67 384 LEU A C 1
ATOM 5448 O O . LEU A 1 384 ? 25.860 -6.364 139.379 1.00 21.48 384 LEU A O 1
ATOM 5464 N N . LEU A 1 385 ? 26.350 -7.134 141.436 1.00 20.95 385 LEU A N 1
ATOM 5465 C CA . LEU A 1 385 ? 27.736 -7.421 141.078 1.00 20.51 385 LEU A CA 1
ATOM 5466 C C . LEU A 1 385 ? 27.801 -8.306 139.843 1.00 21.54 385 LEU A C 1
ATOM 5467 O O . LEU A 1 385 ? 28.641 -8.096 138.951 1.00 19.71 385 LEU A O 1
ATOM 5483 N N . SER A 1 386 ? 26.904 -9.289 139.756 1.00 22.50 386 SER A N 1
ATOM 5484 C CA . SER A 1 386 ? 26.922 -10.254 138.680 1.00 21.91 386 SER A CA 1
ATOM 5485 C C . SER A 1 386 ? 26.338 -9.721 137.382 1.00 21.73 386 SER A C 1
ATOM 5486 O O . SER A 1 386 ? 26.361 -10.447 136.375 1.00 22.66 386 SER A O 1
ATOM 5494 N N . SER A 1 387 ? 25.823 -8.503 137.369 1.00 23.90 387 SER A N 1
ATOM 5495 C CA . SER A 1 387 ? 25.160 -7.999 136.179 1.00 26.35 387 SER A CA 1
ATOM 5496 C C . SER A 1 387 ? 26.108 -7.959 134.988 1.00 26.08 387 SER A C 1
ATOM 5497 O O . SER A 1 387 ? 27.274 -7.562 135.110 1.00 27.11 387 SER A O 1
ATOM 5505 N N . THR A 1 388 ? 25.582 -8.355 133.832 1.00 26.85 388 THR A N 1
ATOM 5506 C CA . THR A 1 388 ? 26.262 -8.206 132.554 1.00 25.14 388 THR A CA 1
ATOM 5507 C C . THR A 1 388 ? 25.700 -7.055 131.741 1.00 28.02 388 THR A C 1
ATOM 5508 O O . THR A 1 388 ? 26.091 -6.885 130.593 1.00 26.87 388 THR A O 1
ATOM 5519 N N . THR A 1 389 ? 24.820 -6.243 132.326 1.00 26.92 389 THR A N 1
ATOM 5520 C CA . THR A 1 389 ? 24.217 -5.105 131.655 1.00 25.40 389 THR A CA 1
ATOM 5521 C C . THR A 1 389 ? 24.372 -3.859 132.531 1.00 24.20 389 THR A C 1
ATOM 5522 O O . THR A 1 389 ? 24.626 -3.944 133.728 1.00 24.97 389 THR A O 1
ATOM 5533 N N . ALA A 1 390 ? 24.185 -2.693 131.917 1.00 25.31 390 ALA A N 1
ATOM 5534 C CA . ALA A 1 390 ? 24.347 -1.424 132.634 1.00 24.63 390 ALA A CA 1
ATOM 5535 C C . ALA A 1 390 ? 23.095 -1.029 133.396 1.00 23.98 390 ALA A C 1
ATOM 5536 O O . ALA A 1 390 ? 23.186 -0.460 134.492 1.00 24.69 390 ALA A O 1
ATOM 5543 N N . GLU A 1 391 ? 21.927 -1.342 132.862 1.00 27.56 391 GLU A N 1
ATOM 5544 C CA . GLU A 1 391 ? 20.687 -0.830 133.427 1.00 31.68 391 GLU A CA 1
ATOM 5545 C C . GLU A 1 391 ? 20.484 -1.177 134.896 1.00 28.02 391 GLU A C 1
ATOM 5546 O O . GLU A 1 391 ? 19.981 -0.315 135.637 1.00 26.69 391 GLU A O 1
ATOM 5558 N N . PRO A 1 392 ? 20.839 -2.369 135.385 1.00 23.47 392 PRO A N 1
ATOM 5559 C CA . PRO A 1 392 ? 20.624 -2.642 136.812 1.00 23.05 392 PRO A CA 1
ATOM 5560 C C . PRO A 1 392 ? 21.320 -1.648 137.725 1.00 21.49 392 PRO A C 1
ATOM 5561 O O . PRO A 1 392 ? 20.858 -1.409 138.849 1.00 23.68 392 PRO A O 1
ATOM 5572 N N . TYR A 1 393 ? 22.460 -1.097 137.304 1.00 19.74 393 TYR A N 1
ATOM 5573 C CA . TYR A 1 393 ? 23.203 -0.195 138.169 1.00 20.41 393 TYR A CA 1
ATOM 5574 C C . TYR A 1 393 ? 22.455 1.104 138.431 1.00 20.53 393 TYR A C 1
ATOM 5575 O O . TYR A 1 393 ? 22.749 1.779 139.421 1.00 21.23 393 TYR A O 1
ATOM 5593 N N . ASP A 1 394 ? 21.469 1.440 137.602 1.00 22.30 394 ASP A N 1
ATOM 5594 C CA . ASP A 1 394 ? 20.746 2.699 137.809 1.00 23.56 394 ASP A CA 1
ATOM 5595 C C . ASP A 1 394 ? 20.096 2.748 139.184 1.00 23.83 394 ASP A C 1
ATOM 5596 O O . ASP A 1 394 ? 20.100 3.803 139.836 1.00 21.32 394 ASP A O 1
ATOM 5605 N N . PHE A 1 395 ? 19.528 1.627 139.638 1.00 25.59 395 PHE A N 1
ATOM 5606 C CA . PHE A 1 395 ? 18.883 1.593 140.949 1.00 27.01 395 PHE A CA 1
ATOM 5607 C C . PHE A 1 395 ? 19.898 1.851 142.061 1.00 22.62 395 PHE A C 1
ATOM 5608 O O . PHE A 1 395 ? 19.605 2.576 143.021 1.00 23.87 395 PHE A O 1
ATOM 5625 N N . GLY A 1 396 ? 21.087 1.261 141.951 1.00 20.91 396 GLY A N 1
ATOM 5626 C CA . GLY A 1 396 ? 22.131 1.509 142.939 1.00 20.60 396 GLY A CA 1
ATOM 5627 C C . GLY A 1 396 ? 22.630 2.940 142.915 1.00 19.53 396 GLY A C 1
ATOM 5628 O O . GLY A 1 396 ? 22.843 3.537 143.968 1.00 18.66 396 GLY A O 1
ATOM 5632 N N . PHE A 1 397 ? 22.848 3.496 141.718 1.00 19.28 397 PHE A N 1
ATOM 5633 C CA . PHE A 1 397 ? 23.233 4.897 141.616 1.00 21.01 397 PHE A CA 1
ATOM 5634 C C . PHE A 1 397 ? 22.185 5.782 142.289 1.00 19.98 397 PHE A C 1
ATOM 5635 O O . PHE A 1 397 ? 22.515 6.693 143.057 1.00 19.70 397 PHE A O 1
ATOM 5652 N N . ALA A 1 398 ? 20.901 5.504 142.024 1.00 20.51 398 ALA A N 1
ATOM 5653 C CA . ALA A 1 398 ? 19.844 6.352 142.582 1.00 20.95 398 ALA A CA 1
ATOM 5654 C C . ALA A 1 398 ? 19.804 6.260 144.100 1.00 20.43 398 ALA A C 1
ATOM 5655 O O . ALA A 1 398 ? 19.632 7.285 144.788 1.00 21.15 398 ALA A O 1
ATOM 5662 N N . LYS A 1 399 ? 19.939 5.042 144.643 1.00 19.70 399 LYS A N 1
ATOM 5663 C CA . LYS A 1 399 ? 19.907 4.886 146.092 1.00 19.92 399 LYS A CA 1
ATOM 5664 C C . LYS A 1 399 ? 21.084 5.614 146.737 1.00 20.76 399 LYS A C 1
ATOM 5665 O O . LYS A 1 399 ? 20.921 6.300 147.763 1.00 18.94 399 LYS A O 1
ATOM 5684 N N . CYS A 1 400 ? 22.271 5.489 146.137 1.00 19.22 400 CYS A N 1
ATOM 5685 C CA . CYS A 1 400 ? 23.449 6.167 146.660 1.00 18.40 400 CYS A CA 1
ATOM 5686 C C . CYS A 1 400 ? 23.275 7.680 146.615 1.00 17.35 400 CYS A C 1
ATOM 5687 O O . CYS A 1 400 ? 23.623 8.386 147.562 1.00 16.43 400 CYS A O 1
ATOM 5695 N N . ILE A 1 401 ? 22.779 8.196 145.494 1.00 15.72 401 ILE A N 1
ATOM 5696 C CA . ILE A 1 401 ? 22.599 9.632 145.343 1.00 18.91 401 ILE A CA 1
ATOM 5697 C C . ILE A 1 401 ? 21.592 10.157 146.360 1.00 20.94 401 ILE A C 1
ATOM 5698 O O . ILE A 1 401 ? 21.834 11.153 147.047 1.00 19.19 401 ILE A O 1
ATOM 5714 N N . GLU A 1 402 ? 20.446 9.493 146.467 1.00 19.85 402 GLU A N 1
ATOM 5715 C CA . GLU A 1 402 ? 19.422 9.935 147.401 1.00 24.87 402 GLU A CA 1
ATOM 5716 C C . GLU A 1 402 ? 19.927 9.905 148.844 1.00 20.44 402 GLU A C 1
ATOM 5717 O O . GLU A 1 402 ? 19.699 10.860 149.603 1.00 21.84 402 GLU A O 1
ATOM 5725 N N A SER A 1 403 ? 20.613 8.828 149.241 0.48 19.31 403 SER A N 1
ATOM 5726 N N B SER A 1 403 ? 20.601 8.821 149.238 0.52 19.31 403 SER A N 1
ATOM 5727 C CA A SER A 1 403 ? 21.070 8.739 150.627 0.48 20.96 403 SER A CA 1
ATOM 5728 C CA B SER A 1 403 ? 21.090 8.718 150.611 0.52 20.99 403 SER A CA 1
ATOM 5729 C C A SER A 1 403 ? 22.106 9.813 150.927 0.48 18.97 403 SER A C 1
ATOM 5730 C C B SER A 1 403 ? 22.089 9.825 150.910 0.52 18.95 403 SER A C 1
ATOM 5731 O O A SER A 1 403 ? 22.078 10.429 151.995 0.48 18.94 403 SER A O 1
ATOM 5732 O O B SER A 1 403 ? 22.020 10.474 151.956 0.52 19.37 403 SER A O 1
ATOM 5747 N N . ASN A 1 404 ? 23.045 10.045 150.012 1.00 18.62 404 ASN A N 1
ATOM 5748 C CA . ASN A 1 404 ? 24.051 11.061 150.262 1.00 18.57 404 ASN A CA 1
ATOM 5749 C C . ASN A 1 404 ? 23.450 12.466 150.282 1.00 19.04 404 ASN A C 1
ATOM 5750 O O . ASN A 1 404 ? 23.875 13.304 151.082 1.00 19.19 404 ASN A O 1
ATOM 5761 N N . LYS A 1 405 ? 22.432 12.748 149.454 1.00 19.06 405 LYS A N 1
ATOM 5762 C CA . LYS A 1 405 ? 21.793 14.058 149.523 1.00 20.29 405 LYS A CA 1
ATOM 5763 C C . LYS A 1 405 ? 21.125 14.266 150.879 1.00 19.95 405 LYS A C 1
ATOM 5764 O O . LYS A 1 405 ? 21.205 15.352 151.458 1.00 23.14 405 LYS A O 1
ATOM 5783 N N A ASN A 1 406 ? 20.472 13.229 151.407 0.43 20.40 406 ASN A N 1
ATOM 5784 N N B ASN A 1 406 ? 20.467 13.227 151.396 0.57 20.25 406 ASN A N 1
ATOM 5785 C CA A ASN A 1 406 ? 19.797 13.366 152.693 0.43 22.01 406 ASN A CA 1
ATOM 5786 C CA B ASN A 1 406 ? 19.797 13.335 152.686 0.57 22.18 406 ASN A CA 1
ATOM 5787 C C A ASN A 1 406 ? 20.797 13.451 153.842 0.43 22.82 406 ASN A C 1
ATOM 5788 C C B ASN A 1 406 ? 20.803 13.457 153.827 0.57 22.83 406 ASN A C 1
ATOM 5789 O O A ASN A 1 406 ? 20.611 14.246 154.778 0.43 25.27 406 ASN A O 1
ATOM 5790 O O B ASN A 1 406 ? 20.623 14.281 154.741 0.57 25.40 406 ASN A O 1
ATOM 5811 N N . LEU A 1 407 ? 21.853 12.638 153.799 1.00 20.20 407 LEU A N 1
ATOM 5812 C CA . LEU A 1 407 ? 22.819 12.616 154.897 1.00 19.81 407 LEU A CA 1
ATOM 5813 C C . LEU A 1 407 ? 23.625 13.909 154.961 1.00 20.29 407 LEU A C 1
ATOM 5814 O O . LEU A 1 407 ? 23.808 14.481 156.044 1.00 20.76 407 LEU A O 1
ATOM 5830 N N . VAL A 1 408 ? 24.121 14.386 153.813 1.00 20.99 408 VAL A N 1
ATOM 5831 C CA . VAL A 1 408 ? 24.919 15.614 153.800 1.00 23.04 408 VAL A CA 1
ATOM 5832 C C . VAL A 1 408 ? 24.083 16.793 154.275 1.00 26.30 408 VAL A C 1
ATOM 5833 O O . VAL A 1 408 ? 24.519 17.594 155.116 1.00 28.16 408 VAL A O 1
ATOM 5846 N N . GLU A 1 409 ? 22.852 16.904 153.769 1.00 25.81 409 GLU A N 1
ATOM 5847 C CA . GLU A 1 409 ? 21.989 18.008 154.182 1.00 29.92 409 GLU A CA 1
ATOM 5848 C C . GLU A 1 409 ? 21.767 17.998 155.693 1.00 28.33 409 GLU A C 1
ATOM 5849 O O . GLU A 1 409 ? 21.943 19.020 156.373 1.00 29.61 409 GLU A O 1
ATOM 5861 N N . THR A 1 410 ? 21.341 16.848 156.242 1.00 25.37 410 THR A N 1
ATOM 5862 C CA . THR A 1 410 ? 21.125 16.771 157.683 1.00 27.37 410 THR A CA 1
ATOM 5863 C C . THR A 1 410 ? 22.437 16.965 158.437 1.00 26.44 410 THR A C 1
ATOM 5864 O O . THR A 1 410 ? 22.486 17.680 159.450 1.00 25.86 410 THR A O 1
ATOM 5875 N N . GLY A 1 411 ? 23.505 16.343 157.952 1.00 24.86 411 GLY A N 1
ATOM 5876 C CA . GLY A 1 411 ? 24.748 16.319 158.697 1.00 26.15 411 GLY A CA 1
ATOM 5877 C C . GLY A 1 411 ? 25.356 17.698 158.828 1.00 28.03 411 GLY A C 1
ATOM 5878 O O . GLY A 1 411 ? 25.868 18.060 159.896 1.00 32.09 411 GLY A O 1
ATOM 5882 N N . ILE A 1 412 ? 25.305 18.482 157.756 1.00 28.28 412 ILE A N 1
ATOM 5883 C CA . ILE A 1 412 ? 25.784 19.856 157.799 1.00 34.83 412 ILE A CA 1
ATOM 5884 C C . ILE A 1 412 ? 25.060 20.627 158.890 1.00 35.85 412 ILE A C 1
ATOM 5885 O O . ILE A 1 412 ? 25.681 21.353 159.674 1.00 35.77 412 ILE A O 1
ATOM 5901 N N . ILE A 1 413 ? 23.728 20.489 158.949 1.00 34.51 413 ILE A N 1
ATOM 5902 C CA . ILE A 1 413 ? 22.956 21.192 159.977 1.00 32.76 413 ILE A CA 1
ATOM 5903 C C . ILE A 1 413 ? 23.452 20.807 161.364 1.00 29.17 413 ILE A C 1
ATOM 5904 O O . ILE A 1 413 ? 23.687 21.667 162.223 1.00 29.96 413 ILE A O 1
ATOM 5920 N N . LEU A 1 414 ? 23.612 19.506 161.611 1.00 26.63 414 LEU A N 1
ATOM 5921 C CA . LEU A 1 414 ? 23.946 19.059 162.955 1.00 27.99 414 LEU A CA 1
ATOM 5922 C C . LEU A 1 414 ? 25.342 19.507 163.377 1.00 32.05 414 LEU A C 1
ATOM 5923 O O . LEU A 1 414 ? 25.549 19.890 164.530 1.00 35.72 414 LEU A O 1
ATOM 5939 N N . LEU A 1 415 ? 26.314 19.456 162.464 1.00 34.43 415 LEU A N 1
ATOM 5940 C CA . LEU A 1 415 ? 27.648 19.917 162.821 1.00 40.21 415 LEU A CA 1
ATOM 5941 C C . LEU A 1 415 ? 27.675 21.420 163.081 1.00 40.54 415 LEU A C 1
ATOM 5942 O O . LEU A 1 415 ? 28.591 21.908 163.746 1.00 46.11 415 LEU A O 1
ATOM 5958 N N . LEU A 1 416 ? 26.690 22.158 162.569 1.00 36.27 416 LEU A N 1
ATOM 5959 C CA . LEU A 1 416 ? 26.606 23.600 162.808 1.00 41.84 416 LEU A CA 1
ATOM 5960 C C . LEU A 1 416 ? 25.735 23.941 164.009 1.00 49.73 416 LEU A C 1
ATOM 5961 O O . LEU A 1 416 ? 26.039 24.886 164.744 1.00 53.34 416 LEU A O 1
ATOM 5977 N N . SER A 1 417 ? 24.654 23.194 164.218 1.00 56.62 417 SER A N 1
ATOM 5978 C CA . SER A 1 417 ? 23.669 23.513 165.240 1.00 68.85 417 SER A CA 1
ATOM 5979 C C . SER A 1 417 ? 23.597 22.489 166.355 1.00 64.28 417 SER A C 1
ATOM 5980 O O . SER A 1 417 ? 23.317 22.863 167.499 1.00 62.65 417 SER A O 1
ATOM 5988 N N . GLY A 1 418 ? 23.854 21.222 166.051 1.00 49.47 418 GLY A N 1
ATOM 5989 C CA . GLY A 1 418 ? 23.630 20.149 167.001 1.00 48.93 418 GLY A CA 1
ATOM 5990 C C . GLY A 1 418 ? 24.484 20.270 168.250 1.00 49.71 418 GLY A C 1
ATOM 5991 O O . GLY A 1 418 ? 25.432 21.051 168.349 1.00 51.36 418 GLY A O 1
ATOM 5995 N N . SER A 1 419 ? 24.114 19.461 169.240 1.00 50.52 419 SER A N 1
ATOM 5996 C CA . SER A 1 419 ? 24.860 19.375 170.494 1.00 50.17 419 SER A CA 1
ATOM 5997 C C . SER A 1 419 ? 25.880 18.245 170.352 1.00 36.17 419 SER A C 1
ATOM 5998 O O . SER A 1 419 ? 25.691 17.129 170.833 1.00 34.82 419 SER A O 1
ATOM 6006 N N A CYS A 1 420 ? 26.991 18.567 169.702 0.65 31.36 420 CYS A N 1
ATOM 6007 N N B CYS A 1 420 ? 26.959 18.535 169.634 0.35 31.90 420 CYS A N 1
ATOM 6008 C CA A CYS A 1 420 ? 28.054 17.607 169.421 0.65 30.37 420 CYS A CA 1
ATOM 6009 C CA B CYS A 1 420 ? 28.030 17.570 169.425 0.35 30.16 420 CYS A CA 1
ATOM 6010 C C A CYS A 1 420 ? 29.317 17.994 170.177 0.65 27.01 420 CYS A C 1
ATOM 6011 C C B CYS A 1 420 ? 29.268 17.994 170.217 0.35 26.83 420 CYS A C 1
ATOM 6012 O O A CYS A 1 420 ? 29.756 19.151 170.123 0.65 28.45 420 CYS A O 1
ATOM 6013 O O B CYS A 1 420 ? 29.640 19.174 170.230 0.35 27.90 420 CYS A O 1
ATOM 6027 N N . PHE A 1 421 ? 29.890 17.031 170.894 1.00 22.66 421 PHE A N 1
ATOM 6028 C CA . PHE A 1 421 ? 31.071 17.277 171.708 1.00 22.30 421 PHE A CA 1
ATOM 6029 C C . PHE A 1 421 ? 32.096 16.162 171.533 1.00 22.64 421 PHE A C 1
ATOM 6030 O O . PHE A 1 421 ? 31.758 15.031 171.182 1.00 22.21 421 PHE A O 1
ATOM 6047 N N . ASN A 1 422 ? 33.364 16.497 171.803 1.00 22.38 422 ASN A N 1
ATOM 6048 C CA . ASN A 1 422 ? 34.455 15.509 171.860 1.00 19.70 422 ASN A CA 1
ATOM 6049 C C . ASN A 1 422 ? 34.719 15.211 173.331 1.00 20.79 422 ASN A C 1
ATOM 6050 O O . ASN A 1 422 ? 35.134 16.077 174.102 1.00 21.46 422 ASN A O 1
ATOM 6061 N N . GLU A 1 423 ? 34.421 13.985 173.747 1.00 20.59 423 GLU A N 1
ATOM 6062 C CA . GLU A 1 423 ? 34.549 13.598 175.141 1.00 26.99 423 GLU A CA 1
ATOM 6063 C C . GLU A 1 423 ? 35.886 12.892 175.305 1.00 27.67 423 GLU A C 1
ATOM 6064 O O . GLU A 1 423 ? 36.040 11.736 174.909 1.00 26.89 423 GLU A O 1
ATOM 6076 N N . ALA A 1 424 ? 36.857 13.620 175.846 1.00 29.17 424 ALA A N 1
ATOM 6077 C CA . ALA A 1 424 ? 38.136 13.069 176.298 1.00 31.46 424 ALA A CA 1
ATOM 6078 C C . ALA A 1 424 ? 38.920 12.393 175.181 1.00 26.93 424 ALA A C 1
ATOM 6079 O O . ALA A 1 424 ? 39.770 11.525 175.446 1.00 25.06 424 ALA A O 1
ATOM 6086 N N . ASN A 1 425 ? 38.686 12.793 173.937 1.00 23.22 425 ASN A N 1
ATOM 6087 C CA . ASN A 1 425 ? 39.321 12.156 172.783 1.00 25.68 425 ASN A CA 1
ATOM 6088 C C . ASN A 1 425 ? 39.105 10.650 172.781 1.00 27.91 425 ASN A C 1
ATOM 6089 O O . ASN A 1 425 ? 39.945 9.882 172.324 1.00 28.70 425 ASN A O 1
ATOM 6100 N N . LYS A 1 426 ? 37.970 10.221 173.297 1.00 22.85 426 LYS A N 1
ATOM 6101 C CA . LYS A 1 426 ? 37.549 8.823 173.240 1.00 23.80 426 LYS A CA 1
ATOM 6102 C C . LYS A 1 426 ? 36.431 8.607 172.243 1.00 23.75 426 LYS A C 1
ATOM 6103 O O . LYS A 1 426 ? 36.374 7.564 171.584 1.00 24.18 426 LYS A O 1
ATOM 6121 N N . TYR A 1 427 ? 35.529 9.572 172.120 1.00 18.43 427 TYR A N 1
ATOM 6122 C CA . TYR A 1 427 ? 34.413 9.489 171.209 1.00 16.71 427 TYR A CA 1
ATOM 6123 C C . TYR A 1 427 ? 33.840 10.883 171.061 1.00 16.80 427 TYR A C 1
ATOM 6124 O O . TYR A 1 427 ? 34.023 11.743 171.920 1.00 18.91 427 TYR A O 1
ATOM 6142 N N . ARG A 1 428 ? 33.152 11.087 169.959 1.00 16.51 428 ARG A N 1
ATOM 6143 C CA . ARG A 1 428 ? 32.292 12.244 169.790 1.00 17.53 428 ARG A CA 1
ATOM 6144 C C . ARG A 1 428 ? 30.872 11.817 170.140 1.00 18.25 428 ARG A C 1
ATOM 6145 O O . ARG A 1 428 ? 30.483 10.672 169.901 1.00 19.58 428 ARG A O 1
ATOM 6166 N N . PHE A 1 429 ? 30.133 12.726 170.749 1.00 17.81 429 PHE A N 1
ATOM 6167 C CA . PHE A 1 429 ? 28.759 12.460 171.169 1.00 17.53 429 PHE A CA 1
ATOM 6168 C C . PHE A 1 429 ? 27.903 13.591 170.628 1.00 19.81 429 PHE A C 1
ATOM 6169 O O . PHE A 1 429 ? 28.251 14.768 170.791 1.00 21.48 429 PHE A O 1
ATOM 6186 N N . CYS A 1 430 ? 26.786 13.229 169.997 1.00 18.16 430 CYS A N 1
ATOM 6187 C CA . CYS A 1 430 ? 25.859 14.216 169.476 1.00 18.69 430 CYS A CA 1
ATOM 6188 C C . CYS A 1 430 ? 24.443 13.756 169.788 1.00 19.70 430 CYS A C 1
ATOM 6189 O O . CYS A 1 430 ? 24.127 12.584 169.616 1.00 19.69 430 CYS A O 1
ATOM 6196 N N . SER A 1 431 ? 23.601 14.674 170.236 1.00 21.17 431 SER A N 1
ATOM 6197 C CA . SER A 1 431 ? 22.206 14.355 170.507 1.00 20.01 431 SER A CA 1
ATOM 6198 C C . SER A 1 431 ? 21.312 15.295 169.715 1.00 23.35 431 SER A C 1
ATOM 6199 O O . SER A 1 431 ? 21.611 16.479 169.576 1.00 23.97 431 SER A O 1
ATOM 6207 N N . VAL A 1 432 ? 20.239 14.738 169.179 1.00 19.59 432 VAL A N 1
ATOM 6208 C CA . VAL A 1 432 ? 19.308 15.427 168.301 1.00 22.24 432 VAL A CA 1
ATOM 6209 C C . VAL A 1 432 ? 17.936 15.277 168.913 1.00 20.60 432 VAL A C 1
ATOM 6210 O O . VAL A 1 432 ? 17.458 14.145 169.095 1.00 21.46 432 VAL A O 1
ATOM 6223 N N . SER A 1 433 ? 17.298 16.413 169.245 1.00 19.89 433 SER A N 1
ATOM 6224 C CA . SER A 1 433 ? 15.927 16.372 169.724 1.00 25.03 433 SER A CA 1
ATOM 6225 C C . SER A 1 433 ? 15.076 17.429 169.041 1.00 25.03 433 SER A C 1
ATOM 6226 O O . SER A 1 433 ? 14.084 17.892 169.589 1.00 29.68 433 SER A O 1
ATOM 6234 N N . ASP A 1 434 ? 15.484 17.847 167.850 1.00 24.76 434 ASP A N 1
ATOM 6235 C CA . ASP A 1 434 ? 14.665 18.750 167.031 1.00 30.82 434 ASP A CA 1
ATOM 6236 C C . ASP A 1 434 ? 13.576 17.937 166.342 1.00 30.21 434 ASP A C 1
ATOM 623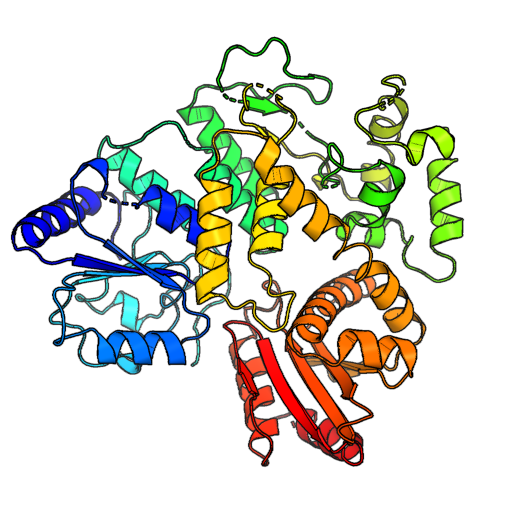7 O O . ASP A 1 434 ? 13.845 16.836 165.847 1.00 30.18 434 ASP A O 1
ATOM 6246 N N . GLU A 1 435 ? 12.357 18.492 166.300 1.00 29.67 435 GLU A N 1
ATOM 6247 C CA . GLU A 1 435 ? 11.196 17.704 165.887 1.00 34.71 435 GLU A CA 1
ATOM 6248 C C . GLU A 1 435 ? 11.412 17.068 164.513 1.00 36.28 435 GLU A C 1
ATOM 6249 O O . GLU A 1 435 ? 11.275 15.848 164.351 1.00 33.43 435 GLU A O 1
ATOM 6261 N N . LEU A 1 436 ? 11.787 17.880 163.521 1.00 35.50 436 LEU A N 1
ATOM 6262 C CA . LEU A 1 436 ? 11.838 17.405 162.139 1.00 42.10 436 LEU A CA 1
ATOM 6263 C C . LEU A 1 436 ? 12.968 16.402 161.923 1.00 36.37 436 LEU A C 1
ATOM 6264 O O . LEU A 1 436 ? 12.754 15.332 161.336 1.00 36.29 436 LEU A O 1
ATOM 6280 N N . LEU A 1 437 ? 14.189 16.741 162.350 1.00 29.36 437 LEU A N 1
ATOM 6281 C CA . LEU A 1 437 ? 15.313 15.842 162.128 1.00 30.54 437 LEU A CA 1
ATOM 6282 C C . LEU A 1 437 ? 15.128 14.536 162.889 1.00 28.81 437 LEU A C 1
ATOM 6283 O O . LEU A 1 437 ? 15.476 13.463 162.387 1.00 30.33 437 LEU A O 1
ATOM 6299 N N . SER A 1 438 ? 14.565 14.609 164.097 1.00 25.74 438 SER A N 1
ATOM 6300 C CA . SER A 1 438 ? 14.430 13.427 164.943 1.00 26.25 438 SER A CA 1
ATOM 6301 C C . SER A 1 438 ? 13.498 12.411 164.303 1.00 28.97 438 SER A C 1
ATOM 6302 O O . SER A 1 438 ? 13.799 11.214 164.265 1.00 28.70 438 SER A O 1
ATOM 6310 N N . ILE A 1 439 ? 12.355 12.873 163.801 1.00 30.01 439 ILE A N 1
ATOM 6311 C CA . ILE A 1 439 ? 11.379 11.952 163.228 1.00 32.36 439 ILE A CA 1
ATOM 6312 C C . ILE A 1 439 ? 11.977 11.253 162.017 1.00 33.29 439 ILE A C 1
ATOM 6313 O O . ILE A 1 439 ? 11.654 10.097 161.743 1.00 34.65 439 ILE A O 1
ATOM 6329 N N . ARG A 1 440 ? 12.894 11.918 161.306 1.00 28.54 440 ARG A N 1
ATOM 6330 C CA . ARG A 1 440 ? 13.486 11.343 160.102 1.00 31.25 440 ARG A CA 1
ATOM 6331 C C . ARG A 1 440 ? 14.595 10.332 160.379 1.00 30.28 440 ARG A C 1
ATOM 6332 O O . ARG A 1 440 ? 14.866 9.479 159.525 1.00 30.60 440 ARG A O 1
ATOM 6353 N N . PHE A 1 441 ? 15.239 10.399 161.538 1.00 24.35 441 PHE A N 1
ATOM 6354 C CA . PHE A 1 441 ? 16.384 9.540 161.817 1.00 23.63 441 PHE A CA 1
ATOM 6355 C C . PHE A 1 441 ? 16.239 8.727 163.098 1.00 22.26 441 PHE A C 1
ATOM 6356 O O . PHE A 1 441 ? 17.224 8.158 163.569 1.00 21.71 441 PHE A O 1
ATOM 6373 N N . LYS A 1 442 ? 15.024 8.614 163.640 1.00 23.17 442 LYS A N 1
ATOM 6374 C CA . LYS A 1 442 ? 14.842 7.875 164.884 1.00 22.47 442 LYS A CA 1
ATOM 6375 C C . LYS A 1 442 ? 14.882 6.363 164.703 1.00 24.28 442 LYS A C 1
ATOM 6376 O O . LYS A 1 442 ? 15.006 5.643 165.698 1.00 26.85 442 LYS A O 1
ATOM 6395 N N . THR A 1 443 ? 14.754 5.864 163.486 1.00 21.50 443 THR A N 1
ATOM 6396 C CA . THR A 1 443 ? 14.843 4.412 163.307 1.00 25.52 443 THR A CA 1
ATOM 6397 C C . THR A 1 443 ? 16.304 3.982 163.287 1.00 24.42 443 THR A C 1
ATOM 6398 O O . THR A 1 443 ? 17.155 4.698 162.756 1.00 23.76 443 THR A O 1
ATOM 6409 N N . PRO A 1 444 ? 16.631 2.810 163.839 1.00 24.84 444 PRO A N 1
ATOM 6410 C CA . PRO A 1 444 ? 18.045 2.425 163.896 1.00 21.36 444 PRO A CA 1
ATOM 6411 C C . PRO A 1 444 ? 18.738 2.403 162.534 1.00 18.89 444 PRO A C 1
ATOM 6412 O O . PRO A 1 444 ? 19.874 2.870 162.441 1.00 22.33 444 PRO A O 1
ATOM 6423 N N . TYR A 1 445 ? 18.103 1.869 161.494 1.00 21.34 445 TYR A N 1
ATOM 6424 C CA . TYR A 1 445 ? 18.814 1.770 160.217 1.00 22.75 445 TYR A CA 1
ATOM 6425 C C . TYR A 1 445 ? 19.128 3.147 159.632 1.00 24.54 445 TYR A C 1
ATOM 6426 O O . TYR A 1 445 ? 20.173 3.314 159.000 1.00 23.88 445 TYR A O 1
ATOM 6444 N N . LYS A 1 446 ? 18.274 4.148 159.864 1.00 21.88 446 LYS A N 1
ATOM 6445 C CA . LYS A 1 446 ? 18.595 5.509 159.440 1.00 18.93 446 LYS A CA 1
ATOM 6446 C C . LYS A 1 446 ? 19.614 6.172 160.362 1.00 18.95 446 LYS A C 1
ATOM 6447 O O . LYS A 1 446 ? 20.540 6.847 159.896 1.00 18.51 446 LYS A O 1
ATOM 6466 N N . ALA A 1 447 ? 19.425 6.052 161.675 1.00 18.64 447 ALA A N 1
ATOM 6467 C CA . ALA A 1 447 ? 20.377 6.621 162.620 1.00 17.56 447 ALA A CA 1
ATOM 6468 C C . ALA A 1 447 ? 21.780 6.086 162.378 1.00 18.40 447 ALA A C 1
ATOM 6469 O O . ALA A 1 447 ? 22.745 6.836 162.477 1.00 19.51 447 ALA A O 1
ATOM 6476 N N . LEU A 1 448 ? 21.901 4.782 162.062 1.00 17.57 448 LEU A N 1
ATOM 6477 C CA . LEU A 1 448 ? 23.218 4.195 161.811 1.00 18.04 448 LEU A CA 1
ATOM 6478 C C . LEU A 1 448 ? 23.888 4.876 160.622 1.00 19.71 448 LEU A C 1
ATOM 6479 O O . LEU A 1 448 ? 25.090 5.164 160.652 1.00 17.54 448 LEU A O 1
ATOM 6495 N N . GLN A 1 449 ? 23.112 5.163 159.573 1.00 19.23 449 GLN A N 1
ATOM 6496 C CA . GLN A 1 449 ? 23.699 5.825 158.410 1.00 18.44 449 GLN A CA 1
ATOM 6497 C C . GLN A 1 449 ? 24.154 7.227 158.751 1.00 19.22 449 GLN A C 1
ATOM 6498 O O . GLN A 1 449 ? 25.203 7.682 158.284 1.00 18.51 449 GLN A O 1
ATOM 6512 N N . LEU A 1 450 ? 23.359 7.941 159.556 1.00 18.89 450 LEU A N 1
ATOM 6513 C CA . LEU A 1 450 ? 23.741 9.294 159.944 1.00 18.79 450 LEU A CA 1
ATOM 6514 C C . LEU A 1 450 ? 24.960 9.281 160.844 1.00 18.09 450 LEU A C 1
ATOM 6515 O O . LEU A 1 450 ? 25.862 10.110 160.690 1.00 19.14 450 LEU A O 1
ATOM 6531 N N . ALA A 1 451 ? 25.025 8.329 161.785 1.00 17.13 451 ALA A N 1
ATOM 6532 C CA . ALA A 1 451 ? 26.194 8.242 162.657 1.00 18.47 451 ALA A CA 1
ATOM 6533 C C . ALA A 1 451 ? 27.467 8.004 161.846 1.00 21.05 451 ALA A C 1
ATOM 6534 O O . ALA A 1 451 ? 28.513 8.591 162.145 1.00 19.30 451 ALA A O 1
ATOM 6541 N N . GLN A 1 452 ? 27.399 7.117 160.843 1.00 18.65 452 GLN A N 1
ATOM 6542 C CA . GLN A 1 452 ? 28.555 6.845 159.994 1.00 18.67 452 GLN A CA 1
ATOM 6543 C C . GLN A 1 452 ? 28.985 8.091 159.245 1.00 20.87 452 GLN A C 1
ATOM 6544 O O . GLN A 1 452 ? 30.181 8.396 159.156 1.00 19.44 452 GLN A O 1
ATOM 6558 N N . PHE A 1 453 ? 28.023 8.825 158.697 1.00 18.95 453 PHE A N 1
ATOM 6559 C CA . PHE A 1 453 ? 28.350 10.063 158.007 1.00 16.69 453 PHE A CA 1
ATOM 6560 C C . PHE A 1 453 ? 28.997 11.062 158.959 1.00 16.45 453 PHE A C 1
ATOM 6561 O O . PHE A 1 453 ? 29.997 11.715 158.611 1.00 18.42 453 PHE A O 1
ATOM 6578 N N . LEU A 1 454 ? 28.378 11.278 160.136 1.00 15.46 454 LEU A N 1
ATOM 6579 C CA . LEU A 1 454 ? 28.885 12.271 161.062 1.00 16.22 454 LEU A CA 1
ATOM 6580 C C . LEU A 1 454 ? 30.250 11.878 161.592 1.00 16.62 454 LEU A C 1
ATOM 6581 O O . LEU A 1 454 ? 31.097 12.761 161.815 1.00 17.72 454 LEU A O 1
ATOM 6597 N N . ALA A 1 455 ? 30.503 10.584 161.779 1.00 17.62 455 ALA A N 1
ATOM 6598 C CA . ALA A 1 455 ? 31.811 10.158 162.239 1.00 17.96 455 ALA A CA 1
ATOM 6599 C C . ALA A 1 455 ? 32.887 10.640 161.282 1.00 18.49 455 ALA A C 1
ATOM 6600 O O . ALA A 1 455 ? 33.925 11.172 161.701 1.00 18.52 455 ALA A O 1
ATOM 6607 N N . GLU A 1 456 ? 32.651 10.461 159.972 1.00 15.99 456 GLU A N 1
ATOM 6608 C CA . GLU A 1 456 ? 33.601 10.923 158.974 1.00 15.45 456 GLU A CA 1
ATOM 6609 C C . GLU A 1 456 ? 33.625 12.439 158.847 1.00 19.00 456 GLU A C 1
ATOM 6610 O O . GLU A 1 456 ? 34.697 13.032 158.809 1.00 20.31 456 GLU A O 1
ATOM 6622 N N . ALA A 1 457 ? 32.461 13.081 158.735 1.00 17.79 457 ALA A N 1
ATOM 6623 C CA . ALA A 1 457 ? 32.422 14.523 158.514 1.00 17.36 457 ALA A CA 1
ATOM 6624 C C . ALA A 1 457 ? 33.077 15.293 159.650 1.00 17.30 457 ALA A C 1
ATOM 6625 O O . ALA A 1 457 ? 33.832 16.240 159.400 1.00 17.75 457 ALA A O 1
ATOM 6632 N N . SER A 1 458 ? 32.784 14.928 160.893 1.00 17.30 458 SER A N 1
ATOM 6633 C CA . SER A 1 458 ? 33.407 15.616 162.026 1.00 18.68 458 SER A CA 1
ATOM 6634 C C . SER A 1 458 ? 34.902 15.332 162.080 1.00 18.00 458 SER A C 1
ATOM 6635 O O . SER A 1 458 ? 35.697 16.239 162.340 1.00 18.83 458 SER A O 1
ATOM 6643 N N . SER A 1 459 ? 35.314 14.085 161.795 1.00 16.83 459 SER A N 1
ATOM 6644 C CA . SER A 1 459 ? 36.742 13.769 161.813 1.00 16.88 459 SER A CA 1
ATOM 6645 C C . SER A 1 459 ? 37.507 14.553 160.776 1.00 17.92 459 SER A C 1
ATOM 6646 O O . SER A 1 459 ? 38.625 15.020 161.040 1.00 18.07 459 SER A O 1
ATOM 6654 N N . ARG A 1 460 ? 36.935 14.704 159.574 1.00 17.56 460 ARG A N 1
ATOM 6655 C CA . ARG A 1 460 ? 37.604 15.527 158.561 1.00 18.84 460 ARG A CA 1
ATOM 6656 C C . ARG A 1 460 ? 37.617 17.001 158.943 1.00 19.46 460 ARG A C 1
ATOM 6657 O O . ARG A 1 460 ? 38.609 17.707 158.696 1.00 19.93 460 ARG A O 1
ATOM 6678 N N . ARG A 1 461 ? 36.538 17.491 159.533 1.00 18.35 461 ARG A N 1
ATOM 6679 C CA . ARG A 1 461 ? 36.458 18.915 159.871 1.00 20.14 461 ARG A CA 1
ATOM 6680 C C . ARG A 1 461 ? 37.518 19.292 160.899 1.00 19.78 461 ARG A C 1
ATOM 6681 O O . ARG A 1 461 ? 38.132 20.361 160.810 1.00 20.68 461 ARG A O 1
ATOM 6702 N N . TYR A 1 462 ? 37.764 18.410 161.870 1.00 19.90 462 TYR A N 1
ATOM 6703 C CA . TYR A 1 462 ? 38.697 18.703 162.951 1.00 20.85 462 TYR A CA 1
ATOM 6704 C C . TYR A 1 462 ? 40.017 17.963 162.834 1.00 22.61 462 TYR A C 1
ATOM 6705 O O . TYR A 1 462 ? 40.900 18.149 163.697 1.00 24.37 462 TYR A O 1
ATOM 6723 N N . LYS A 1 463 ? 40.219 17.205 161.758 1.00 19.79 463 LYS A N 1
ATOM 6724 C CA . LYS A 1 463 ? 41.457 16.481 161.509 1.00 21.03 463 LYS A CA 1
ATOM 6725 C C . LYS A 1 463 ? 41.795 15.599 162.715 1.00 22.15 463 LYS A C 1
ATOM 6726 O O . LYS A 1 463 ? 42.914 15.587 163.224 1.00 24.83 463 LYS A O 1
ATOM 6745 N N . LYS A 1 464 ? 40.789 14.867 163.186 1.00 22.60 464 LYS A N 1
ATOM 6746 C CA . LYS A 1 464 ? 40.925 14.016 164.358 1.00 22.09 464 LYS A CA 1
ATOM 6747 C C . LYS A 1 464 ? 39.864 12.928 164.247 1.00 18.55 464 LYS A C 1
ATOM 6748 O O . LYS A 1 464 ? 38.679 13.236 164.388 1.00 18.16 464 LYS A O 1
ATOM 6767 N N . TRP A 1 465 ? 40.277 11.682 164.005 1.00 19.02 465 TRP A N 1
ATOM 6768 C CA . TRP A 1 465 ? 39.339 10.582 163.821 1.00 18.37 465 TRP A CA 1
ATOM 6769 C C . TRP A 1 465 ? 38.984 9.948 165.158 1.00 18.97 465 TRP A C 1
ATOM 6770 O O . TRP A 1 465 ? 39.870 9.595 165.942 1.00 20.78 465 TRP A O 1
ATOM 6791 N N . LEU A 1 466 ? 37.694 9.845 165.418 1.00 17.42 466 LEU A N 1
ATOM 6792 C CA . LEU A 1 466 ? 37.142 9.264 166.626 1.00 18.30 466 LEU A CA 1
ATOM 6793 C C . LEU A 1 466 ? 35.920 8.441 166.274 1.00 17.40 466 LEU A C 1
ATOM 6794 O O . LEU A 1 466 ? 35.241 8.719 165.278 1.00 17.99 466 LEU A O 1
ATOM 6810 N N . PRO A 1 467 ? 35.594 7.444 167.093 1.00 17.00 467 PRO A N 1
ATOM 6811 C CA . PRO A 1 467 ? 34.273 6.823 166.998 1.00 20.11 467 PRO A CA 1
ATOM 6812 C C . PRO A 1 467 ? 33.214 7.833 167.402 1.00 20.38 467 PRO A C 1
ATOM 6813 O O . PRO A 1 467 ? 33.507 8.871 168.008 1.00 19.79 467 PRO A O 1
ATOM 6824 N N . PHE A 1 468 ? 31.984 7.566 166.979 1.00 18.82 468 PHE A N 1
ATOM 6825 C CA . PHE A 1 468 ? 30.898 8.533 167.077 1.00 19.92 468 PHE A CA 1
ATOM 6826 C C . PHE A 1 468 ? 29.681 7.893 167.738 1.00 20.70 468 PHE A C 1
ATOM 6827 O O . PHE A 1 468 ? 29.264 6.796 167.348 1.00 22.13 468 PHE A O 1
ATOM 6844 N N . ILE A 1 469 ? 29.114 8.581 168.727 1.00 17.34 469 ILE A N 1
ATOM 6845 C CA . ILE A 1 469 ? 27.908 8.136 169.425 1.00 16.82 469 ILE A CA 1
ATOM 6846 C C . ILE A 1 469 ? 26.826 9.173 169.169 1.00 17.41 469 ILE A C 1
ATOM 6847 O O . ILE A 1 469 ? 27.008 10.367 169.456 1.00 17.68 469 ILE A O 1
ATOM 6863 N N . LEU A 1 470 ? 25.715 8.722 168.586 1.00 16.75 470 LEU A N 1
ATOM 6864 C CA . LEU A 1 470 ? 24.627 9.587 168.155 1.00 16.53 470 LEU A CA 1
ATOM 6865 C C . LEU A 1 470 ? 23.366 9.187 168.900 1.00 16.51 470 LEU A C 1
ATOM 6866 O O . LEU A 1 470 ? 23.018 8.003 168.928 1.00 18.03 470 LEU A O 1
ATOM 6882 N N . ALA A 1 471 ? 22.720 10.165 169.521 1.00 16.79 471 ALA A N 1
ATOM 6883 C CA . ALA A 1 471 ? 21.433 9.974 170.197 1.00 20.05 471 ALA A CA 1
ATOM 6884 C C . ALA A 1 471 ? 20.350 10.747 169.461 1.00 19.55 471 ALA A C 1
ATOM 6885 O O . ALA A 1 471 ? 20.466 11.968 169.294 1.00 19.77 471 ALA A O 1
ATOM 6892 N N . VAL A 1 472 ? 19.291 10.051 169.049 1.00 17.85 472 VAL A N 1
ATOM 6893 C CA . VAL A 1 472 ? 18.194 10.663 168.313 1.00 17.24 472 VAL A CA 1
ATOM 6894 C C . VAL A 1 472 ? 16.902 10.468 169.075 1.00 18.41 472 VAL A C 1
ATOM 6895 O O . VAL A 1 472 ? 16.558 9.333 169.439 1.00 19.60 472 VAL A O 1
ATOM 6908 N N . LEU A 1 473 ? 16.175 11.569 169.284 1.00 19.55 473 LEU A N 1
ATOM 6909 C CA . LEU A 1 473 ? 14.918 11.512 170.007 1.00 22.94 473 LEU A CA 1
ATOM 6910 C C . LEU A 1 473 ? 13.888 10.709 169.231 1.00 23.67 473 LEU A C 1
ATOM 6911 O O . LEU A 1 473 ? 13.657 10.953 168.051 1.00 24.70 473 LEU A O 1
ATOM 6927 N N . ASP A 1 474 ? 13.267 9.744 169.906 1.00 23.65 474 ASP A N 1
ATOM 6928 C CA . ASP A 1 474 ? 12.063 9.068 169.441 1.00 26.25 474 ASP A CA 1
ATOM 6929 C C . ASP A 1 474 ? 10.956 9.586 170.348 1.00 28.30 474 ASP A C 1
ATOM 6930 O O . ASP A 1 474 ? 10.717 9.048 171.434 1.00 28.40 474 ASP A O 1
ATOM 6939 N N . ALA A 1 475 ? 10.2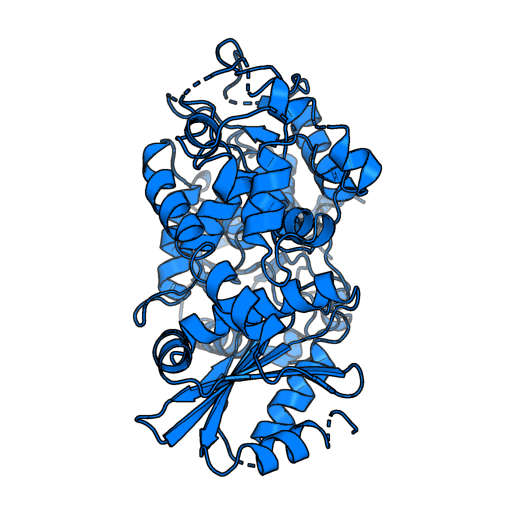89 10.656 169.902 1.00 31.04 475 ALA A N 1
ATOM 6940 C CA . ALA A 1 475 ? 9.377 11.379 170.777 1.00 34.05 475 ALA A CA 1
ATOM 6941 C C . ALA A 1 475 ? 8.149 10.552 171.121 1.00 31.95 475 ALA A C 1
ATOM 6942 O O . ALA A 1 475 ? 7.611 10.680 172.226 1.00 33.36 475 ALA A O 1
ATOM 6949 N N . GLU A 1 476 ? 7.694 9.704 170.195 1.00 32.78 476 GLU A N 1
ATOM 6950 C CA . GLU A 1 476 ? 6.542 8.850 170.464 1.00 37.98 476 GLU A CA 1
ATOM 6951 C C . GLU A 1 476 ? 6.858 7.825 171.547 1.00 33.49 476 GLU A C 1
ATOM 6952 O O . GLU A 1 476 ? 6.041 7.596 172.449 1.00 37.58 476 GLU A O 1
ATOM 6964 N N . LYS A 1 477 ? 8.029 7.206 171.485 1.00 30.83 477 LYS A N 1
ATOM 6965 C CA . LYS A 1 477 ? 8.417 6.215 172.479 1.00 33.30 477 LYS A CA 1
ATOM 6966 C C . LYS A 1 477 ? 8.963 6.840 173.756 1.00 35.06 477 LYS A C 1
ATOM 6967 O O . LYS A 1 477 ? 9.113 6.134 174.756 1.00 34.83 477 LYS A O 1
ATOM 6986 N N . LYS A 1 478 ? 9.248 8.146 173.756 1.00 32.64 478 LYS A N 1
ATOM 6987 C CA . LYS A 1 478 ? 9.819 8.824 174.915 1.00 31.59 478 LYS A CA 1
ATOM 6988 C C . LYS A 1 478 ? 11.227 8.307 175.215 1.00 26.22 478 LYS A C 1
ATOM 6989 O O . LYS A 1 478 ? 11.593 8.099 176.374 1.00 25.89 478 LYS A O 1
ATOM 7008 N N . THR A 1 479 ? 12.024 8.106 174.165 1.00 22.73 479 THR A N 1
ATOM 7009 C CA . THR A 1 479 ? 13.346 7.531 174.286 1.00 24.33 479 THR A CA 1
ATOM 7010 C C . THR A 1 479 ? 14.313 8.286 173.387 1.00 21.81 479 THR A C 1
ATOM 7011 O O . THR A 1 479 ? 13.912 9.061 172.509 1.00 25.55 479 THR A O 1
ATOM 7022 N N . PHE A 1 480 ? 15.592 8.046 173.612 1.00 20.92 480 PHE A N 1
ATOM 7023 C CA . PHE A 1 480 ? 16.631 8.299 172.614 1.00 20.67 480 PHE A CA 1
ATOM 7024 C C . PHE A 1 480 ? 17.104 6.962 172.070 1.00 22.10 480 PHE A C 1
ATOM 7025 O O . PHE A 1 480 ? 17.422 6.047 172.845 1.00 22.62 480 PHE A O 1
ATOM 7042 N N . VAL A 1 481 ? 17.144 6.848 170.740 1.00 22.08 481 VAL A N 1
ATOM 7043 C CA . VAL A 1 481 ? 17.888 5.783 170.100 1.00 19.71 481 VAL A CA 1
ATOM 7044 C C . VAL A 1 481 ? 19.356 6.170 170.149 1.00 21.07 481 VAL A C 1
ATOM 7045 O O . VAL A 1 481 ? 19.701 7.300 169.814 1.00 21.25 481 VAL A O 1
ATOM 7058 N N . ILE A 1 482 ? 20.209 5.256 170.617 1.00 19.94 482 ILE A N 1
ATOM 7059 C CA . ILE A 1 482 ? 21.636 5.512 170.758 1.00 20.73 482 ILE A CA 1
ATOM 7060 C C . ILE A 1 482 ? 22.384 4.595 169.795 1.00 20.03 482 ILE A C 1
ATOM 7061 O O . ILE A 1 482 ? 22.257 3.361 169.876 1.00 20.80 482 ILE A O 1
ATOM 7077 N N . VAL A 1 483 ? 23.163 5.179 168.896 1.00 17.99 483 VAL A N 1
ATOM 7078 C CA . VAL A 1 483 ? 23.987 4.415 167.972 1.00 18.91 483 VAL A CA 1
ATOM 7079 C C . VAL A 1 483 ? 25.447 4.747 168.247 1.00 16.73 483 VAL A C 1
ATOM 7080 O O . VAL A 1 483 ? 25.810 5.925 168.382 1.00 18.99 483 VAL A O 1
ATOM 7093 N N . GLY A 1 484 ? 26.284 3.720 168.316 1.00 16.87 484 GLY A N 1
ATOM 7094 C CA . GLY A 1 484 ? 27.721 3.887 168.372 1.00 19.47 484 GLY A CA 1
ATOM 7095 C C . GLY A 1 484 ? 28.343 3.292 167.121 1.00 20.63 484 GLY A C 1
ATOM 7096 O O . GLY A 1 484 ? 28.046 2.158 166.756 1.00 20.56 484 GLY A O 1
ATOM 7100 N N . TYR A 1 485 ? 29.205 4.083 166.472 1.00 20.31 485 TYR A N 1
ATOM 7101 C CA . TYR A 1 485 ? 29.814 3.673 165.220 1.00 18.86 485 TYR A CA 1
ATOM 7102 C C . TYR A 1 485 ? 31.308 3.946 165.238 1.00 19.61 485 TYR A C 1
ATOM 7103 O O . TYR A 1 485 ? 31.749 5.020 165.652 1.00 20.18 485 TYR A O 1
ATOM 7121 N N . SER A 1 486 ? 32.077 2.975 164.767 1.00 19.40 486 SER A N 1
ATOM 7122 C CA . SER A 1 486 ? 33.523 3.099 164.687 1.00 19.49 486 SER A CA 1
ATOM 7123 C C . SER A 1 486 ? 33.957 2.896 163.244 1.00 20.26 486 SER A C 1
ATOM 7124 O O . SER A 1 486 ? 33.748 1.819 162.675 1.00 22.12 486 SER A O 1
ATOM 7132 N N . SER A 1 487 ? 34.537 3.949 162.642 1.00 19.68 487 SER A N 1
ATOM 7133 C CA . SER A 1 487 ? 34.980 3.810 161.237 1.00 20.99 487 SER A CA 1
ATOM 7134 C C . SER A 1 487 ? 36.250 2.971 161.137 1.00 21.46 487 SER A C 1
ATOM 7135 O O . SER A 1 487 ? 36.963 2.771 162.129 1.00 20.90 487 SER A O 1
ATOM 7143 N N . PRO A 1 488 ? 36.584 2.486 159.934 1.00 22.72 488 PRO A N 1
ATOM 7144 C CA . PRO A 1 488 ? 37.797 1.671 159.793 1.00 23.35 488 PRO A CA 1
ATOM 7145 C C . PRO A 1 488 ? 39.071 2.394 160.195 1.00 23.85 488 PRO A C 1
ATOM 7146 O O . PRO A 1 488 ? 40.058 1.738 160.555 1.00 24.04 488 PRO A O 1
ATOM 7157 N N . ILE A 1 489 ? 39.098 3.717 160.120 1.00 23.17 489 ILE A N 1
ATOM 7158 C CA . ILE A 1 489 ? 40.274 4.455 160.559 1.00 24.29 489 ILE A CA 1
ATOM 7159 C C . ILE A 1 489 ? 40.544 4.239 162.041 1.00 24.06 489 ILE A C 1
ATOM 7160 O O . ILE A 1 489 ? 41.698 4.318 162.480 1.00 26.03 489 ILE A O 1
ATOM 7176 N N . SER A 1 490 ? 39.506 3.951 162.830 1.00 23.69 490 SER A N 1
ATOM 7177 C CA . SER A 1 490 ? 39.645 3.767 164.270 1.00 26.32 490 SER A CA 1
ATOM 7178 C C . SER A 1 490 ? 39.716 2.296 164.681 1.00 25.27 490 SER A C 1
ATOM 7179 O O . SER A 1 490 ? 39.481 1.978 165.856 1.00 23.53 490 SER A O 1
ATOM 7187 N N . VAL A 1 491 ? 40.057 1.395 163.752 1.00 25.03 491 VAL A N 1
ATOM 7188 C CA . VAL A 1 491 ? 39.967 -0.040 164.048 1.00 25.09 491 VAL A CA 1
ATOM 7189 C C . VAL A 1 491 ? 40.880 -0.422 165.209 1.00 26.53 491 VAL A C 1
ATOM 7190 O O . VAL A 1 491 ? 40.594 -1.375 165.938 1.00 27.10 491 VAL A O 1
ATOM 7203 N N . LYS A 1 492 ? 41.991 0.292 165.394 1.00 27.42 492 LYS A N 1
ATOM 7204 C CA . LYS A 1 492 ? 42.942 -0.087 166.432 1.00 30.22 492 LYS A CA 1
ATOM 7205 C C . LYS A 1 492 ? 42.334 0.024 167.827 1.00 30.96 492 LYS A C 1
ATOM 7206 O O . LYS A 1 492 ? 42.806 -0.640 168.758 1.00 34.53 492 LYS A O 1
ATOM 7225 N N . THR A 1 493 ? 41.324 0.870 167.998 1.00 30.29 493 THR A N 1
ATOM 7226 C CA . THR A 1 493 ? 40.696 1.067 169.298 1.00 30.81 493 THR A CA 1
ATOM 7227 C C . THR A 1 493 ? 39.269 0.530 169.332 1.00 30.23 493 THR A C 1
ATOM 7228 O O . THR A 1 493 ? 38.491 0.887 170.228 1.00 30.30 493 THR A O 1
ATOM 7239 N N . LEU A 1 494 ? 38.911 -0.331 168.383 1.00 29.16 494 LEU A N 1
ATOM 7240 C CA . LEU A 1 494 ? 37.542 -0.840 168.328 1.00 28.79 494 LEU A CA 1
ATOM 7241 C C . LEU A 1 494 ? 37.244 -1.752 169.509 1.00 29.69 494 LEU A C 1
ATOM 7242 O O . LEU A 1 494 ? 36.122 -1.733 170.032 1.00 28.65 494 LEU A O 1
ATOM 7258 N N . ASN A 1 495 ? 38.217 -2.568 169.928 1.00 31.27 495 ASN A N 1
ATOM 7259 C CA . ASN A 1 495 ? 38.032 -3.399 171.110 1.00 32.81 495 ASN A CA 1
ATOM 7260 C C . ASN A 1 495 ? 37.556 -2.557 172.286 1.00 30.24 495 ASN A C 1
ATOM 7261 O O . ASN A 1 495 ? 36.581 -2.905 172.967 1.00 30.41 495 ASN A O 1
ATOM 7272 N N . TYR A 1 496 ? 38.261 -1.461 172.555 1.00 29.12 496 TYR A N 1
ATOM 7273 C CA . TYR A 1 496 ? 37.954 -0.639 173.717 1.00 32.52 496 TYR A CA 1
ATOM 7274 C C . TYR A 1 496 ? 36.613 0.053 173.551 1.00 28.04 496 TYR A C 1
ATOM 7275 O O . TYR A 1 496 ? 35.812 0.096 174.494 1.00 28.87 496 TYR A O 1
ATOM 7293 N N . PHE A 1 497 ? 36.345 0.606 172.359 1.00 25.97 497 PHE A N 1
ATOM 7294 C CA . PHE A 1 497 ? 35.094 1.316 172.129 1.00 25.72 497 PHE A CA 1
ATOM 7295 C C . PHE A 1 497 ? 33.903 0.387 172.309 1.00 27.77 497 PHE A C 1
ATOM 7296 O O . PHE A 1 497 ? 32.931 0.729 172.994 1.00 24.38 497 PHE A O 1
ATOM 7313 N N . GLY A 1 498 ? 33.974 -0.810 171.728 1.00 29.39 498 GLY A N 1
ATOM 7314 C CA . GLY A 1 498 ? 32.893 -1.756 171.898 1.00 30.46 498 GLY A CA 1
ATOM 7315 C C . GLY A 1 498 ? 32.747 -2.205 173.334 1.00 28.88 498 GLY A C 1
ATOM 7316 O O . GLY A 1 498 ? 31.624 -2.327 173.851 1.00 31.18 498 GLY A O 1
ATOM 7320 N N . ALA A 1 499 ? 33.871 -2.494 173.995 1.00 26.71 499 ALA A N 1
ATOM 7321 C CA . ALA A 1 499 ? 33.797 -2.977 175.371 1.00 27.24 499 ALA A CA 1
ATOM 7322 C C . ALA A 1 499 ? 33.136 -1.932 176.261 1.00 27.09 499 ALA A C 1
ATOM 7323 O O . ALA A 1 499 ? 32.238 -2.243 177.057 1.00 28.98 499 ALA A O 1
ATOM 7330 N N . LYS A 1 500 ? 33.558 -0.671 176.126 1.00 26.90 500 LYS A N 1
ATOM 7331 C CA . LYS A 1 500 ? 33.057 0.351 177.035 1.00 28.42 500 LYS A CA 1
ATOM 7332 C C . LYS A 1 500 ? 31.640 0.786 176.666 1.00 24.80 500 LYS A C 1
ATOM 7333 O O . LYS A 1 500 ? 30.842 1.101 177.559 1.00 26.25 500 LYS A O 1
ATOM 7352 N N . PHE A 1 501 ? 31.304 0.810 175.379 1.00 22.59 501 PHE A N 1
ATOM 7353 C CA . PHE A 1 501 ? 29.93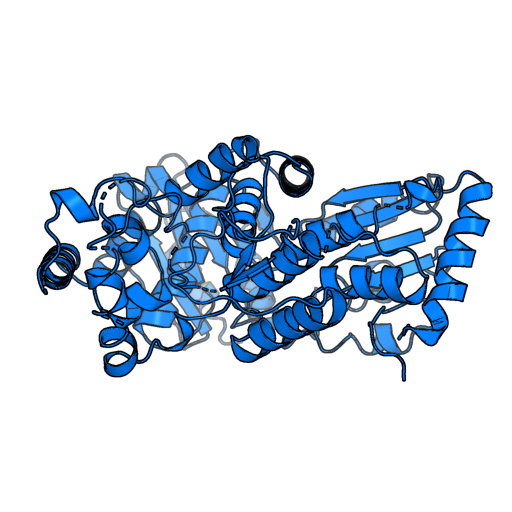1 1.089 174.990 1.00 22.80 501 PHE A CA 1
ATOM 7354 C C . PHE A 1 501 ? 28.990 0.022 175.558 1.00 25.60 501 PHE A C 1
ATOM 7355 O O . PHE A 1 501 ? 27.916 0.343 176.089 1.00 26.20 501 PHE A O 1
ATOM 7372 N N . THR A 1 502 ? 29.386 -1.244 175.475 1.00 25.51 502 THR A N 1
ATOM 7373 C CA . THR A 1 502 ? 28.520 -2.310 175.960 1.00 27.23 502 THR A CA 1
ATOM 7374 C C . THR A 1 502 ? 28.501 -2.355 177.482 1.00 30.14 502 THR A C 1
ATOM 7375 O O . THR A 1 502 ? 27.457 -2.607 178.083 1.00 29.80 502 THR A O 1
ATOM 7386 N N . GLN A 1 503 ? 29.642 -2.088 178.125 1.00 29.18 503 GLN A N 1
ATOM 7387 C CA . GLN A 1 503 ? 29.681 -2.028 179.582 1.00 29.63 503 GLN A CA 1
ATOM 7388 C C . GLN A 1 503 ? 28.780 -0.914 180.117 1.00 26.85 503 GLN A C 1
ATOM 7389 O O . GLN A 1 503 ? 28.130 -1.087 181.162 1.00 28.96 503 GLN A O 1
ATOM 7403 N N . THR A 1 504 ? 28.711 0.220 179.413 1.00 25.56 504 THR A N 1
ATOM 7404 C CA . THR A 1 504 ? 27.808 1.286 179.823 1.00 25.13 504 THR A CA 1
ATOM 7405 C C . THR A 1 504 ? 26.362 0.814 179.774 1.00 25.76 504 THR A C 1
ATOM 7406 O O . THR A 1 504 ? 25.588 1.012 180.725 1.00 25.57 504 THR A O 1
ATOM 7417 N N . ALA A 1 505 ? 25.978 0.193 178.656 1.00 24.74 505 ALA A N 1
ATOM 7418 C CA . ALA A 1 505 ? 24.636 -0.385 178.558 1.00 26.05 505 ALA A CA 1
ATOM 7419 C C . ALA A 1 505 ? 24.366 -1.362 179.690 1.00 25.65 505 ALA A C 1
ATOM 7420 O O . ALA A 1 505 ? 23.280 -1.359 180.286 1.00 28.15 505 ALA A O 1
ATOM 7427 N N . GLN A 1 506 ? 25.350 -2.215 180.023 1.00 26.63 506 GLN A N 1
ATOM 7428 C CA . GLN A 1 506 ? 25.147 -3.167 181.113 1.00 33.58 506 GLN A CA 1
ATOM 7429 C C . GLN A 1 506 ? 24.931 -2.453 182.441 1.00 31.69 506 GLN A C 1
ATOM 7430 O O . GLN A 1 506 ? 24.067 -2.848 183.241 1.00 30.54 506 GLN A O 1
ATOM 7444 N N . ASN A 1 507 ? 25.720 -1.411 182.709 1.00 33.63 507 ASN A N 1
ATOM 7445 C CA . ASN A 1 507 ? 25.577 -0.682 183.960 1.00 33.38 507 ASN A CA 1
ATOM 7446 C C . ASN A 1 507 ? 24.232 0.030 184.042 1.00 31.33 507 ASN A C 1
ATOM 7447 O O . ASN A 1 507 ? 23.679 0.167 185.141 1.00 32.52 507 ASN A O 1
ATOM 7475 N N . LYS A 1 509 ? 21.546 -1.028 182.524 1.00 31.86 509 LYS A N 1
ATOM 7476 C CA . LYS A 1 509 ? 20.516 -2.044 182.292 1.00 30.85 509 LYS A CA 1
ATOM 7477 C C . LYS A 1 509 ? 19.610 -1.652 181.122 1.00 29.07 509 LYS A C 1
ATOM 7478 O O . LYS A 1 509 ? 18.374 -1.735 181.191 1.00 32.42 509 LYS A O 1
ATOM 7497 N N . ILE A 1 510 ? 20.238 -1.239 180.035 1.00 26.20 510 ILE A N 1
ATOM 7498 C CA . ILE A 1 510 ? 19.569 -1.022 178.757 1.00 29.02 510 ILE A CA 1
ATOM 7499 C C . ILE A 1 510 ? 20.059 -2.079 177.774 1.00 32.01 510 ILE A C 1
ATOM 7500 O O . ILE A 1 510 ? 21.137 -2.661 177.927 1.00 33.66 510 ILE A O 1
ATOM 7516 N N . SER A 1 511 ? 19.260 -2.319 176.745 1.00 31.24 511 SER A N 1
ATOM 7517 C CA . SER A 1 511 ? 19.500 -3.444 175.848 1.00 34.49 511 SER A CA 1
ATOM 7518 C C . SER A 1 511 ? 20.298 -3.032 174.618 1.00 33.97 511 SER A C 1
ATOM 7519 O O . SER A 1 511 ? 20.113 -1.945 174.071 1.00 30.23 511 SER A O 1
ATOM 7527 N N . ILE A 1 512 ? 21.182 -3.921 174.179 1.00 33.41 512 ILE A N 1
ATOM 7528 C CA . ILE A 1 512 ? 21.836 -3.751 172.876 1.00 31.41 512 ILE A CA 1
ATOM 7529 C C . ILE A 1 512 ? 20.863 -4.318 171.844 1.00 29.26 512 ILE A C 1
ATOM 7530 O O . ILE A 1 512 ? 20.774 -5.523 171.663 1.00 34.31 512 ILE A O 1
ATOM 7546 N N . LEU A 1 513 ? 20.084 -3.435 171.212 1.00 31.07 513 LEU A N 1
ATOM 7547 C CA . LEU A 1 513 ? 19.052 -3.870 170.276 1.00 36.30 513 LEU A CA 1
ATOM 7548 C C . LEU A 1 513 ? 19.653 -4.500 169.025 1.00 30.10 513 LEU A C 1
ATOM 7549 O O . LEU A 1 513 ? 19.061 -5.422 168.445 1.00 30.11 513 LEU A O 1
ATOM 7565 N N . GLN A 1 514 ? 20.817 -4.025 168.609 1.00 29.58 514 GLN A N 1
ATOM 7566 C CA . GLN A 1 514 ? 21.473 -4.520 167.412 1.00 30.98 514 GLN A CA 1
ATOM 7567 C C . GLN A 1 514 ? 22.977 -4.328 167.580 1.00 27.36 514 GLN A C 1
ATOM 7568 O O . GLN A 1 514 ? 23.431 -3.392 168.231 1.00 25.87 514 GLN A O 1
ATOM 7582 N N . LYS A 1 515 ? 23.746 -5.220 166.978 1.00 26.80 515 LYS A N 1
ATOM 7583 C CA . LYS A 1 515 ? 25.176 -4.990 166.897 1.00 26.63 515 LYS A CA 1
ATOM 7584 C C . LYS A 1 515 ? 25.669 -5.549 165.576 1.00 24.83 515 LYS A C 1
ATOM 7585 O O . LYS A 1 515 ? 25.149 -6.543 165.064 1.00 27.71 515 LYS A O 1
ATOM 7604 N N . SER A 1 516 ? 26.649 -4.873 165.020 1.00 24.27 516 SER A N 1
ATOM 7605 C CA . SER A 1 516 ? 27.339 -5.335 163.832 1.00 26.47 516 SER A CA 1
ATOM 7606 C C . SER A 1 516 ? 28.807 -5.527 164.195 1.00 29.72 516 SER A C 1
ATOM 7607 O O . SER A 1 516 ? 29.192 -5.468 165.362 1.00 36.50 516 SER A O 1
ATOM 7615 N N . PHE A 1 517 ? 29.641 -5.702 163.186 1.00 24.68 517 PHE A N 1
ATOM 7616 C CA . PHE A 1 517 ? 31.080 -5.785 163.440 1.00 23.68 517 PHE A CA 1
ATOM 7617 C C . PHE A 1 517 ? 31.686 -4.415 163.798 1.00 26.46 517 PHE A C 1
ATOM 7618 O O . PHE A 1 517 ? 32.800 -4.380 164.324 1.00 31.03 517 PHE A O 1
ATOM 7635 N N . ASP A 1 518 ? 31.004 -3.294 163.496 1.00 21.29 518 ASP A N 1
ATOM 7636 C CA . ASP A 1 518 ? 31.566 -1.985 163.822 1.00 23.68 518 ASP A CA 1
ATOM 7637 C C . ASP A 1 518 ? 30.565 -0.994 164.426 1.00 21.68 518 ASP A C 1
ATOM 7638 O O . ASP A 1 518 ? 30.852 0.221 164.461 1.00 20.25 518 ASP A O 1
ATOM 7647 N N . SER A 1 519 ? 29.421 -1.458 164.916 1.00 20.58 519 SER A N 1
ATOM 7648 C CA . SER A 1 519 ? 28.425 -0.540 165.420 1.00 20.60 519 SER A CA 1
ATOM 7649 C C . SER A 1 519 ? 27.521 -1.248 166.417 1.00 20.94 519 SER A C 1
ATOM 7650 O O . SER A 1 519 ? 27.413 -2.474 166.434 1.00 20.98 519 SER A O 1
ATOM 7658 N N . PHE A 1 520 ? 26.830 -0.440 167.204 1.00 19.49 520 PHE A N 1
ATOM 7659 C CA . PHE A 1 520 ? 25.913 -0.904 168.232 1.00 22.72 520 PHE A CA 1
ATOM 7660 C C . PHE A 1 520 ? 24.706 0.028 168.272 1.00 21.92 520 PHE A C 1
ATOM 7661 O O . PHE A 1 520 ? 24.817 1.220 167.998 1.00 20.76 520 PHE A O 1
ATOM 7678 N N . VAL A 1 521 ? 23.557 -0.529 168.653 1.00 21.06 521 VAL A N 1
ATOM 7679 C CA . VAL A 1 521 ? 22.343 0.242 168.872 1.00 21.39 521 VAL A CA 1
ATOM 7680 C C . VAL A 1 521 ? 21.783 -0.101 170.247 1.00 21.38 521 VAL A C 1
ATOM 7681 O O . VAL A 1 521 ? 21.654 -1.279 170.588 1.00 22.62 521 VAL A O 1
ATOM 7694 N N . THR A 1 522 ? 21.476 0.926 171.031 1.00 23.32 522 THR A N 1
ATOM 7695 C CA . THR A 1 522 ? 20.726 0.747 172.271 1.00 23.38 522 THR A CA 1
ATOM 7696 C C . THR A 1 522 ? 19.684 1.857 172.328 1.00 21.64 522 THR A C 1
ATOM 7697 O O . THR A 1 522 ? 19.473 2.586 171.358 1.00 21.54 522 THR A O 1
ATOM 7708 N N . GLU A 1 523 ? 19.015 1.991 173.469 1.00 21.48 523 GLU A N 1
ATOM 7709 C CA . GLU A 1 523 ? 17.927 2.953 173.614 1.00 22.16 523 GLU A CA 1
ATOM 7710 C C . GLU A 1 523 ? 17.798 3.296 175.088 1.00 22.58 523 GLU A C 1
ATOM 7711 O O . GLU A 1 523 ? 17.932 2.429 175.941 1.00 23.75 523 GLU A O 1
ATOM 7723 N N . ILE A 1 524 ? 17.547 4.572 175.375 1.00 21.67 524 ILE A N 1
ATOM 7724 C CA . ILE A 1 524 ? 17.389 5.032 176.742 1.00 22.70 524 ILE A CA 1
ATOM 7725 C C . ILE A 1 524 ? 16.082 5.794 176.869 1.00 22.29 524 ILE A C 1
ATOM 7726 O O . ILE A 1 524 ? 15.541 6.318 175.890 1.00 23.75 524 ILE A O 1
ATOM 7742 N N . HIS A 1 525 ? 15.579 5.878 178.109 1.00 24.01 525 HIS A N 1
ATOM 7743 C CA . HIS A 1 525 ? 14.483 6.790 178.397 1.00 24.04 525 HIS A CA 1
ATOM 7744 C C . HIS A 1 525 ? 14.960 8.227 178.180 1.00 23.15 525 HIS A C 1
ATOM 7745 O O . HIS A 1 525 ? 16.088 8.579 178.540 1.00 22.63 525 HIS A O 1
ATOM 7759 N N . ARG A 1 526 ? 14.104 9.050 177.582 1.00 23.20 526 ARG A N 1
ATOM 7760 C CA . ARG A 1 526 ? 14.511 10.416 177.256 1.00 25.12 526 ARG A CA 1
ATOM 7761 C C . ARG A 1 526 ? 15.048 11.132 178.482 1.00 22.31 526 ARG A C 1
ATOM 7762 O O . ARG A 1 526 ? 16.072 11.817 178.402 1.00 24.78 526 ARG A O 1
ATOM 7783 N N . GLU A 1 527 ? 14.358 11.007 179.613 1.00 22.76 527 GLU A N 1
ATOM 7784 C CA . GLU A 1 527 ? 14.746 11.740 180.806 1.00 26.26 527 GLU A CA 1
ATOM 7785 C C . GLU A 1 527 ? 16.126 11.350 181.319 1.00 25.70 527 GLU A C 1
ATOM 7786 O O . GLU A 1 527 ? 16.672 12.063 182.171 1.00 26.94 527 GLU A O 1
ATOM 7798 N N . ASN A 1 528 ? 16.689 10.235 180.854 1.00 23.71 528 ASN A N 1
ATOM 7799 C CA . ASN A 1 528 ? 17.968 9.746 181.354 1.00 25.66 528 ASN A CA 1
ATOM 7800 C C . ASN A 1 528 ? 19.137 10.104 180.467 1.00 23.96 528 ASN A C 1
ATOM 7801 O O . ASN A 1 528 ? 20.212 9.524 180.608 1.00 24.30 528 ASN A O 1
ATOM 7812 N N . LEU A 1 529 ? 18.976 11.079 179.578 1.00 20.74 529 LEU A N 1
ATOM 7813 C CA . LEU A 1 529 ? 20.077 11.429 178.679 1.00 19.88 529 LEU A CA 1
ATOM 7814 C C . LEU A 1 529 ? 21.320 11.829 179.464 1.00 21.37 529 LEU A C 1
ATOM 7815 O O . LEU A 1 529 ? 22.429 11.380 179.145 1.00 21.33 529 LEU A O 1
ATOM 7831 N N . VAL A 1 530 ? 21.159 12.708 180.465 1.00 20.37 530 VAL A N 1
ATOM 7832 C CA . VAL A 1 530 ? 22.304 13.165 181.253 1.00 22.26 530 VAL A CA 1
ATOM 7833 C C . VAL A 1 530 ? 22.909 12.006 182.041 1.00 23.06 530 VAL A C 1
ATOM 7834 O O . VAL A 1 530 ? 24.138 11.835 182.050 1.00 24.22 530 VAL A O 1
ATOM 7847 N N . LYS A 1 531 ? 22.060 11.180 182.647 1.00 24.74 531 LYS A N 1
ATOM 7848 C CA . LYS A 1 531 ? 22.530 10.006 183.370 1.00 24.88 531 LYS A CA 1
ATOM 7849 C C . LYS A 1 531 ? 23.354 9.103 182.457 1.00 23.10 531 LYS A C 1
ATOM 7850 O O . LYS A 1 531 ? 24.444 8.629 182.830 1.00 23.71 531 LYS A O 1
ATOM 7869 N N . TYR A 1 532 ? 22.847 8.847 181.255 1.00 22.33 532 TYR A N 1
ATOM 7870 C CA . TYR A 1 532 ? 23.565 8.008 180.297 1.00 20.78 532 TYR A CA 1
ATOM 7871 C C . TYR A 1 532 ? 24.882 8.634 179.858 1.00 20.97 532 TYR A C 1
ATOM 7872 O O . TYR A 1 532 ? 25.906 7.943 179.750 1.00 20.55 532 TYR A O 1
ATOM 7890 N N . LYS A 1 533 ? 24.891 9.944 179.592 1.00 20.19 533 LYS A N 1
ATOM 7891 C CA . LYS A 1 533 ? 26.139 10.575 179.186 1.00 19.68 533 LYS A CA 1
ATOM 7892 C C . LYS A 1 533 ? 27.179 10.472 180.294 1.00 19.95 533 LYS A C 1
ATOM 7893 O O . LYS A 1 533 ? 28.368 10.239 180.016 1.00 22.81 533 LYS A O 1
ATOM 7912 N N . LYS A 1 534 ? 26.755 10.633 181.552 1.00 21.55 534 LYS A N 1
ATOM 7913 C CA . LYS A 1 534 ? 27.694 10.532 182.668 1.00 25.51 534 LYS A CA 1
ATOM 7914 C C . LYS A 1 534 ? 28.239 9.114 182.801 1.00 26.63 534 LYS A C 1
ATOM 7915 O O . LYS A 1 534 ? 29.432 8.929 183.070 1.00 27.24 534 LYS A O 1
ATOM 7934 N N . ALA A 1 535 ? 27.376 8.111 182.624 1.00 23.33 535 ALA A N 1
ATOM 7935 C CA . ALA A 1 535 ? 27.808 6.717 182.712 1.00 24.43 535 ALA A CA 1
ATOM 7936 C C . ALA A 1 535 ? 28.758 6.360 181.585 1.00 22.55 535 ALA A C 1
ATOM 7937 O O . ALA A 1 535 ? 29.751 5.641 181.794 1.00 26.39 535 ALA A O 1
ATOM 7944 N N . LEU A 1 536 ? 28.446 6.821 180.375 1.00 20.31 536 LEU A N 1
ATOM 7945 C CA . LEU A 1 536 ? 29.316 6.599 179.238 1.00 23.24 536 LEU A CA 1
ATOM 7946 C C . LEU A 1 536 ? 30.688 7.194 179.504 1.00 26.55 536 LEU A C 1
ATOM 7947 O O . LEU A 1 536 ? 31.713 6.535 179.315 1.00 27.27 536 LEU A O 1
ATOM 7963 N N . HIS A 1 537 ? 30.721 8.443 179.979 1.00 27.05 537 HIS A N 1
ATOM 7964 C CA . HIS A 1 537 ? 31.995 9.111 180.233 1.00 26.83 537 HIS A CA 1
ATOM 7965 C C . HIS A 1 537 ? 32.813 8.356 181.275 1.00 28.39 537 HIS A C 1
ATOM 7966 O O . HIS A 1 537 ? 34.039 8.254 181.163 1.00 31.73 537 HIS A O 1
ATOM 7980 N N . LYS A 1 538 ? 32.156 7.826 182.305 1.00 28.17 538 LYS A N 1
ATOM 7981 C CA . LYS A 1 538 ? 32.846 7.070 183.345 1.00 30.64 538 LYS A CA 1
ATOM 7982 C C . LYS A 1 538 ? 33.450 5.762 182.820 1.00 30.72 538 LYS A C 1
ATOM 7983 O O . LYS A 1 538 ? 34.524 5.351 183.272 1.00 33.07 538 LYS A O 1
ATOM 8021 N N . PHE A 1 540 ? 34.187 5.181 179.856 1.00 27.29 540 PHE A N 1
ATOM 8022 C CA . PHE A 1 540 ? 35.302 5.403 178.924 1.00 28.79 540 PHE A CA 1
ATOM 8023 C C . PHE A 1 540 ? 36.523 6.022 179.609 1.00 35.77 540 PHE A C 1
ATOM 8024 O O . PHE A 1 540 ? 37.539 6.259 178.971 1.00 42.99 540 PHE A O 1
ATOM 8041 N N . THR A 1 541 ? 36.420 6.270 180.908 1.00 40.52 541 THR A N 1
ATOM 8042 C CA . THR A 1 541 ? 37.586 6.619 181.716 1.00 52.97 541 THR A CA 1
ATOM 8043 C C . THR A 1 541 ? 38.246 5.408 182.368 1.00 62.17 541 THR A C 1
ATOM 8044 O O . THR A 1 541 ? 39.391 5.512 182.825 1.00 68.69 541 THR A O 1
ATOM 8055 N N . SER A 1 542 ? 37.567 4.266 182.410 1.00 60.65 542 SER A N 1
ATOM 8056 C CA . SER A 1 542 ? 38.091 3.088 183.091 1.00 65.63 542 SER A CA 1
ATOM 8057 C C . SER A 1 542 ? 39.062 2.304 182.209 1.00 70.72 542 SER A C 1
ATOM 8058 O O . SER A 1 542 ? 39.183 2.564 181.012 1.00 70.79 542 SER A O 1
#

Foldseek 3Di:
DAELVCLVVVVVVQLVLQVVVAAEEEEFEPFLLSLLLVLLPPCVVSVGHYDYHYDFALVSVQVVVVVPPPPGRHAEYEYTQDDQFDQNCVSRPPQQRHQAEYQHFFDDGHPNLVPDPRYHYYDHDDVPDGPGDAGHDRSSVSSQSSCVSVVNDDLVLLSSLLRLLRCVVQVRDDLVVNQVSVVVNCVVVVADAAEQPDPCPPPPDLHKYHQQQVLQVAFQLLSQCLRQLNVLLQVLLAVVSVVSSCVVCVCPHDCVRRHDRNNPDVVCVVVVVVCVVCVVSVVVSSDGMWAFGDQVDGPQTSNLLSQLLSLQCQDDDPPHDNSVSSVVSSVSSPDSHDVVSSNSNVSSSVLSVVLSVVLSCCVHPWPWDCQPLAEIETEDDDPVVLVVQQDVSSVQSNQVVNQVNVCSNVVRHHWYWYWGDPPVVQKTKIKIFHRSVRVNCQSVSVVLVVVLCVVPWDFPDDGPTMTITMGRNVCPVVSVVSSSVSVD

Nearest PDB structures (foldseek):
  6cc2-assembly1_A  TM=1.002E+00  e=4.166E-87  Entamoeba histolytica
  8q6o-assembly1_P  TM=8.088E-01  e=1.192E-26  Xenopus laevis
  5dgo-assembly1_A  TM=7.772E-01  e=1.636E-26  Homo sapiens
  8b9d-assembly1_C  TM=7.844E-01  e=7.181E-26  Homo sapiens
  6xty-assembly1_E  TM=8.021E-01  e=3.694E-25  Homo sapiens

Secondary structure (DSSP, 8-state):
-B-GGGHHHHHHHHHHHHHTT-EEEEEE-SSHHHHHHHHHH--TTTT--EEEEE-SSHHHHHHHHHHHTTTSSEEEEEEESSSTTS-HHHHH---TTSEEEEE--EESPPHHHHH-TTEEEB-----------EE-S-HHHHHHHHHHHTT------HHHHHHHHHHHHTTSS-HHHHHHHHHHHHHHHT--B--TT---TT-----B--B---GGGSBHHHHHHH-HHHHHHHTTTSTTHHHHHHHHHH----HHHHTSBTT-----HHHHH--HHHHHTT-GGGB---BB--------BHHHHHHHHHHHTS--STT--HHHHHHHHHHHHT-SSSTTHHHHHHHHHHHHHHHHHHHHHHHHHSEEEEETTTEEEEEE--HHHHHHH-SHHHHHHHHHHHHHHHHHHHT----EEEEEEETTTTEEEEEEE--GGGGGGHHHHHHHHHHHHH------EE-SSEEEEEEEGGGHHHHHHHHH----

InterPro domains:
  IPR003874 CDC45 [PF02724] (26-137)
  IPR003874 CDC45 [PF02724] (162-537)
  IPR003874 CDC45 [PTHR10507] (172-538)